Protein AF-0000000084497979 (afdb_homodimer)

Structure (mmCIF, N/CA/C/O backbone):
data_AF-0000000084497979-model_v1
#
loop_
_entity.id
_entity.type
_entity.pdbx_description
1 polymer 'Octaprenyl-diphosphate synthase'
#
loop_
_atom_site.group_PDB
_atom_site.id
_atom_site.type_symbol
_atom_site.label_atom_id
_atom_site.label_alt_id
_atom_site.label_comp_id
_atom_site.label_asym_id
_atom_site.label_entity_id
_atom_site.label_seq_id
_atom_site.pdbx_PDB_ins_code
_atom_site.Cartn_x
_atom_site.Cartn_y
_atom_site.Cartn_z
_atom_site.occupancy
_atom_site.B_iso_or_equiv
_atom_site.auth_seq_id
_atom_site.auth_comp_id
_atom_site.auth_asym_id
_atom_site.auth_atom_id
_atom_site.pdbx_PDB_model_num
ATOM 1 N N . MET A 1 1 ? -8.195 -24.703 -30.906 1 62.59 1 MET A N 1
ATOM 2 C CA . MET A 1 1 ? -7.969 -23.938 -29.688 1 62.59 1 MET A CA 1
ATOM 3 C C . MET A 1 1 ? -7.543 -22.516 -30.016 1 62.59 1 MET A C 1
ATOM 5 O O . MET A 1 1 ? -6.703 -22.297 -30.891 1 62.59 1 MET A O 1
ATOM 9 N N . LYS A 1 2 ? -8.211 -21.578 -29.484 1 75.75 2 LYS A N 1
ATOM 10 C CA . LYS A 1 2 ? -7.895 -20.188 -29.781 1 75.75 2 LYS A CA 1
ATOM 11 C C . LYS A 1 2 ? -6.543 -19.797 -29.188 1 75.75 2 LYS A C 1
ATOM 13 O O . LYS A 1 2 ? -6.203 -20.219 -28.078 1 75.75 2 LYS A O 1
ATOM 18 N N . THR A 1 3 ? -5.836 -19.219 -29.969 1 79.38 3 THR A N 1
ATOM 19 C CA . THR A 1 3 ? -4.625 -18.609 -29.438 1 79.38 3 THR A CA 1
ATOM 20 C C . THR A 1 3 ? -4.973 -17.484 -28.453 1 79.38 3 THR A C 1
ATOM 22 O O . THR A 1 3 ? -6.117 -17.031 -28.406 1 79.38 3 THR A O 1
ATOM 25 N N . PHE A 1 4 ? -3.99 -17.125 -27.672 1 80.75 4 PHE A N 1
ATOM 26 C CA . PHE A 1 4 ? -4.191 -16.031 -26.719 1 80.75 4 PHE A CA 1
ATOM 27 C C . PHE A 1 4 ? -4.656 -14.773 -27.438 1 80.75 4 PHE A C 1
ATOM 29 O O . PHE A 1 4 ? -5.559 -14.086 -26.969 1 80.75 4 PHE A O 1
ATOM 36 N N . TYR A 1 5 ? -4.07 -14.531 -28.547 1 79.75 5 TYR A N 1
ATOM 37 C CA . TYR A 1 5 ? -4.395 -13.328 -29.312 1 79.75 5 TYR A CA 1
ATOM 38 C C . TYR A 1 5 ? -5.832 -13.367 -29.812 1 79.75 5 TYR A C 1
ATOM 40 O O . TYR A 1 5 ? -6.539 -12.359 -29.781 1 79.75 5 TYR A O 1
ATOM 48 N N . GLU A 1 6 ? -6.199 -14.469 -30.281 1 85.19 6 GLU A N 1
ATOM 49 C CA . GLU A 1 6 ? -7.57 -14.625 -30.75 1 85.19 6 GLU A CA 1
ATOM 50 C C . GLU A 1 6 ? -8.57 -14.484 -29.609 1 85.19 6 GLU A C 1
ATOM 52 O O . GLU A 1 6 ? -9.633 -13.875 -29.781 1 85.19 6 GLU A O 1
ATOM 57 N N . TRP A 1 7 ? -8.203 -15.102 -28.531 1 87.62 7 TRP A N 1
ATOM 58 C CA . TRP A 1 7 ? -9.039 -15.016 -27.344 1 87.62 7 TRP A CA 1
ATOM 59 C C . TRP A 1 7 ? -9.188 -13.57 -26.891 1 87.62 7 TRP A C 1
ATOM 61 O O . TRP A 1 7 ? -10.305 -13.102 -26.656 1 87.62 7 TRP A O 1
ATOM 71 N N . GLN A 1 8 ? -8.109 -12.852 -26.891 1 86.75 8 GLN A N 1
ATOM 72 C CA . GLN A 1 8 ? -8.094 -11.453 -26.484 1 86.75 8 GLN A CA 1
ATOM 73 C C . GLN A 1 8 ? -8.883 -10.586 -27.453 1 86.75 8 GLN A C 1
ATOM 75 O O . GLN A 1 8 ? -9.586 -9.664 -27.031 1 86.75 8 GLN A O 1
ATOM 80 N N . SER A 1 9 ? -8.734 -10.875 -28.703 1 87.31 9 SER A N 1
ATOM 81 C CA . SER A 1 9 ? -9.438 -10.102 -29.719 1 87.31 9 SER A CA 1
ATOM 82 C C . SER A 1 9 ? -10.953 -10.234 -29.562 1 87.31 9 SER A C 1
ATOM 84 O O . SER A 1 9 ? -11.688 -9.273 -29.781 1 87.31 9 SER A O 1
ATOM 86 N N . GLY A 1 10 ? -11.336 -11.375 -29.156 1 89.56 10 GLY A N 1
ATOM 87 C CA . GLY A 1 10 ? -12.75 -11.594 -28.938 1 89.56 10 GLY A CA 1
ATOM 88 C C . GLY A 1 10 ? -13.312 -10.82 -27.766 1 89.56 10 GLY A C 1
ATOM 89 O O . GLY A 1 10 ? -14.523 -10.609 -27.672 1 89.56 10 GLY A O 1
ATOM 90 N N . LEU A 1 11 ? -12.445 -10.383 -26.922 1 94.81 11 LEU A N 1
ATOM 91 C CA . LEU A 1 11 ? -12.859 -9.664 -25.734 1 94.81 11 LEU A CA 1
ATOM 92 C C . LEU A 1 11 ? -12.367 -8.219 -25.766 1 94.81 11 LEU A C 1
ATOM 94 O O . LEU A 1 11 ? -12.281 -7.559 -24.719 1 94.81 11 LEU A O 1
ATOM 98 N N . SER A 1 12 ? -12.062 -7.715 -26.953 1 94.25 12 SER A N 1
ATOM 99 C CA . SER A 1 12 ? -11.422 -6.418 -27.125 1 94.25 12 SER A CA 1
ATOM 100 C C . SER A 1 12 ? -12.273 -5.293 -26.562 1 94.25 12 SER A C 1
ATOM 102 O O . SER A 1 12 ? -11.75 -4.332 -25.984 1 94.25 12 SER A O 1
ATOM 104 N N . LYS A 1 13 ? -13.578 -5.379 -26.734 1 96.12 13 LYS A N 1
ATOM 105 C CA . LYS A 1 13 ? -14.469 -4.352 -26.203 1 96.12 13 LYS A CA 1
ATOM 106 C C . LYS A 1 13 ? -14.367 -4.27 -24.688 1 96.12 13 LYS A C 1
ATOM 108 O O . LYS A 1 13 ? -14.242 -3.18 -24.125 1 96.12 13 LYS A O 1
ATOM 113 N N . LYS A 1 14 ? -14.469 -5.41 -24.047 1 97.06 14 LYS A N 1
ATOM 114 C CA . LYS A 1 14 ? -14.359 -5.465 -22.594 1 97.06 14 LYS A CA 1
ATOM 115 C C . LYS A 1 14 ? -13 -4.957 -22.125 1 97.06 14 LYS A C 1
ATOM 117 O O . LYS A 1 14 ? -12.914 -4.215 -21.141 1 97.06 14 LYS A O 1
ATOM 122 N N . ILE A 1 15 ? -11.969 -5.32 -22.828 1 96.88 15 ILE A N 1
ATOM 123 C CA . ILE A 1 15 ? -10.617 -4.91 -22.469 1 96.88 15 ILE A CA 1
ATOM 124 C C . ILE A 1 15 ? -10.492 -3.393 -22.578 1 96.88 15 ILE A C 1
ATOM 126 O O . ILE A 1 15 ? -9.914 -2.744 -21.703 1 96.88 15 ILE A O 1
ATOM 130 N N . ASN A 1 16 ? -11.008 -2.854 -23.641 1 96.81 16 ASN A N 1
ATOM 131 C CA . ASN A 1 16 ? -10.969 -1.408 -23.828 1 96.81 16 ASN A CA 1
ATOM 132 C C . ASN A 1 16 ? -11.727 -0.679 -22.719 1 96.81 16 ASN A C 1
ATOM 134 O O . ASN A 1 16 ? -11.281 0.372 -22.25 1 96.81 16 ASN A O 1
ATOM 138 N N . GLU A 1 17 ? -12.812 -1.206 -22.344 1 97.81 17 GLU A N 1
ATOM 139 C CA . GLU A 1 17 ? -13.594 -0.596 -21.281 1 97.81 17 GLU A CA 1
ATOM 140 C C . GLU A 1 17 ? -12.859 -0.671 -19.938 1 97.81 17 GLU A C 1
ATOM 142 O O . GLU A 1 17 ? -12.906 0.268 -19.141 1 97.81 17 GLU A O 1
ATOM 147 N N . ILE A 1 18 ? -12.242 -1.777 -19.719 1 97.75 18 ILE A N 1
ATOM 148 C CA . ILE A 1 18 ? -11.43 -1.928 -18.516 1 97.75 18 ILE A CA 1
ATOM 149 C C . ILE A 1 18 ? -10.32 -0.881 -18.516 1 97.75 18 ILE A C 1
ATOM 151 O O . ILE A 1 18 ? -10.117 -0.188 -17.516 1 97.75 18 ILE A O 1
ATOM 155 N N . ASN A 1 19 ? -9.625 -0.772 -19.625 1 97.69 19 ASN A N 1
ATOM 156 C CA . ASN A 1 19 ? -8.531 0.187 -19.734 1 97.69 19 ASN A CA 1
ATOM 157 C C . ASN A 1 19 ? -9.008 1.614 -19.484 1 97.69 19 ASN A C 1
ATOM 159 O O . ASN A 1 19 ? -8.352 2.383 -18.781 1 97.69 19 ASN A O 1
ATOM 163 N N . ASN A 1 20 ? -10.078 1.921 -20.062 1 97.88 20 ASN A N 1
ATOM 164 C CA . ASN A 1 20 ? -10.656 3.244 -19.844 1 97.88 20 ASN A CA 1
ATOM 165 C C . ASN A 1 20 ? -11.008 3.473 -18.375 1 97.88 20 ASN A C 1
ATOM 167 O O . ASN A 1 20 ? -10.797 4.562 -17.844 1 97.88 20 ASN A O 1
ATOM 171 N N . ARG A 1 21 ? -11.602 2.48 -17.766 1 98.19 21 ARG A N 1
ATOM 172 C CA . ARG A 1 21 ? -11.984 2.594 -16.359 1 98.19 21 ARG A CA 1
ATOM 173 C C . ARG A 1 21 ? -10.758 2.756 -15.477 1 98.19 21 ARG A C 1
ATOM 175 O O . ARG A 1 21 ? -10.773 3.527 -14.516 1 98.19 21 ARG A O 1
ATOM 182 N N . LEU A 1 22 ? -9.711 2.012 -15.805 1 98.5 22 LEU A N 1
ATOM 183 C CA . LEU A 1 22 ? -8.461 2.129 -15.062 1 98.5 22 LEU A CA 1
ATOM 184 C C . LEU A 1 22 ? -7.926 3.559 -15.117 1 98.5 22 LEU A C 1
ATOM 186 O O . LEU A 1 22 ? -7.586 4.141 -14.086 1 98.5 22 LEU A O 1
ATOM 190 N N . LEU A 1 23 ? -7.887 4.133 -16.281 1 98.19 23 LEU A N 1
ATOM 191 C CA . LEU A 1 23 ? -7.348 5.473 -16.469 1 98.19 23 LEU A CA 1
ATOM 192 C C . LEU A 1 23 ? -8.219 6.512 -15.766 1 98.19 23 LEU A C 1
ATOM 194 O O . LEU A 1 23 ? -7.699 7.457 -15.164 1 98.19 23 LEU A O 1
ATOM 198 N N . LYS A 1 24 ? -9.445 6.328 -15.836 1 98.12 24 LYS A N 1
ATOM 199 C CA . LYS A 1 24 ? -10.359 7.246 -15.164 1 98.12 24 LYS A CA 1
ATOM 200 C C . LYS A 1 24 ? -10.18 7.188 -13.648 1 98.12 24 LYS A C 1
ATOM 202 O O . LYS A 1 24 ? -10.234 8.211 -12.969 1 98.12 24 LYS A O 1
ATOM 207 N N . THR A 1 25 ? -10.008 6.023 -13.156 1 98.06 25 THR A N 1
ATOM 208 C CA . THR A 1 25 ? -9.93 5.797 -11.719 1 98.06 25 THR A CA 1
ATOM 209 C C . THR A 1 25 ? -8.688 6.469 -11.133 1 98.06 25 THR A C 1
ATOM 211 O O . THR A 1 25 ? -8.719 6.957 -10 1 98.06 25 THR A O 1
ATOM 214 N N . ILE A 1 26 ? -7.586 6.578 -11.867 1 98.19 26 ILE A N 1
ATOM 215 C CA . ILE A 1 26 ? -6.332 7.047 -11.289 1 98.19 26 ILE A CA 1
ATOM 216 C C . ILE A 1 26 ? -6.184 8.547 -11.523 1 98.19 26 ILE A C 1
ATOM 218 O O . ILE A 1 26 ? -5.152 9.133 -11.188 1 98.19 26 ILE A O 1
ATOM 222 N N . GLU A 1 27 ? -7.168 9.164 -12.102 1 97.5 27 GLU A N 1
ATOM 223 C CA . GLU A 1 27 ? -7.105 10.609 -12.305 1 97.5 27 GLU A CA 1
ATOM 224 C C . GLU A 1 27 ? -6.91 11.344 -10.984 1 97.5 27 GLU A C 1
ATOM 226 O O . GLU A 1 27 ? -7.484 10.961 -9.961 1 97.5 27 GLU A O 1
ATOM 231 N N . THR A 1 28 ? -6.113 12.328 -10.961 1 96.06 28 THR A N 1
ATOM 232 C CA . THR A 1 28 ? -5.805 13.156 -9.805 1 96.06 28 THR A CA 1
ATOM 233 C C . THR A 1 28 ? -5.281 14.516 -10.234 1 96.06 28 THR A C 1
ATOM 235 O O . THR A 1 28 ? -4.82 14.68 -11.367 1 96.06 28 THR A O 1
ATOM 238 N N . ASP A 1 29 ? -5.348 15.492 -9.344 1 91.75 29 ASP A N 1
ATOM 239 C CA . ASP A 1 29 ? -4.867 16.844 -9.633 1 91.75 29 ASP A CA 1
ATOM 240 C C . ASP A 1 29 ? -3.344 16.906 -9.57 1 91.75 29 ASP A C 1
ATOM 242 O O . ASP A 1 29 ? -2.742 17.906 -9.961 1 91.75 29 ASP A O 1
ATOM 246 N N . GLN A 1 30 ? -2.74 15.906 -9.148 1 94.81 30 GLN A N 1
ATOM 247 C CA . GLN A 1 30 ? -1.283 15.828 -9.156 1 94.81 30 GLN A CA 1
ATOM 248 C C . GLN A 1 30 ? -0.772 15.188 -10.445 1 94.81 30 GLN A C 1
ATOM 250 O O . GLN A 1 30 ? -0.623 13.969 -10.516 1 94.81 30 GLN A O 1
ATOM 255 N N . ASP A 1 31 ? -0.321 15.992 -11.32 1 95.31 31 ASP A N 1
ATOM 256 C CA . ASP A 1 31 ? -0.015 15.578 -12.688 1 95.31 31 ASP A CA 1
ATOM 257 C C . ASP A 1 31 ? 1.096 14.531 -12.711 1 95.31 31 ASP A C 1
ATOM 259 O O . ASP A 1 31 ? 1.037 13.578 -13.484 1 95.31 31 ASP A O 1
ATOM 263 N N . TYR A 1 32 ? 2.055 14.789 -11.914 1 96.5 32 TYR A N 1
ATOM 264 C CA . TYR A 1 32 ? 3.191 13.875 -11.93 1 96.5 32 TYR A CA 1
ATOM 265 C C . TYR A 1 32 ? 2.793 12.5 -11.414 1 96.5 32 TYR A C 1
ATOM 267 O O . TYR A 1 32 ? 3.201 11.477 -11.969 1 96.5 32 TYR A O 1
ATOM 275 N N . LEU A 1 33 ? 2.006 12.461 -10.391 1 97.62 33 LEU A N 1
ATOM 276 C CA . LEU A 1 33 ? 1.493 11.203 -9.875 1 97.62 33 LEU A CA 1
ATOM 277 C C . LEU A 1 33 ? 0.658 10.477 -10.93 1 97.62 33 LEU A C 1
ATOM 279 O O . LEU A 1 33 ? 0.8 9.273 -11.117 1 97.62 33 LEU A O 1
ATOM 283 N N . TYR A 1 34 ? -0.198 11.188 -11.602 1 98 34 TYR A N 1
ATOM 284 C CA . TYR A 1 34 ? -1.012 10.609 -12.664 1 98 34 TYR A CA 1
ATOM 285 C C . TYR A 1 34 ? -0.135 10.023 -13.766 1 98 34 TYR A C 1
ATOM 287 O O . TYR A 1 34 ? -0.374 8.906 -14.227 1 98 34 TYR A O 1
ATOM 295 N N . THR A 1 35 ? 0.873 10.75 -14.141 1 98.06 35 THR A N 1
ATOM 296 C CA . THR A 1 35 ? 1.758 10.328 -15.219 1 98.06 35 THR A CA 1
ATOM 297 C C . THR A 1 35 ? 2.477 9.031 -14.859 1 98.06 35 THR A C 1
ATOM 299 O O . THR A 1 35 ? 2.592 8.133 -15.688 1 98.06 35 THR A O 1
ATOM 302 N N . MET A 1 36 ? 2.924 8.961 -13.664 1 98.12 36 MET A N 1
ATOM 303 C CA . MET A 1 36 ? 3.629 7.758 -13.227 1 98.12 36 MET A CA 1
ATOM 304 C C . MET A 1 36 ? 2.682 6.562 -13.156 1 98.12 36 MET A C 1
ATOM 306 O O . MET A 1 36 ? 3.023 5.469 -13.609 1 98.12 36 MET A O 1
ATOM 310 N N . ALA A 1 37 ? 1.488 6.793 -12.602 1 98.31 37 ALA A N 1
ATOM 311 C CA . ALA A 1 37 ? 0.496 5.723 -12.531 1 98.31 37 ALA A CA 1
ATOM 312 C C . ALA A 1 37 ? 0.094 5.25 -13.922 1 98.31 37 ALA A C 1
ATOM 314 O O . ALA A 1 37 ? 0.018 4.047 -14.18 1 98.31 37 ALA A O 1
ATOM 315 N N . LYS A 1 38 ? -0.132 6.176 -14.781 1 98.06 38 LYS A N 1
ATOM 316 C CA . LYS A 1 38 ? -0.536 5.891 -16.156 1 98.06 38 LYS A CA 1
ATOM 317 C C . LYS A 1 38 ? 0.549 5.113 -16.891 1 98.06 38 LYS A C 1
ATOM 319 O O . LYS A 1 38 ? 0.247 4.246 -17.719 1 98.06 38 LYS A O 1
ATOM 324 N N . TYR A 1 39 ? 1.8 5.445 -16.656 1 97.69 39 TYR A N 1
ATOM 325 C CA . TYR A 1 39 ? 2.928 4.754 -17.281 1 97.69 39 TYR A CA 1
ATOM 326 C C . TYR A 1 39 ? 2.85 3.254 -17.031 1 97.69 39 TYR A C 1
ATOM 328 O O . TYR A 1 39 ? 3.051 2.457 -17.953 1 97.69 39 TYR A O 1
ATOM 336 N N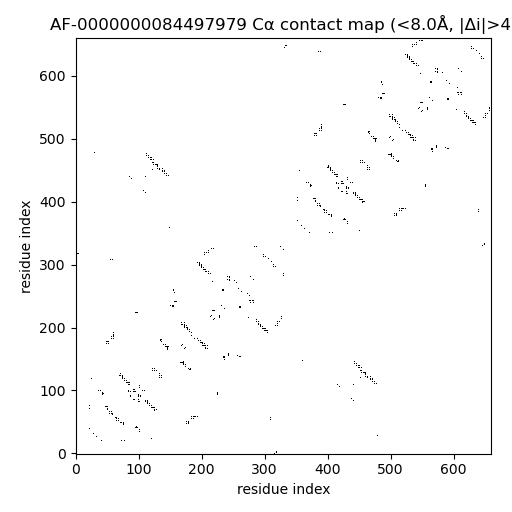 . THR A 1 40 ? 2.516 2.869 -15.836 1 95.94 40 THR A N 1
ATOM 337 C CA . THR A 1 40 ? 2.467 1.461 -15.461 1 95.94 40 THR A CA 1
ATOM 338 C C . THR A 1 40 ? 1.228 0.789 -16.047 1 95.94 40 THR A C 1
ATOM 340 O O . THR A 1 40 ? 1.294 -0.351 -16.516 1 95.94 40 THR A O 1
ATOM 343 N N . ILE A 1 41 ? 0.118 1.475 -16.031 1 95.69 41 ILE A N 1
ATOM 344 C CA . ILE A 1 41 ? -1.132 0.932 -16.547 1 95.69 41 ILE A CA 1
ATOM 345 C C . ILE A 1 41 ? -1.024 0.749 -18.062 1 95.69 41 ILE A C 1
ATOM 347 O O . ILE A 1 41 ? -1.446 -0.277 -18.594 1 95.69 41 ILE A O 1
ATOM 351 N N . ASP A 1 42 ? -0.395 1.663 -18.703 1 94.25 42 ASP A N 1
ATOM 352 C CA . ASP A 1 42 ? -0.285 1.672 -20.156 1 94.25 42 ASP A CA 1
ATOM 353 C C . ASP A 1 42 ? 0.708 0.617 -20.641 1 94.25 42 ASP A C 1
ATOM 355 O O . ASP A 1 42 ? 0.744 0.287 -21.828 1 94.25 42 ASP A O 1
ATOM 359 N N . ALA A 1 43 ? 1.549 0.228 -19.734 1 90.44 43 ALA A N 1
ATOM 360 C CA . ALA A 1 43 ? 2.477 -0.837 -20.094 1 90.44 43 ALA A CA 1
ATOM 361 C C . ALA A 1 43 ? 1.726 -2.1 -20.516 1 90.44 43 ALA A C 1
ATOM 363 O O . ALA A 1 43 ? 2.299 -2.994 -21.141 1 90.44 43 ALA A O 1
ATOM 364 N N . GLY A 1 44 ? 0.437 -2.141 -20.156 1 88.44 44 GLY A N 1
ATOM 365 C CA . GLY A 1 44 ? -0.432 -3.193 -20.656 1 88.44 44 GLY A CA 1
ATOM 366 C C . GLY A 1 44 ? -0.544 -4.375 -19.703 1 88.44 44 GLY A C 1
ATOM 367 O O . GLY A 1 44 ? -0.689 -4.191 -18.5 1 88.44 44 GLY A O 1
ATOM 368 N N . GLY A 1 45 ? -0.497 -5.52 -20.297 1 85.75 45 GLY A N 1
ATOM 369 C CA . GLY A 1 45 ? -0.759 -6.762 -19.594 1 85.75 45 GLY A CA 1
ATOM 370 C C . GLY A 1 45 ? -1.918 -7.547 -20.172 1 85.75 45 GLY A C 1
ATOM 371 O O . GLY A 1 45 ? -2.684 -7.023 -20.984 1 85.75 45 GLY A O 1
ATOM 372 N N . LYS A 1 46 ? -2.006 -8.727 -19.797 1 85.88 46 LYS A N 1
ATOM 373 C CA . LYS A 1 46 ? -2.949 -9.656 -20.391 1 85.88 46 LYS A CA 1
ATOM 374 C C . LYS A 1 46 ? -4.363 -9.43 -19.859 1 85.88 46 LYS A C 1
ATOM 376 O O . LYS A 1 46 ? -5.336 -9.914 -20.453 1 85.88 46 LYS A O 1
ATOM 381 N N . ARG A 1 47 ? -4.594 -8.688 -18.781 1 94.56 47 ARG A N 1
ATOM 382 C CA . ARG A 1 47 ? -5.867 -8.328 -18.172 1 94.56 47 ARG A CA 1
ATOM 383 C C . ARG A 1 47 ? -6.68 -9.57 -17.828 1 94.56 47 ARG A C 1
ATOM 385 O O . ARG A 1 47 ? -7.906 -9.57 -17.953 1 94.56 47 ARG A O 1
ATOM 392 N N . PHE A 1 48 ? -5.996 -10.641 -17.406 1 94.06 48 PHE A N 1
ATOM 393 C CA . PHE A 1 48 ? -6.648 -11.883 -17.031 1 94.06 48 PHE A CA 1
ATOM 394 C C . PHE A 1 48 ? -7.57 -11.68 -15.844 1 94.06 48 PHE A C 1
ATOM 396 O O . PHE A 1 48 ? -8.703 -12.164 -15.836 1 94.06 48 PHE A O 1
ATOM 403 N N . ARG A 1 49 ? -7.129 -10.914 -14.938 1 97.31 49 ARG A N 1
ATOM 404 C CA . ARG A 1 49 ? -7.848 -10.781 -13.672 1 97.31 49 ARG A CA 1
ATOM 405 C C . ARG A 1 49 ? -9.156 -10.023 -13.859 1 97.31 49 ARG A C 1
ATOM 407 O O . ARG A 1 49 ? -10.219 -10.5 -13.461 1 97.31 49 ARG A O 1
ATOM 414 N N . PRO A 1 50 ? -9.102 -8.859 -14.508 1 98.19 50 PRO A N 1
ATOM 415 C CA . PRO A 1 50 ? -10.391 -8.195 -14.711 1 98.19 50 PRO A CA 1
ATOM 416 C C . PRO A 1 50 ? -11.312 -8.969 -15.648 1 98.19 50 PRO A C 1
ATOM 418 O O . PRO A 1 50 ? -12.539 -8.945 -15.469 1 98.19 50 PRO A O 1
ATOM 421 N N . LEU A 1 51 ? -10.789 -9.648 -16.656 1 97.12 51 LEU A N 1
ATOM 422 C CA . LEU A 1 51 ? -11.625 -10.445 -17.547 1 97.12 51 LEU A CA 1
ATOM 423 C C . LEU A 1 51 ? -12.258 -11.617 -16.797 1 97.12 51 LEU A C 1
ATOM 425 O O . LEU A 1 51 ? -13.43 -11.938 -17.016 1 97.12 51 LEU A O 1
ATOM 429 N N . LEU A 1 52 ? -11.461 -12.266 -15.977 1 97.94 52 LEU A N 1
ATOM 430 C CA . LEU A 1 52 ? -11.984 -13.328 -15.133 1 97.94 52 LEU A CA 1
ATOM 431 C C . LEU A 1 52 ? -13.125 -12.812 -14.25 1 97.94 52 LEU A C 1
ATOM 433 O O . LEU A 1 52 ? -14.133 -13.5 -14.078 1 97.94 52 LEU A O 1
ATOM 437 N N . THR A 1 53 ? -12.969 -11.641 -13.68 1 98.75 53 THR A N 1
ATOM 438 C CA . THR A 1 53 ? -13.992 -11 -12.859 1 98.75 53 THR A CA 1
ATOM 439 C C . THR A 1 53 ? -15.281 -10.789 -13.656 1 98.75 53 THR A C 1
ATOM 441 O O . THR A 1 53 ? -16.359 -11.172 -13.211 1 98.75 53 THR A O 1
ATOM 444 N N . ILE A 1 54 ? -15.148 -10.273 -14.852 1 98.62 54 ILE A N 1
ATOM 445 C CA . ILE A 1 54 ? -16.297 -9.953 -15.688 1 98.62 54 ILE A CA 1
ATOM 446 C C . ILE A 1 54 ? -17 -11.234 -16.125 1 98.62 54 ILE A C 1
ATOM 448 O O . ILE A 1 54 ? -18.219 -11.352 -16.016 1 98.62 54 ILE A O 1
ATOM 452 N N . LEU A 1 55 ? -16.234 -12.234 -16.625 1 98.25 55 LEU A N 1
ATOM 453 C CA . LEU A 1 55 ? -16.812 -13.477 -17.109 1 98.25 55 LEU A CA 1
ATOM 454 C C . LEU A 1 55 ? -17.5 -14.242 -15.984 1 98.25 55 LEU A C 1
ATOM 456 O O . LEU A 1 55 ? -18.578 -14.812 -16.172 1 98.25 55 LEU A O 1
ATOM 460 N N . SER A 1 56 ? -16.891 -14.242 -14.773 1 98.62 56 SER A N 1
ATOM 461 C CA . SER A 1 56 ? -17.5 -14.891 -13.625 1 98.62 56 SER A CA 1
ATOM 462 C C . SER A 1 56 ? -18.828 -14.227 -13.258 1 98.62 56 SER A C 1
ATOM 464 O O . SER A 1 56 ? -19.781 -14.898 -12.875 1 98.62 56 SER A O 1
ATOM 466 N N . TYR A 1 57 ? -18.859 -12.898 -13.336 1 98.69 57 TYR A N 1
ATOM 467 C CA . TYR A 1 57 ? -20.078 -12.141 -13.07 1 98.69 57 TYR A CA 1
ATOM 468 C C . TYR A 1 57 ? -21.156 -12.484 -14.086 1 98.69 57 TYR A C 1
ATOM 470 O O . TYR A 1 57 ? -22.297 -12.773 -13.703 1 98.69 57 TYR A O 1
ATOM 478 N N . GLU A 1 58 ? -20.812 -12.516 -15.336 1 98.25 58 GLU A N 1
ATOM 479 C CA . GLU A 1 58 ? -21.766 -12.766 -16.406 1 98.25 58 GLU A CA 1
ATOM 480 C C . GLU A 1 58 ? -22.328 -14.18 -16.344 1 98.25 58 GLU A C 1
ATOM 482 O O . GLU A 1 58 ? -23.5 -14.406 -16.672 1 98.25 58 GLU A O 1
ATOM 487 N N . ILE A 1 59 ? -21.578 -15.109 -15.906 1 98 59 ILE A N 1
ATOM 488 C CA . ILE A 1 59 ? -22.031 -16.484 -15.742 1 98 59 ILE A CA 1
ATOM 489 C C . ILE A 1 59 ? -23.047 -16.562 -14.609 1 98 59 ILE A C 1
ATOM 491 O O . ILE A 1 59 ? -23.953 -17.406 -14.633 1 98 59 ILE A O 1
ATOM 495 N N . SER A 1 60 ? -23.016 -15.617 -13.727 1 97.88 60 SER A N 1
ATOM 496 C CA . SER A 1 60 ? -23.75 -15.719 -12.469 1 97.88 60 SER A CA 1
ATOM 497 C C . SER A 1 60 ? -25.031 -14.891 -12.508 1 97.88 60 SER A C 1
ATOM 499 O O . SER A 1 60 ? -25.922 -15.07 -11.672 1 97.88 60 SER A O 1
ATOM 501 N N . THR A 1 61 ? -25.109 -13.969 -13.453 1 97.62 61 THR A N 1
ATOM 502 C CA . THR A 1 61 ? -26.266 -13.078 -13.492 1 97.62 61 THR A CA 1
ATOM 503 C C . THR A 1 61 ? -26.531 -12.602 -14.914 1 97.62 61 THR A C 1
ATOM 505 O O . THR A 1 61 ? -25.656 -12.656 -15.766 1 97.62 61 THR A O 1
ATOM 508 N N . ASP A 1 62 ? -27.719 -12.188 -15.141 1 96.81 62 ASP A N 1
ATOM 509 C CA . ASP A 1 62 ? -28.109 -11.664 -16.453 1 96.81 62 ASP A CA 1
ATOM 510 C C . ASP A 1 62 ? -27.922 -10.141 -16.5 1 96.81 62 ASP A C 1
ATOM 512 O O . ASP A 1 62 ? -28.141 -9.523 -17.547 1 96.81 62 ASP A O 1
ATOM 516 N N . LYS A 1 63 ? -27.531 -9.555 -15.406 1 97.75 63 LYS A N 1
ATOM 517 C CA . LYS A 1 63 ? -27.297 -8.109 -15.375 1 97.75 63 LYS A CA 1
ATOM 518 C C . LYS A 1 63 ? -26.078 -7.73 -16.219 1 97.75 63 LYS A C 1
ATOM 520 O O . LYS A 1 63 ? -25.172 -8.547 -16.406 1 97.75 63 LYS A O 1
ATOM 525 N N . PRO A 1 64 ? -26.078 -6.543 -16.75 1 97.88 64 PRO A N 1
ATOM 526 C CA . PRO A 1 64 ? -24.953 -6.109 -17.594 1 97.88 64 PRO A CA 1
ATOM 527 C C . PRO A 1 64 ? -23.625 -6.086 -16.844 1 97.88 64 PRO A C 1
ATOM 529 O O . PRO A 1 64 ? -23.578 -5.703 -15.68 1 97.88 64 PRO A O 1
ATOM 532 N N . TYR A 1 65 ? -22.578 -6.469 -17.531 1 97.5 65 TYR A N 1
ATOM 533 C CA . TYR A 1 65 ? -21.281 -6.586 -16.875 1 97.5 65 TYR A CA 1
ATOM 534 C C . TYR A 1 65 ? -20.734 -5.215 -16.484 1 97.5 65 TYR A C 1
ATOM 536 O O . TYR A 1 65 ? -19.812 -5.109 -15.688 1 97.5 65 TYR A O 1
ATOM 544 N N . GLU A 1 66 ? -21.281 -4.102 -17.078 1 97.88 66 GLU A N 1
ATOM 545 C CA . GLU A 1 66 ? -20.859 -2.754 -16.703 1 97.88 66 GLU A CA 1
ATOM 546 C C . GLU A 1 66 ? -21.016 -2.527 -15.203 1 97.88 66 GLU A C 1
ATOM 548 O O . GLU A 1 66 ? -20.297 -1.729 -14.617 1 97.88 66 GLU A O 1
ATOM 553 N N . ASN A 1 67 ? -21.922 -3.338 -14.602 1 98.19 67 ASN A N 1
ATOM 554 C CA . ASN A 1 67 ? -22.188 -3.209 -13.172 1 98.19 67 ASN A CA 1
ATOM 555 C C . ASN A 1 67 ? -20.984 -3.648 -12.336 1 98.19 67 ASN A C 1
ATOM 557 O O . ASN A 1 67 ? -20.891 -3.346 -11.148 1 98.19 67 ASN A O 1
ATOM 561 N N . ILE A 1 68 ? -20.031 -4.402 -12.953 1 98.5 68 ILE A N 1
ATOM 562 C CA . ILE A 1 68 ? -18.938 -4.965 -12.164 1 98.5 68 ILE A CA 1
ATOM 563 C C . ILE A 1 68 ? -17.609 -4.387 -12.633 1 98.5 68 ILE A C 1
ATOM 565 O O . ILE A 1 68 ? -16.547 -4.805 -12.18 1 98.5 68 ILE A O 1
ATOM 569 N N . LEU A 1 69 ? -17.625 -3.379 -13.5 1 98.69 69 LEU A N 1
ATOM 570 C CA . LEU A 1 69 ? -16.422 -2.82 -14.094 1 98.69 69 LEU A CA 1
ATOM 571 C C . LEU A 1 69 ? -15.516 -2.217 -13.016 1 98.69 69 LEU A C 1
ATOM 573 O O . LEU A 1 69 ? -14.289 -2.287 -13.117 1 98.69 69 LEU A O 1
ATOM 577 N N . ASP A 1 70 ? -16.125 -1.613 -12.023 1 98.75 70 ASP A N 1
ATOM 578 C CA . ASP A 1 70 ? -15.336 -1.04 -10.93 1 98.75 70 ASP A CA 1
ATOM 579 C C . ASP A 1 70 ? -14.57 -2.127 -10.172 1 98.75 70 ASP A C 1
ATOM 581 O O . ASP A 1 70 ? -13.398 -1.949 -9.836 1 98.75 70 ASP A O 1
ATOM 585 N N . LEU A 1 71 ? -15.234 -3.217 -9.906 1 98.81 71 LEU A N 1
ATOM 586 C CA . LEU A 1 71 ? -14.57 -4.309 -9.203 1 98.81 71 LEU A CA 1
ATOM 587 C C . LEU A 1 71 ? -13.453 -4.906 -10.047 1 98.81 71 LEU A C 1
ATOM 589 O O . LEU A 1 71 ? -12.367 -5.191 -9.539 1 98.81 71 LEU A O 1
ATOM 593 N N . ALA A 1 72 ? -13.75 -5.113 -11.336 1 98.81 72 ALA A N 1
ATOM 594 C CA . ALA A 1 72 ? -12.742 -5.613 -12.266 1 98.81 72 ALA A CA 1
ATOM 595 C C . ALA A 1 72 ? -11.523 -4.699 -12.289 1 98.81 72 ALA A C 1
ATOM 597 O O . ALA A 1 72 ? -10.383 -5.168 -12.211 1 98.81 72 ALA A O 1
ATOM 598 N N . ALA A 1 73 ? -11.789 -3.408 -12.367 1 98.75 73 ALA A N 1
ATOM 599 C CA . ALA A 1 73 ? -10.711 -2.428 -12.352 1 98.75 73 ALA A CA 1
ATOM 600 C C . ALA A 1 73 ? -9.961 -2.463 -11.023 1 98.75 73 ALA A C 1
ATOM 602 O O . ALA A 1 73 ? -8.734 -2.324 -10.984 1 98.75 73 ALA A O 1
ATOM 603 N N . GLY A 1 74 ? -10.695 -2.619 -9.953 1 98.75 74 GLY A N 1
ATOM 604 C CA . GLY A 1 74 ? -10.086 -2.707 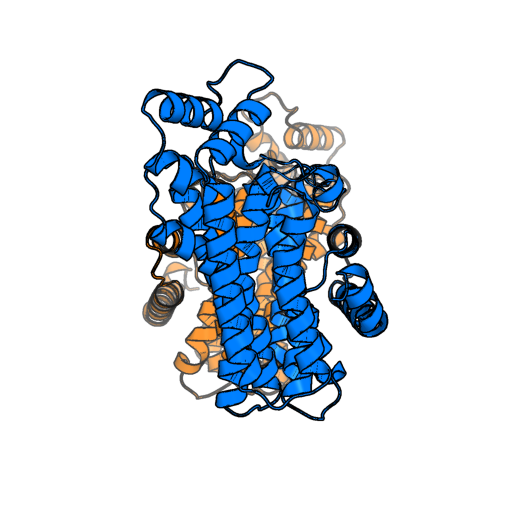-8.633 1 98.75 74 GLY A CA 1
ATOM 605 C C . GLY A 1 74 ? -9.078 -3.838 -8.523 1 98.75 74 GLY A C 1
ATOM 606 O O . GLY A 1 74 ? -7.961 -3.635 -8.039 1 98.75 74 GLY A O 1
ATOM 607 N N . TYR A 1 75 ? -9.438 -5.035 -8.969 1 98.81 75 TYR A N 1
ATOM 608 C CA . TYR A 1 75 ? -8.523 -6.172 -8.938 1 98.81 75 TYR A CA 1
ATOM 609 C C . TYR A 1 75 ? -7.289 -5.91 -9.789 1 98.81 75 TYR A C 1
ATOM 611 O O . TYR A 1 75 ? -6.172 -6.262 -9.398 1 98.81 75 TYR A O 1
ATOM 619 N N . GLU A 1 76 ? -7.484 -5.32 -10.922 1 98.69 76 GLU A N 1
ATOM 620 C CA . GLU A 1 76 ? -6.344 -5.027 -11.789 1 98.69 76 GLU A CA 1
ATOM 621 C C . GLU A 1 76 ? -5.422 -3.994 -11.141 1 98.69 76 GLU A C 1
ATOM 623 O O . GLU A 1 76 ? -4.199 -4.07 -11.289 1 98.69 76 GLU A O 1
ATOM 628 N N . LEU A 1 77 ? -5.996 -3.008 -10.492 1 98.75 77 LEU A N 1
ATOM 629 C CA . LEU A 1 77 ? -5.184 -2.002 -9.812 1 98.75 77 LEU A CA 1
ATOM 630 C C . LEU A 1 77 ? -4.348 -2.635 -8.703 1 98.75 77 LEU A C 1
ATOM 632 O O . LEU A 1 77 ? -3.188 -2.27 -8.516 1 98.75 77 LEU A O 1
ATOM 636 N N . ILE A 1 78 ? -4.918 -3.553 -7.934 1 98.75 78 ILE A N 1
ATOM 637 C CA . ILE A 1 78 ? -4.16 -4.25 -6.898 1 98.75 78 ILE A CA 1
ATOM 638 C C . ILE A 1 78 ? -3.018 -5.035 -7.535 1 98.75 78 ILE A C 1
ATOM 640 O O . ILE A 1 78 ? -1.885 -4.996 -7.051 1 98.75 78 ILE A O 1
ATOM 644 N N . HIS A 1 79 ? -3.352 -5.734 -8.586 1 98.19 79 HIS A N 1
ATOM 645 C CA . HIS A 1 79 ? -2.322 -6.488 -9.289 1 98.19 79 HIS A CA 1
ATOM 646 C C . HIS A 1 79 ? -1.197 -5.574 -9.766 1 98.19 79 HIS A C 1
ATOM 648 O O . HIS A 1 79 ? -0.019 -5.891 -9.578 1 98.19 79 HIS A O 1
ATOM 654 N N . THR A 1 80 ? -1.542 -4.457 -10.352 1 98.12 80 THR A N 1
ATOM 655 C CA . THR A 1 80 ? -0.565 -3.5 -10.859 1 98.12 80 THR A CA 1
ATOM 656 C C . THR A 1 80 ? 0.283 -2.938 -9.727 1 98.12 80 THR A C 1
ATOM 658 O O . THR A 1 80 ? 1.505 -2.828 -9.852 1 98.12 80 THR A O 1
ATOM 661 N N . ALA A 1 81 ? -0.356 -2.572 -8.672 1 98.5 81 ALA A N 1
ATOM 662 C CA . ALA A 1 81 ? 0.366 -2.078 -7.504 1 98.5 81 ALA A CA 1
ATOM 663 C C . ALA A 1 81 ? 1.36 -3.117 -6.992 1 98.5 81 ALA A C 1
ATOM 665 O O . ALA A 1 81 ? 2.498 -2.781 -6.652 1 98.5 81 ALA A O 1
ATOM 666 N N . SER A 1 82 ? 0.884 -4.336 -6.902 1 98 82 SER A N 1
ATOM 667 C CA . SER A 1 82 ? 1.752 -5.41 -6.434 1 98 82 SER A CA 1
ATOM 668 C C . SER A 1 82 ? 2.949 -5.598 -7.359 1 98 82 SER A C 1
ATOM 670 O O . SER A 1 82 ? 4.055 -5.891 -6.902 1 98 82 SER A O 1
ATOM 672 N N . LEU A 1 83 ? 2.766 -5.434 -8.68 1 96.5 83 LEU A N 1
ATOM 673 C CA . LEU A 1 83 ? 3.863 -5.539 -9.633 1 96.5 83 LEU A CA 1
ATOM 674 C C . LEU A 1 83 ? 4.887 -4.43 -9.414 1 96.5 83 LEU A C 1
ATOM 676 O O . LEU A 1 83 ? 6.094 -4.672 -9.469 1 96.5 83 LEU A O 1
ATOM 680 N N . ILE A 1 84 ? 4.418 -3.242 -9.188 1 98.12 84 ILE A N 1
ATOM 681 C CA . ILE A 1 84 ? 5.305 -2.107 -8.961 1 98.12 84 ILE A CA 1
ATOM 682 C C . ILE A 1 84 ? 6.199 -2.385 -7.75 1 98.12 84 ILE A C 1
ATOM 684 O O . ILE A 1 84 ? 7.418 -2.227 -7.82 1 98.12 84 ILE A O 1
ATOM 688 N N . HIS A 1 85 ? 5.594 -2.758 -6.676 1 98.31 85 HIS A N 1
ATOM 689 C CA . HIS A 1 85 ? 6.352 -3.014 -5.457 1 98.31 85 HIS A CA 1
ATOM 690 C C . HIS A 1 85 ? 7.23 -4.25 -5.602 1 98.31 85 HIS A C 1
ATOM 692 O O . HIS A 1 85 ? 8.359 -4.277 -5.109 1 98.31 85 HIS A O 1
ATOM 698 N N . ASP A 1 86 ? 6.738 -5.238 -6.316 1 94.62 86 ASP A N 1
ATOM 699 C CA . ASP A 1 86 ? 7.531 -6.43 -6.594 1 94.62 86 ASP A CA 1
ATOM 700 C C . ASP A 1 86 ? 8.766 -6.086 -7.422 1 94.62 86 ASP A C 1
ATOM 702 O O . ASP A 1 86 ? 9.836 -6.668 -7.227 1 94.62 86 ASP A O 1
ATOM 706 N N . ASP A 1 87 ? 8.578 -5.246 -8.391 1 94.75 87 ASP A N 1
ATOM 707 C CA . ASP A 1 87 ? 9.703 -4.832 -9.227 1 94.75 87 ASP A CA 1
ATOM 708 C C . ASP A 1 87 ? 10.812 -4.195 -8.383 1 94.75 87 ASP A C 1
ATOM 710 O O . ASP A 1 87 ? 11.992 -4.336 -8.695 1 94.75 87 ASP A O 1
ATOM 714 N N . ILE A 1 88 ? 10.461 -3.461 -7.348 1 96.44 88 ILE A N 1
ATOM 715 C CA . ILE A 1 88 ? 11.438 -2.908 -6.418 1 96.44 88 ILE A CA 1
ATOM 716 C C . ILE A 1 88 ? 12.148 -4.043 -5.684 1 96.44 88 ILE A C 1
ATOM 718 O O . ILE A 1 88 ? 13.383 -4.082 -5.629 1 96.44 88 ILE A O 1
ATOM 722 N N . ILE A 1 89 ? 11.359 -4.93 -5.172 1 93.56 89 ILE A N 1
ATOM 723 C CA . ILE A 1 89 ? 11.852 -6.012 -4.32 1 93.56 89 ILE A CA 1
ATOM 724 C C . ILE A 1 89 ? 12.789 -6.91 -5.121 1 93.56 89 ILE A C 1
ATOM 726 O O . ILE A 1 89 ? 13.844 -7.312 -4.625 1 93.56 89 ILE A O 1
ATOM 730 N N . ASP A 1 90 ? 12.422 -7.078 -6.387 1 88.81 90 ASP A N 1
ATOM 731 C CA . ASP A 1 90 ? 13.18 -7.977 -7.25 1 88.81 90 ASP A CA 1
ATOM 732 C C . ASP A 1 90 ? 14.289 -7.223 -7.988 1 88.81 90 ASP A C 1
ATOM 734 O O . ASP A 1 90 ? 15.07 -7.824 -8.719 1 88.81 90 ASP A O 1
ATOM 738 N N . ASN A 1 91 ? 14.375 -5.949 -7.773 1 90.12 91 ASN A N 1
ATOM 739 C CA . ASN A 1 91 ? 15.305 -5.102 -8.516 1 90.12 91 ASN A CA 1
ATOM 740 C C . ASN A 1 91 ? 15.203 -5.348 -10.016 1 90.12 91 ASN A C 1
ATOM 742 O O . ASN A 1 91 ? 16.219 -5.578 -10.68 1 90.12 91 ASN A O 1
ATOM 746 N N . SER A 1 92 ? 14.031 -5.414 -10.484 1 89 92 SER A N 1
ATOM 747 C CA . SER A 1 92 ? 13.781 -5.688 -11.891 1 89 92 SER A CA 1
ATOM 748 C C . SER A 1 92 ? 13.852 -4.41 -12.727 1 89 92 SER A C 1
ATOM 750 O O . SER A 1 92 ? 13.016 -3.518 -12.562 1 89 92 SER A O 1
ATOM 752 N N . PRO A 1 93 ? 14.688 -4.359 -13.711 1 91.31 93 PRO A N 1
ATOM 753 C CA . PRO A 1 93 ? 14.82 -3.123 -14.484 1 91.31 93 PRO A CA 1
ATOM 754 C C . PRO A 1 93 ? 13.75 -2.975 -15.562 1 91.31 93 PRO A C 1
ATOM 756 O O . PRO A 1 93 ? 13.453 -1.857 -15.992 1 91.31 93 PRO A O 1
ATOM 759 N N . TYR A 1 94 ? 13.094 -4.137 -15.984 1 90.25 94 TYR A N 1
ATOM 760 C CA . TYR A 1 94 ? 12.125 -4.09 -17.078 1 90.25 94 TYR A CA 1
ATOM 761 C C . TYR A 1 94 ? 10.891 -4.918 -16.734 1 90.25 94 TYR A C 1
ATOM 763 O O . TYR A 1 94 ? 10.984 -5.934 -16.047 1 90.25 94 TYR A O 1
ATOM 771 N N . ARG A 1 95 ? 9.789 -4.473 -17.266 1 88.06 95 ARG A N 1
ATOM 772 C CA . ARG A 1 95 ? 8.5 -5.152 -17.219 1 88.06 95 ARG A CA 1
ATOM 773 C C . ARG A 1 95 ? 7.645 -4.793 -18.422 1 88.06 95 ARG A C 1
ATOM 775 O O . ARG A 1 95 ? 7.469 -3.611 -18.734 1 88.06 95 ARG A O 1
ATOM 782 N N . ARG A 1 96 ? 7.211 -5.848 -19.062 1 88.69 96 ARG A N 1
ATOM 783 C CA . ARG A 1 96 ? 6.355 -5.676 -20.219 1 88.69 96 ARG A CA 1
ATOM 784 C C . ARG A 1 96 ? 7.043 -4.828 -21.281 1 88.69 96 ARG A C 1
ATOM 786 O O . ARG A 1 96 ? 6.434 -3.916 -21.859 1 88.69 96 ARG A O 1
ATOM 793 N N . GLY A 1 97 ? 8.273 -5.062 -21.375 1 86.88 97 GLY A N 1
ATOM 794 C CA . GLY A 1 97 ? 9.055 -4.457 -22.438 1 86.88 97 GLY A CA 1
ATOM 795 C C . GLY A 1 97 ? 9.453 -3.023 -22.156 1 86.88 97 GLY A C 1
ATOM 796 O O . GLY A 1 97 ? 10.047 -2.355 -23 1 86.88 97 GLY A O 1
ATOM 797 N N . ARG A 1 98 ? 9.156 -2.572 -20.953 1 92.25 98 ARG A N 1
ATOM 798 C CA . ARG A 1 98 ? 9.484 -1.205 -20.562 1 92.25 98 ARG A CA 1
ATOM 799 C C . ARG A 1 98 ? 10.266 -1.182 -19.266 1 92.25 98 ARG A C 1
ATOM 801 O O . ARG A 1 98 ? 10.258 -2.16 -18.516 1 92.25 98 ARG A O 1
ATOM 808 N N . LYS A 1 99 ? 11 -0.067 -19.094 1 95.88 99 LYS A N 1
ATOM 809 C CA . LYS A 1 99 ? 11.625 0.101 -17.781 1 95.88 99 LYS A CA 1
ATOM 810 C C . LYS A 1 99 ? 10.586 0.099 -16.672 1 95.88 99 LYS A C 1
ATOM 812 O O . LYS A 1 99 ? 9.508 0.67 -16.812 1 95.88 99 LYS A O 1
ATOM 817 N N . THR A 1 100 ? 10.914 -0.579 -15.609 1 96.44 100 THR A N 1
ATOM 818 C CA . THR A 1 100 ? 10.016 -0.536 -14.461 1 96.44 100 THR A CA 1
ATOM 819 C C . THR A 1 100 ? 9.938 0.877 -13.891 1 96.44 100 THR A C 1
ATOM 821 O O . THR A 1 100 ? 10.836 1.694 -14.117 1 96.44 100 THR A O 1
ATOM 824 N N . LEU A 1 101 ? 8.898 1.125 -13.156 1 97.62 101 LEU A N 1
ATOM 825 C CA . LEU A 1 101 ? 8.711 2.451 -12.578 1 97.62 101 LEU A CA 1
ATOM 826 C C . LEU A 1 101 ? 9.852 2.805 -11.633 1 97.62 101 LEU A C 1
ATOM 828 O O . LEU A 1 101 ? 10.305 3.951 -11.602 1 97.62 101 LEU A O 1
ATOM 832 N N . SER A 1 102 ? 10.297 1.885 -10.82 1 97.5 102 SER A N 1
ATOM 833 C CA . SER A 1 102 ? 11.375 2.137 -9.875 1 97.5 102 SER A CA 1
ATOM 834 C C . SER A 1 102 ? 12.672 2.514 -10.586 1 97.5 102 SER A C 1
ATOM 836 O O . SER A 1 102 ? 13.453 3.322 -10.086 1 97.5 102 SER A O 1
ATOM 838 N N . TYR A 1 103 ? 12.922 1.927 -11.719 1 96.38 103 TYR A N 1
ATOM 839 C CA . TYR A 1 103 ? 14.117 2.248 -12.492 1 96.38 103 TYR A CA 1
ATOM 840 C C . TYR A 1 103 ? 13.945 3.566 -13.234 1 96.38 103 TYR A C 1
ATOM 842 O O . TYR A 1 103 ? 14.914 4.297 -13.438 1 96.38 103 TYR A O 1
ATOM 850 N N . LYS A 1 104 ? 12.805 3.793 -13.633 1 97.25 104 LYS A N 1
ATOM 851 C CA . LYS A 1 104 ? 12.547 4.996 -14.414 1 97.25 104 LYS A CA 1
ATOM 852 C C . LYS A 1 104 ? 12.43 6.223 -13.516 1 97.25 104 LYS A C 1
ATOM 854 O O . LYS A 1 104 ? 12.93 7.297 -13.852 1 97.25 104 LYS A O 1
ATOM 859 N N . GLU A 1 105 ? 11.711 6.062 -12.414 1 97.56 105 GLU A N 1
ATOM 860 C CA . GLU A 1 105 ? 11.328 7.223 -11.625 1 97.56 105 GLU A CA 1
ATOM 861 C C . GLU A 1 105 ? 11.875 7.125 -10.203 1 97.56 105 GLU A C 1
ATOM 863 O O . GLU A 1 105 ? 11.656 8.023 -9.383 1 97.56 105 GLU A O 1
ATOM 868 N N . GLY A 1 106 ? 12.562 6.07 -9.891 1 97.12 106 GLY A N 1
ATOM 869 C CA . GLY A 1 106 ? 13.141 5.887 -8.57 1 97.12 106 GLY A CA 1
ATOM 870 C C . GLY A 1 106 ? 12.258 5.062 -7.648 1 97.12 106 GLY A C 1
ATOM 871 O O . GLY A 1 106 ? 11.039 5.016 -7.82 1 97.12 106 GLY A O 1
ATOM 872 N N . ILE A 1 107 ? 12.883 4.469 -6.633 1 97.56 107 ILE A N 1
ATOM 873 C CA . ILE A 1 107 ? 12.234 3.57 -5.684 1 97.56 107 ILE A CA 1
ATOM 874 C C . ILE A 1 107 ? 11.172 4.336 -4.891 1 97.56 107 ILE A C 1
ATOM 876 O O . ILE A 1 107 ? 10.055 3.852 -4.707 1 97.56 107 ILE A O 1
A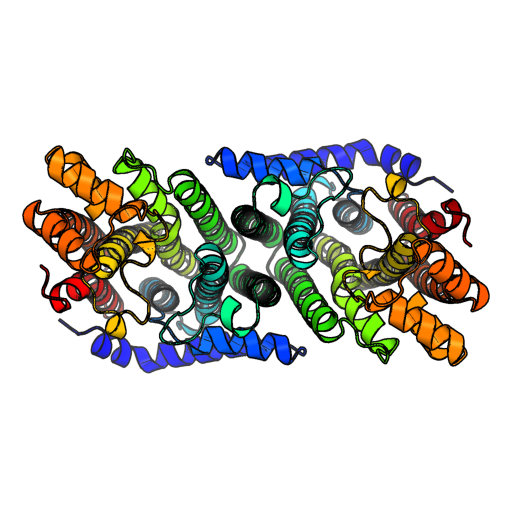TOM 880 N N . ASN A 1 108 ? 11.492 5.527 -4.453 1 96.88 108 ASN A N 1
ATOM 881 C CA . ASN A 1 108 ? 10.594 6.32 -3.621 1 96.88 108 ASN A CA 1
ATOM 882 C C . ASN A 1 108 ? 9.266 6.594 -4.328 1 96.88 108 ASN A C 1
ATOM 884 O O . ASN A 1 108 ? 8.203 6.332 -3.771 1 96.88 108 ASN A O 1
ATOM 888 N N . ASN A 1 109 ? 9.367 7.074 -5.531 1 97.81 109 ASN A N 1
ATOM 889 C CA . ASN A 1 109 ? 8.172 7.359 -6.309 1 97.81 109 ASN A CA 1
ATOM 890 C C . ASN A 1 109 ? 7.363 6.094 -6.59 1 97.81 109 ASN A C 1
ATOM 892 O O . ASN A 1 109 ? 6.133 6.113 -6.555 1 97.81 109 ASN A O 1
ATOM 896 N N . ALA A 1 110 ? 8.086 5.027 -6.898 1 98.62 110 ALA A N 1
ATOM 897 C CA . ALA A 1 110 ? 7.414 3.76 -7.18 1 98.62 110 ALA A CA 1
ATOM 898 C C . ALA A 1 110 ? 6.617 3.279 -5.969 1 98.62 110 ALA A C 1
ATOM 900 O O . ALA A 1 110 ? 5.504 2.771 -6.117 1 98.62 110 ALA A O 1
ATOM 901 N N . ILE A 1 111 ? 7.195 3.434 -4.762 1 98.75 111 ILE A N 1
ATOM 902 C CA . ILE A 1 111 ? 6.492 3.049 -3.541 1 98.75 111 ILE A CA 1
ATOM 903 C C . ILE A 1 111 ? 5.188 3.832 -3.428 1 98.75 111 ILE A C 1
ATOM 905 O O . ILE A 1 111 ? 4.125 3.25 -3.191 1 98.75 111 ILE A O 1
ATOM 909 N N . VAL A 1 112 ? 5.219 5.105 -3.654 1 98.69 112 VAL A N 1
ATOM 910 C CA . VAL A 1 112 ? 4.078 6 -3.479 1 98.69 112 VAL A CA 1
ATOM 911 C C . VAL A 1 112 ? 3 5.672 -4.508 1 98.69 112 VAL A C 1
ATOM 913 O O . VAL A 1 112 ? 1.81 5.66 -4.184 1 98.69 112 VAL A O 1
ATOM 916 N N . VAL A 1 113 ? 3.418 5.422 -5.723 1 98.69 113 VAL A N 1
ATOM 917 C CA . VAL A 1 113 ? 2.457 5.098 -6.773 1 98.69 113 VAL A CA 1
ATOM 918 C C . VAL A 1 113 ? 1.735 3.799 -6.434 1 98.69 113 VAL A C 1
ATOM 920 O O . VAL A 1 113 ? 0.52 3.689 -6.613 1 98.69 113 VAL A O 1
ATOM 923 N N . GLY A 1 114 ? 2.494 2.773 -6.004 1 98.75 114 GLY A N 1
ATOM 924 C CA . GLY A 1 114 ? 1.854 1.548 -5.559 1 98.75 114 GLY A CA 1
ATOM 925 C C . GLY A 1 114 ? 0.81 1.777 -4.484 1 98.75 114 GLY A C 1
ATOM 926 O O . GLY A 1 114 ? -0.302 1.25 -4.566 1 98.75 114 GLY A O 1
ATOM 927 N N . ASP A 1 115 ? 1.145 2.566 -3.482 1 98.81 115 ASP A N 1
ATOM 928 C CA . ASP A 1 115 ? 0.222 2.887 -2.396 1 98.81 115 ASP A CA 1
ATOM 929 C C . ASP A 1 115 ? -1.032 3.578 -2.926 1 98.81 115 ASP A C 1
ATOM 931 O O . ASP A 1 115 ? -2.141 3.309 -2.461 1 98.81 115 ASP A O 1
ATOM 935 N N . TYR A 1 116 ? -0.815 4.508 -3.852 1 98.81 116 TYR A N 1
ATOM 936 C CA . TYR A 1 116 ? -1.916 5.238 -4.469 1 98.81 116 TYR A CA 1
ATOM 937 C C . TYR A 1 116 ? -2.879 4.285 -5.172 1 98.81 116 TYR A C 1
ATOM 939 O O . TYR A 1 116 ? -4.094 4.391 -5.004 1 98.81 116 TYR A O 1
ATOM 947 N N . LEU A 1 117 ? -2.328 3.395 -5.93 1 98.81 117 LEU A N 1
ATOM 948 C CA . LEU A 1 117 ? -3.146 2.438 -6.668 1 98.81 117 LEU A CA 1
ATOM 949 C C . LEU A 1 117 ? -3.916 1.53 -5.711 1 98.81 117 LEU A C 1
ATOM 951 O O . LEU A 1 117 ? -5.074 1.194 -5.969 1 98.81 117 LEU A O 1
ATOM 955 N N . PHE A 1 118 ? -3.305 1.081 -4.598 1 98.75 118 PHE A N 1
ATOM 956 C CA . PHE A 1 118 ? -3.998 0.277 -3.598 1 98.75 118 PHE A CA 1
ATOM 957 C C . PHE A 1 118 ? -5.199 1.027 -3.039 1 98.75 118 PHE A C 1
ATOM 959 O O . PHE A 1 118 ? -6.293 0.466 -2.928 1 98.75 118 PHE A O 1
ATOM 966 N N . ALA A 1 119 ? -4.988 2.277 -2.699 1 98.62 119 ALA A N 1
ATOM 967 C CA . ALA A 1 119 ? -6.074 3.074 -2.139 1 98.62 119 ALA A CA 1
ATOM 968 C C . ALA A 1 119 ? -7.254 3.146 -3.105 1 98.62 119 ALA A C 1
ATOM 970 O O . ALA A 1 119 ? -8.406 2.932 -2.709 1 98.62 119 ALA A O 1
ATOM 971 N N . LYS A 1 120 ? -6.949 3.428 -4.355 1 98.69 120 LYS A N 1
ATOM 972 C CA . LYS A 1 120 ? -7.988 3.514 -5.375 1 98.69 120 LYS A CA 1
ATOM 973 C C . LYS A 1 120 ? -8.695 2.172 -5.551 1 98.69 120 LYS A C 1
ATOM 975 O O . LYS A 1 120 ? -9.922 2.125 -5.707 1 98.69 120 LYS A O 1
ATOM 980 N N . ALA A 1 121 ? -7.922 1.128 -5.555 1 98.81 121 ALA A N 1
ATOM 981 C CA . ALA A 1 121 ? -8.461 -0.214 -5.762 1 98.81 121 ALA A CA 1
ATOM 982 C C . ALA A 1 121 ? -9.461 -0.578 -4.668 1 98.81 121 ALA A C 1
ATOM 984 O O . ALA A 1 121 ? -10.547 -1.095 -4.953 1 98.81 121 ALA A O 1
ATOM 985 N N . TYR A 1 122 ? -9.109 -0.325 -3.43 1 98.25 122 TYR A N 1
ATOM 986 C CA . TYR A 1 122 ? -9.953 -0.724 -2.312 1 98.25 122 TYR A CA 1
ATOM 987 C C . TYR A 1 122 ? -11.227 0.114 -2.268 1 98.25 122 TYR A C 1
ATOM 989 O O . TYR A 1 122 ? -12.289 -0.378 -1.876 1 98.25 122 TYR A O 1
ATOM 997 N N . GLU A 1 123 ? -11.109 1.408 -2.682 1 98.31 123 GLU A N 1
ATOM 998 C CA . GLU A 1 123 ? -12.32 2.223 -2.814 1 98.31 123 GLU A CA 1
ATOM 999 C C . GLU A 1 123 ? -13.297 1.598 -3.803 1 98.31 123 GLU A C 1
ATOM 1001 O O . GLU A 1 123 ? -14.5 1.515 -3.527 1 98.31 123 GLU A O 1
ATOM 1006 N N . LEU A 1 124 ? -12.805 1.145 -4.914 1 98.5 124 LEU A N 1
ATOM 1007 C CA . LEU A 1 124 ? -13.641 0.509 -5.922 1 98.5 124 LEU A CA 1
ATOM 1008 C C . LEU A 1 124 ? -14.289 -0.759 -5.371 1 98.5 124 LEU A C 1
ATOM 1010 O O . LEU A 1 124 ? -15.484 -0.99 -5.57 1 98.5 124 LEU A O 1
ATOM 1014 N N . GLY A 1 125 ? -13.508 -1.61 -4.688 1 98.25 125 GLY A N 1
ATOM 1015 C CA . GLY A 1 125 ? -14.023 -2.842 -4.109 1 98.25 125 GLY A CA 1
ATOM 1016 C C . GLY A 1 125 ? -15.133 -2.607 -3.102 1 98.25 125 GLY A C 1
ATOM 1017 O O . GLY A 1 125 ? -16.078 -3.391 -3.021 1 98.25 125 GLY A O 1
ATOM 1018 N N . SER A 1 126 ? -15.062 -1.514 -2.373 1 97.88 126 SER A N 1
ATOM 1019 C CA . SER A 1 126 ? -16 -1.225 -1.3 1 97.88 126 SER A CA 1
ATOM 1020 C C . SER A 1 126 ? -17.391 -0.935 -1.851 1 97.88 126 SER A C 1
ATOM 1022 O O . SER A 1 126 ? -18.391 -1.056 -1.134 1 97.88 126 SER A O 1
ATOM 1024 N N . ARG A 1 127 ? -17.484 -0.546 -3.09 1 98.25 127 ARG A N 1
ATOM 1025 C CA . ARG A 1 127 ? -18.75 -0.235 -3.73 1 98.25 127 ARG A CA 1
ATOM 1026 C C . ARG A 1 127 ? -19.641 -1.475 -3.822 1 98.25 127 ARG A C 1
ATOM 1028 O O . ARG A 1 127 ? -20.844 -1.367 -4.047 1 98.25 127 ARG A O 1
ATOM 1035 N N . TYR A 1 128 ? -19.078 -2.65 -3.609 1 98.44 128 TYR A N 1
ATOM 1036 C CA . TYR A 1 128 ? -19.797 -3.904 -3.787 1 98.44 128 TYR A CA 1
ATOM 1037 C C . TYR A 1 128 ? -20.047 -4.586 -2.447 1 98.44 128 TYR A C 1
ATOM 1039 O O . TYR A 1 128 ? -20.391 -5.77 -2.398 1 98.44 128 TYR A O 1
ATOM 1047 N N . GLY A 1 129 ? -19.75 -3.891 -1.342 1 97.56 129 GLY A N 1
ATOM 1048 C CA . GLY A 1 129 ? -20.094 -4.379 -0.019 1 97.56 129 GLY A CA 1
ATOM 1049 C C . GLY A 1 129 ? -18.906 -4.875 0.774 1 97.56 129 GLY A C 1
ATOM 1050 O O . GLY A 1 129 ? -17.828 -5.082 0.216 1 97.56 129 GLY A O 1
ATOM 1051 N N . LYS A 1 130 ? -19.141 -5.094 2.062 1 97.94 130 LYS A N 1
ATOM 1052 C CA . LYS A 1 130 ? -18.062 -5.422 2.988 1 97.94 130 LYS A CA 1
ATOM 1053 C C . LYS A 1 130 ? -17.516 -6.82 2.723 1 97.94 130 LYS A C 1
ATOM 1055 O O . LYS A 1 130 ? -16.312 -7.07 2.902 1 97.94 130 LYS A O 1
ATOM 1060 N N . ASP A 1 131 ? -18.406 -7.742 2.287 1 98.44 131 ASP A N 1
ATOM 1061 C CA . ASP A 1 131 ? -17.938 -9.109 2.057 1 98.44 131 ASP A CA 1
ATOM 1062 C C . ASP A 1 131 ? -17.016 -9.18 0.842 1 98.44 131 ASP A C 1
ATOM 1064 O O . ASP A 1 131 ? -16.016 -9.883 0.867 1 98.44 131 ASP A O 1
ATOM 1068 N N . VAL A 1 132 ? -17.391 -8.445 -0.233 1 98.62 132 VAL A N 1
ATOM 1069 C CA . VAL A 1 132 ? -16.531 -8.375 -1.411 1 98.62 132 VAL A CA 1
ATOM 1070 C C . VAL A 1 132 ? -15.219 -7.688 -1.054 1 98.62 132 VAL A C 1
ATOM 1072 O O . VAL A 1 132 ? -14.141 -8.125 -1.471 1 98.62 132 VAL A O 1
ATOM 1075 N N . SER A 1 133 ? -15.312 -6.629 -0.255 1 98.44 133 SER A N 1
ATOM 1076 C CA . SER A 1 133 ? -14.117 -5.922 0.197 1 98.44 133 SER A CA 1
ATOM 1077 C C . SER A 1 133 ? -13.211 -6.84 1.009 1 98.44 133 SER A C 1
ATOM 1079 O O . SER A 1 133 ? -11.984 -6.773 0.888 1 98.44 133 SER A O 1
ATOM 1081 N N . LYS A 1 134 ? -13.805 -7.633 1.832 1 98.56 134 LYS A N 1
ATOM 1082 C CA . LYS A 1 134 ? -13.023 -8.57 2.641 1 98.56 134 LYS A CA 1
ATOM 1083 C C . LYS A 1 134 ? -12.289 -9.578 1.762 1 98.56 134 LYS A C 1
ATOM 1085 O O . LYS A 1 134 ? -11.117 -9.875 1.998 1 98.56 134 LYS A O 1
ATOM 1090 N N . ILE A 1 135 ? -12.969 -10.109 0.775 1 98.75 135 ILE A N 1
ATOM 1091 C CA . ILE A 1 135 ? -12.359 -11.055 -0.155 1 98.75 135 ILE A CA 1
ATOM 1092 C C . ILE A 1 135 ? -11.148 -10.398 -0.828 1 98.75 135 ILE A C 1
ATOM 1094 O O . ILE A 1 135 ? -10.078 -11 -0.908 1 98.75 135 ILE A O 1
ATOM 1098 N N . MET A 1 136 ? -11.336 -9.172 -1.304 1 98.62 136 MET A N 1
ATOM 1099 C CA . MET A 1 136 ? -10.281 -8.43 -1.986 1 98.62 136 MET A CA 1
ATOM 1100 C C . MET A 1 136 ? -9.109 -8.172 -1.053 1 98.62 136 MET A C 1
ATOM 1102 O O . MET A 1 136 ? -7.953 -8.398 -1.423 1 98.62 136 MET A O 1
ATOM 1106 N N . ALA A 1 137 ? -9.367 -7.715 0.121 1 98.5 137 ALA A N 1
ATOM 1107 C CA . ALA A 1 137 ? -8.336 -7.395 1.101 1 98.5 137 ALA A CA 1
ATOM 1108 C C . ALA A 1 137 ? -7.594 -8.656 1.55 1 98.5 137 ALA A C 1
ATOM 1110 O O . ALA A 1 137 ? -6.375 -8.633 1.73 1 98.5 137 ALA A O 1
ATOM 1111 N N . ASP A 1 138 ? -8.328 -9.727 1.79 1 98.38 138 ASP A N 1
ATOM 1112 C CA . ASP A 1 138 ? -7.707 -10.992 2.174 1 98.38 138 ASP A CA 1
ATOM 1113 C C . ASP A 1 138 ? -6.75 -11.484 1.089 1 98.38 138 ASP A C 1
ATOM 1115 O O . ASP A 1 138 ? -5.664 -11.984 1.393 1 98.38 138 ASP A O 1
ATOM 1119 N N . ALA A 1 139 ? -7.211 -11.398 -0.118 1 98.44 139 ALA A N 1
ATOM 1120 C CA . ALA A 1 139 ? -6.34 -11.797 -1.219 1 98.44 139 ALA A CA 1
ATOM 1121 C C . ALA A 1 139 ? -5.062 -10.961 -1.243 1 98.44 139 ALA A C 1
ATOM 1123 O O . ALA A 1 139 ? -3.975 -11.492 -1.489 1 98.44 139 ALA A O 1
ATOM 1124 N N . SER A 1 140 ? -5.172 -9.648 -1.031 1 98.25 140 SER A N 1
ATOM 1125 C CA . SER A 1 140 ? -4.016 -8.766 -0.965 1 98.25 140 SER A CA 1
ATOM 1126 C C . SER A 1 140 ? -3.1 -9.133 0.197 1 98.25 140 SER A C 1
ATOM 1128 O O . SER A 1 140 ? -1.875 -9.102 0.066 1 98.25 140 SER A O 1
ATOM 1130 N N . SER A 1 141 ? -3.676 -9.453 1.342 1 98.31 141 SER A N 1
ATOM 1131 C CA . SER A 1 141 ? -2.906 -9.891 2.5 1 98.31 141 SER A CA 1
ATOM 1132 C C . SER A 1 141 ? -2.111 -11.156 2.188 1 98.31 141 SER A C 1
ATOM 1134 O O . SER A 1 141 ? -0.959 -11.289 2.604 1 98.31 141 SER A O 1
ATOM 1136 N N . ARG A 1 142 ? -2.746 -12.039 1.47 1 98.31 142 ARG A N 1
ATOM 1137 C CA . ARG A 1 142 ? -2.072 -13.273 1.096 1 98.31 142 ARG A CA 1
ATOM 1138 C C . ARG A 1 142 ? -0.9 -13 0.159 1 98.31 142 ARG A C 1
ATOM 1140 O O . ARG A 1 142 ? 0.115 -13.695 0.203 1 98.31 142 ARG A O 1
ATOM 1147 N N . LEU A 1 143 ? -1.07 -12 -0.745 1 98.25 143 LEU A N 1
ATOM 1148 C CA . LEU A 1 143 ? 0.064 -11.594 -1.571 1 98.25 143 LEU A CA 1
ATOM 1149 C C . LEU A 1 143 ? 1.272 -11.258 -0.706 1 98.25 143 LEU A C 1
ATOM 1151 O O . LEU A 1 143 ? 2.389 -11.703 -0.986 1 98.25 143 LEU A O 1
ATOM 1155 N N . ALA A 1 144 ? 1.02 -10.469 0.35 1 97.88 144 ALA A N 1
ATOM 1156 C CA . ALA A 1 144 ? 2.086 -10.07 1.265 1 97.88 144 ALA A CA 1
ATOM 1157 C C . ALA A 1 144 ? 2.668 -11.281 1.99 1 97.88 144 ALA A C 1
ATOM 1159 O O . ALA A 1 144 ? 3.887 -11.398 2.129 1 97.88 144 ALA A O 1
ATOM 1160 N N . GLU A 1 145 ? 1.807 -12.125 2.438 1 97.94 145 GLU A N 1
ATOM 1161 C CA . GLU A 1 145 ? 2.234 -13.352 3.111 1 97.94 145 GLU A CA 1
ATOM 1162 C C . GLU A 1 145 ? 3.113 -14.203 2.201 1 97.94 145 GLU A C 1
ATOM 1164 O O . GLU A 1 145 ? 4.156 -14.703 2.627 1 97.94 145 GLU A O 1
ATOM 1169 N N . GLY A 1 146 ? 2.666 -14.367 0.975 1 97.62 146 GLY A N 1
ATOM 1170 C CA . GLY A 1 146 ? 3.447 -15.109 0.003 1 97.62 146 GLY A CA 1
ATOM 1171 C C . GLY A 1 146 ? 4.809 -14.5 -0.271 1 97.62 146 GLY A C 1
ATOM 1172 O O . GLY A 1 146 ? 5.801 -15.211 -0.409 1 97.62 146 GLY A O 1
ATOM 1173 N N . GLN A 1 147 ? 4.855 -13.18 -0.383 1 96.38 147 GLN A N 1
ATOM 1174 C CA . GLN A 1 147 ? 6.109 -12.477 -0.644 1 96.38 147 GLN A CA 1
ATOM 1175 C C . GLN A 1 147 ? 7.109 -12.703 0.487 1 96.38 147 GLN A C 1
ATOM 1177 O O . GLN A 1 147 ? 8.297 -12.922 0.238 1 96.38 147 GLN A O 1
ATOM 1182 N N . ILE A 1 148 ? 6.629 -12.617 1.745 1 96.69 148 ILE A N 1
ATOM 1183 C CA . ILE A 1 148 ? 7.5 -12.805 2.898 1 96.69 148 ILE A CA 1
ATOM 1184 C C . ILE A 1 148 ? 7.988 -14.258 2.947 1 96.69 148 ILE A C 1
ATOM 1186 O O . ILE A 1 148 ? 9.164 -14.508 3.205 1 96.69 148 ILE A O 1
ATOM 1190 N N . LEU A 1 149 ? 7.082 -15.195 2.693 1 96.12 149 LEU A N 1
ATOM 1191 C CA . LEU A 1 149 ? 7.461 -16.609 2.68 1 96.12 149 LEU A CA 1
ATOM 1192 C C . LEU A 1 149 ? 8.508 -16.875 1.607 1 96.12 149 LEU A C 1
ATOM 1194 O O . LEU A 1 149 ? 9.461 -17.625 1.838 1 96.12 149 LEU A O 1
ATOM 1198 N N . GLU A 1 150 ? 8.32 -16.312 0.454 1 94.75 150 GLU A N 1
ATOM 1199 C CA . GLU A 1 150 ? 9.305 -16.453 -0.612 1 94.75 150 GLU A CA 1
ATOM 1200 C C . GLU A 1 150 ? 10.648 -15.867 -0.195 1 94.75 150 GLU A C 1
ATOM 1202 O O . GLU A 1 150 ? 11.695 -16.484 -0.4 1 94.75 150 GLU A O 1
ATOM 1207 N N . ALA A 1 151 ? 10.625 -14.672 0.376 1 92.81 151 ALA A N 1
ATOM 1208 C CA . ALA A 1 151 ? 11.844 -13.992 0.81 1 92.81 151 ALA A CA 1
ATOM 1209 C C . ALA A 1 151 ? 12.609 -14.844 1.815 1 92.81 151 ALA A C 1
ATOM 1211 O O . ALA A 1 151 ? 13.844 -14.906 1.771 1 92.81 151 ALA A O 1
ATOM 1212 N N . MET A 1 152 ? 11.914 -15.492 2.689 1 93.38 152 MET A N 1
ATOM 1213 C CA . MET A 1 152 ? 12.516 -16.312 3.734 1 93.38 152 MET A CA 1
ATOM 1214 C C . MET A 1 152 ? 13.188 -17.547 3.139 1 93.38 152 MET A C 1
ATOM 1216 O O . MET A 1 152 ? 14.008 -18.188 3.795 1 93.38 152 MET A O 1
ATOM 1220 N N . ASN A 1 153 ? 12.867 -17.875 1.896 1 92.94 153 ASN A N 1
ATOM 1221 C CA . ASN A 1 153 ? 13.375 -19.094 1.299 1 92.94 153 ASN A CA 1
ATOM 1222 C C . ASN A 1 153 ? 14.289 -18.812 0.116 1 92.94 153 ASN A C 1
ATOM 1224 O O . ASN A 1 153 ? 14.609 -19.719 -0.661 1 92.94 153 ASN A O 1
ATOM 1228 N N . ILE A 1 154 ? 14.641 -17.594 -0.018 1 88.94 154 ILE A N 1
ATOM 1229 C CA . ILE A 1 154 ? 15.617 -17.266 -1.054 1 88.94 154 ILE A CA 1
ATOM 1230 C C . ILE A 1 154 ? 16.922 -18.016 -0.796 1 88.94 154 ILE A C 1
ATOM 1232 O O . ILE A 1 154 ? 17.438 -18 0.319 1 88.94 154 ILE A O 1
ATOM 1236 N N . GLY A 1 155 ? 17.344 -18.734 -1.76 1 85 155 GLY A N 1
ATOM 1237 C CA . GLY A 1 155 ? 18.609 -19.453 -1.663 1 85 155 GLY A CA 1
ATOM 1238 C C . GLY A 1 155 ? 18.484 -20.75 -0.877 1 85 155 GLY A C 1
ATOM 1239 O O . GLY A 1 155 ? 19.484 -21.453 -0.691 1 85 155 GLY A O 1
ATOM 1240 N N . ASN A 1 156 ? 17.297 -21.094 -0.399 1 91 156 ASN A N 1
ATOM 1241 C CA . ASN A 1 156 ? 17.078 -22.344 0.332 1 91 156 ASN A CA 1
ATOM 1242 C C . ASN A 1 156 ? 17.016 -23.547 -0.608 1 91 156 ASN A C 1
ATOM 1244 O O . ASN A 1 156 ? 15.938 -23.938 -1.046 1 91 156 ASN A O 1
ATOM 1248 N N . LEU A 1 157 ? 18.094 -24.203 -0.787 1 90.06 157 LEU A N 1
ATOM 1249 C CA . LEU A 1 157 ? 18.219 -25.297 -1.754 1 90.06 157 LEU A CA 1
ATOM 1250 C C . LEU A 1 157 ? 17.453 -26.531 -1.286 1 90.06 157 LEU A C 1
ATOM 1252 O O . LEU A 1 157 ? 17.234 -27.453 -2.064 1 90.06 157 LEU A O 1
ATOM 1256 N N . ASN A 1 158 ? 17.016 -26.516 -0.028 1 91.94 158 ASN A N 1
ATOM 1257 C CA . ASN A 1 158 ? 16.281 -27.656 0.521 1 91.94 158 ASN A CA 1
ATOM 1258 C C . ASN A 1 158 ? 14.781 -27.359 0.616 1 91.94 158 ASN A C 1
ATOM 1260 O O . ASN A 1 158 ? 14.039 -28.078 1.276 1 91.94 158 ASN A O 1
ATOM 1264 N N . MET A 1 159 ? 14.359 -26.281 -0.051 1 93.81 159 MET A N 1
ATOM 1265 C CA . MET A 1 159 ? 12.938 -25.953 -0.017 1 93.81 159 MET A CA 1
ATOM 1266 C C . MET A 1 159 ? 12.109 -27.109 -0.563 1 93.81 159 MET A C 1
ATOM 1268 O O . MET A 1 159 ? 12.445 -27.688 -1.598 1 93.81 159 MET A O 1
ATOM 1272 N N . ASP A 1 160 ? 11.047 -27.469 0.138 1 95.44 160 ASP A N 1
ATOM 1273 C CA . ASP A 1 160 ? 10.211 -28.578 -0.32 1 95.44 160 ASP A CA 1
ATOM 1274 C C . ASP A 1 160 ? 9.086 -28.078 -1.22 1 95.44 160 ASP A C 1
ATOM 1276 O O . ASP A 1 160 ? 8.836 -26.875 -1.298 1 95.44 160 ASP A O 1
ATOM 1280 N N . ILE A 1 161 ? 8.445 -28.969 -1.858 1 97.12 161 ILE A N 1
ATOM 1281 C CA . ILE A 1 161 ? 7.402 -28.672 -2.836 1 97.12 161 ILE A CA 1
ATOM 1282 C C . ILE A 1 161 ? 6.211 -28.016 -2.137 1 97.12 161 ILE A C 1
ATOM 1284 O O . ILE A 1 161 ? 5.566 -27.125 -2.697 1 97.12 161 ILE A O 1
ATOM 1288 N N . ASN A 1 162 ? 5.898 -28.438 -0.935 1 97.62 162 ASN A N 1
ATOM 1289 C CA . ASN A 1 162 ? 4.777 -27.875 -0.197 1 97.62 162 ASN A CA 1
ATOM 1290 C C . ASN A 1 162 ? 4.98 -26.375 0.061 1 97.62 162 ASN A C 1
ATOM 1292 O O . ASN A 1 162 ? 4.031 -25.594 -0.031 1 97.62 162 ASN A O 1
ATOM 1296 N N . THR A 1 163 ? 6.176 -26.062 0.471 1 97.31 163 THR A N 1
ATOM 1297 C CA . THR A 1 163 ? 6.488 -24.656 0.696 1 97.31 163 THR A CA 1
ATOM 1298 C C . THR A 1 163 ? 6.348 -23.859 -0.596 1 97.31 163 THR A C 1
ATOM 1300 O O . THR A 1 163 ? 5.777 -22.766 -0.596 1 97.31 163 THR A O 1
ATOM 1303 N N . TYR A 1 164 ? 6.887 -24.422 -1.689 1 97.5 164 TYR A N 1
ATOM 1304 C CA . TYR A 1 164 ? 6.738 -23.781 -2.994 1 97.5 164 TYR A CA 1
ATOM 1305 C C . TYR A 1 164 ? 5.266 -23.578 -3.332 1 97.5 164 TYR A C 1
ATOM 1307 O O . TYR A 1 164 ? 4.871 -22.5 -3.76 1 97.5 164 TYR A O 1
ATOM 1315 N N . GLU A 1 165 ? 4.5 -24.594 -3.104 1 98.38 165 GLU A N 1
ATOM 1316 C CA . GLU A 1 165 ? 3.076 -24.531 -3.414 1 98.38 165 GLU A CA 1
ATOM 1317 C C . GLU A 1 165 ? 2.383 -23.453 -2.586 1 98.38 165 GLU A C 1
ATOM 1319 O O . GLU A 1 165 ? 1.508 -22.75 -3.088 1 98.38 165 GLU A O 1
ATOM 1324 N N . LEU A 1 166 ? 2.754 -23.375 -1.343 1 98 166 LEU A N 1
ATOM 1325 C CA . LEU A 1 166 ? 2.18 -22.359 -0.472 1 98 166 LEU A CA 1
ATOM 1326 C C . LEU A 1 166 ? 2.539 -20.969 -0.962 1 98 166 LEU A C 1
ATOM 1328 O O . LEU A 1 166 ? 1.717 -20.047 -0.894 1 98 166 LEU A O 1
ATOM 1332 N N . ILE A 1 167 ? 3.715 -20.781 -1.461 1 97.62 167 ILE A N 1
ATOM 1333 C CA . ILE A 1 167 ? 4.168 -19.484 -1.967 1 97.62 167 ILE A CA 1
ATOM 1334 C C . ILE A 1 167 ? 3.334 -19.094 -3.182 1 97.62 167 ILE A C 1
ATOM 1336 O O . ILE A 1 167 ? 2.783 -17.984 -3.229 1 97.62 167 ILE A O 1
ATOM 1340 N N . ILE A 1 168 ? 3.172 -19.984 -4.145 1 98.25 168 ILE A N 1
ATOM 1341 C CA . ILE A 1 168 ? 2.49 -19.609 -5.375 1 98.25 168 ILE A CA 1
ATOM 1342 C C . ILE A 1 168 ? 0.983 -19.547 -5.129 1 98.25 168 ILE A C 1
ATOM 1344 O O . ILE A 1 168 ? 0.276 -18.766 -5.773 1 98.25 168 ILE A O 1
ATOM 1348 N N . LYS A 1 169 ? 0.491 -20.359 -4.141 1 98.56 169 LYS A N 1
ATOM 1349 C CA . LYS A 1 169 ? -0.893 -20.203 -3.699 1 98.56 169 LYS A CA 1
ATOM 1350 C C . LYS A 1 169 ? -1.172 -18.781 -3.248 1 98.56 169 LYS A C 1
ATOM 1352 O O . LYS A 1 169 ? -2.127 -18.156 -3.713 1 98.56 169 LYS A O 1
ATOM 1357 N N . ASN A 1 170 ? -0.324 -18.281 -2.406 1 98.31 170 ASN A N 1
ATOM 1358 C CA . ASN A 1 170 ? -0.511 -16.953 -1.81 1 98.31 170 ASN A CA 1
ATOM 1359 C C . ASN A 1 170 ? -0.22 -15.844 -2.811 1 98.31 170 ASN A C 1
ATOM 1361 O O . ASN A 1 170 ? -0.959 -14.859 -2.883 1 98.31 170 ASN A O 1
ATOM 1365 N N . LYS A 1 171 ? 0.779 -15.984 -3.635 1 97.56 171 LYS A N 1
ATOM 1366 C CA . LYS A 1 171 ? 1.248 -14.891 -4.488 1 97.56 171 LYS A CA 1
ATOM 1367 C C . LYS A 1 171 ? 0.432 -14.812 -5.777 1 97.56 171 LYS A C 1
ATOM 1369 O O . LYS A 1 171 ? 0.456 -13.797 -6.473 1 97.56 171 LYS A O 1
ATOM 1374 N N . THR A 1 172 ? -0.318 -15.945 -6.113 1 98.12 172 THR A N 1
ATOM 1375 C CA . THR A 1 172 ? -0.94 -15.945 -7.434 1 98.12 172 THR A CA 1
ATOM 1376 C C . THR A 1 172 ? -2.332 -16.562 -7.375 1 98.12 172 THR A C 1
ATOM 1378 O O . THR A 1 172 ? -3.328 -15.898 -7.656 1 98.12 172 THR A O 1
ATOM 1381 N N . ALA A 1 173 ? -2.447 -17.781 -6.965 1 98.75 173 ALA A N 1
ATOM 1382 C CA . ALA A 1 173 ? -3.672 -18.562 -7.105 1 98.75 173 ALA A CA 1
ATOM 1383 C C . ALA A 1 173 ? -4.809 -17.953 -6.297 1 98.75 173 ALA A C 1
ATOM 1385 O O . ALA A 1 173 ? -5.934 -17.828 -6.785 1 98.75 173 ALA A O 1
ATOM 1386 N N . ASP A 1 174 ? -4.52 -17.578 -5.066 1 98.69 174 ASP A N 1
ATOM 1387 C CA . ASP A 1 174 ? -5.547 -17.016 -4.199 1 98.69 174 ASP A CA 1
ATOM 1388 C C . ASP A 1 174 ? -6.102 -15.719 -4.785 1 98.69 174 ASP A C 1
ATOM 1390 O O . ASP A 1 174 ? -7.285 -15.406 -4.617 1 98.69 174 ASP A O 1
ATOM 1394 N N . PHE A 1 175 ? -5.242 -14.945 -5.414 1 98.81 175 PHE A N 1
ATOM 1395 C CA . PHE A 1 175 ? -5.699 -13.695 -5.996 1 98.81 175 PHE A CA 1
ATOM 1396 C C . PHE A 1 175 ? -6.629 -13.953 -7.176 1 98.81 175 PHE A C 1
ATOM 1398 O O . PHE A 1 175 ? -7.652 -13.281 -7.328 1 98.81 175 PHE A O 1
ATOM 1405 N N . PHE A 1 176 ? -6.336 -14.938 -8.031 1 98.69 176 PHE A N 1
ATOM 1406 C CA . PHE A 1 176 ? -7.234 -15.336 -9.109 1 98.69 176 PHE A CA 1
ATOM 1407 C C . PHE A 1 176 ? -8.578 -15.805 -8.555 1 98.69 176 PHE A C 1
ATOM 1409 O O . PHE A 1 176 ? -9.633 -15.43 -9.07 1 98.69 176 PHE A O 1
ATOM 1416 N N . ALA A 1 177 ? -8.523 -16.625 -7.551 1 98.88 177 ALA A N 1
ATOM 1417 C CA . ALA A 1 177 ? -9.742 -17.125 -6.914 1 98.88 177 ALA A CA 1
ATOM 1418 C C . ALA A 1 177 ? -10.594 -15.977 -6.383 1 98.88 177 ALA A C 1
ATOM 1420 O O . ALA A 1 177 ? -11.82 -16 -6.484 1 98.88 177 ALA A O 1
ATOM 1421 N N . ALA A 1 178 ? -9.945 -15.008 -5.824 1 98.88 178 ALA A N 1
ATOM 1422 C CA . ALA A 1 178 ? -10.641 -13.859 -5.254 1 98.88 178 ALA A CA 1
ATOM 1423 C C . ALA A 1 178 ? -11.391 -13.086 -6.332 1 98.88 178 ALA A C 1
ATOM 1425 O O . ALA A 1 178 ? -12.469 -12.547 -6.078 1 98.88 178 ALA A O 1
ATOM 1426 N N . CYS A 1 179 ? -10.812 -12.945 -7.52 1 98.81 179 CYS A N 1
ATOM 1427 C CA . CYS A 1 179 ? -11.477 -12.273 -8.633 1 98.81 179 CYS A CA 1
ATOM 1428 C C . CYS A 1 179 ? -12.828 -12.914 -8.93 1 98.81 179 CYS A C 1
ATOM 1430 O O . CYS A 1 179 ? -13.844 -12.219 -9.039 1 98.81 179 CYS A O 1
ATOM 1432 N N . ALA A 1 180 ? -12.836 -14.227 -8.992 1 98.81 180 ALA A N 1
ATOM 1433 C CA . ALA A 1 180 ? -14.07 -14.953 -9.281 1 98.81 180 ALA A CA 1
ATOM 1434 C C . ALA A 1 180 ? -15.039 -14.875 -8.094 1 98.81 180 ALA A C 1
ATOM 1436 O O . ALA A 1 180 ? -16.234 -14.633 -8.273 1 98.81 180 ALA A O 1
ATOM 1437 N N . GLU A 1 181 ? -14.484 -15.102 -6.914 1 98.75 181 GLU A N 1
ATOM 1438 C CA . GLU A 1 181 ? -15.312 -15.102 -5.711 1 98.75 181 GLU A CA 1
ATOM 1439 C C . GLU A 1 181 ? -15.992 -13.75 -5.504 1 98.75 181 GLU A C 1
ATOM 1441 O O . GLU A 1 181 ? -17.188 -13.688 -5.215 1 98.75 181 GLU A O 1
ATOM 1446 N N . GLY A 1 182 ? -15.211 -12.68 -5.598 1 98.81 182 GLY A N 1
ATOM 1447 C CA . GLY A 1 182 ? -15.781 -11.352 -5.461 1 98.81 182 GLY A CA 1
ATOM 1448 C C . GLY A 1 182 ? -16.859 -11.055 -6.488 1 98.81 182 GLY A C 1
ATOM 1449 O O . GLY A 1 182 ? -17.906 -10.508 -6.152 1 98.81 182 GLY A O 1
ATOM 1450 N N . ALA A 1 183 ? -16.641 -11.445 -7.715 1 98.81 183 ALA A N 1
ATOM 1451 C CA . ALA A 1 183 ? -17.578 -11.188 -8.805 1 98.81 183 ALA A CA 1
ATOM 1452 C C . ALA A 1 183 ? -18.891 -11.945 -8.586 1 98.81 183 ALA A C 1
ATOM 1454 O O . ALA A 1 183 ? -19.969 -11.398 -8.789 1 98.81 183 ALA A O 1
ATOM 1455 N N . THR A 1 184 ? -18.781 -13.227 -8.203 1 98.75 184 THR A N 1
ATOM 1456 C CA . THR A 1 184 ? -19.984 -14.039 -8.023 1 98.75 184 THR A CA 1
ATOM 1457 C C . THR A 1 184 ? -20.781 -13.57 -6.816 1 98.75 184 THR A C 1
ATOM 1459 O O . THR A 1 184 ? -22.016 -13.586 -6.84 1 98.75 184 THR A O 1
ATOM 1462 N N . LEU A 1 185 ? -20.094 -13.164 -5.805 1 98.56 185 LEU A N 1
ATOM 1463 C CA . LEU A 1 185 ? -20.797 -12.602 -4.648 1 98.56 185 LEU A CA 1
ATOM 1464 C C . LEU A 1 185 ? -21.531 -11.328 -5.031 1 98.56 185 LEU A C 1
ATOM 1466 O O . LEU A 1 185 ? -22.688 -11.141 -4.641 1 98.56 185 LEU A O 1
ATOM 1470 N N . ALA A 1 186 ? -20.875 -10.43 -5.746 1 98.38 186 ALA A N 1
ATOM 1471 C CA . ALA A 1 186 ? -21.5 -9.188 -6.195 1 98.38 186 ALA A CA 1
ATOM 1472 C C . ALA A 1 186 ? -22.719 -9.461 -7.059 1 98.38 186 ALA A C 1
ATOM 1474 O O . ALA A 1 186 ? -23.688 -8.688 -7.066 1 98.38 186 ALA A O 1
ATOM 1475 N N . ALA A 1 187 ? -22.688 -10.617 -7.73 1 98.31 187 ALA A N 1
ATOM 1476 C CA . ALA A 1 187 ? -23.766 -11 -8.625 1 98.31 187 ALA A CA 1
ATOM 1477 C C . ALA A 1 187 ? -24.906 -11.664 -7.855 1 98.31 187 ALA A C 1
ATOM 1479 O O . ALA A 1 187 ? -26 -11.867 -8.398 1 98.31 187 ALA A O 1
ATOM 1480 N N . GLY A 1 188 ? -24.672 -11.969 -6.598 1 97.75 188 GLY A N 1
ATOM 1481 C CA . GLY A 1 188 ? -25.656 -12.727 -5.836 1 97.75 188 GLY A CA 1
ATOM 1482 C C . GLY A 1 188 ? -25.797 -14.156 -6.312 1 97.75 188 GLY A C 1
ATOM 1483 O O . GLY A 1 188 ? -26.891 -14.719 -6.281 1 97.75 188 GLY A O 1
ATOM 1484 N N . ALA A 1 189 ? -24.734 -14.695 -6.758 1 96.69 189 ALA A N 1
ATOM 1485 C CA . ALA A 1 189 ? -24.75 -16.047 -7.32 1 96.69 189 ALA A CA 1
ATOM 1486 C C . ALA A 1 189 ? -25.031 -17.094 -6.242 1 96.69 189 ALA A C 1
ATOM 1488 O O . ALA A 1 189 ? -24.781 -16.844 -5.059 1 96.69 189 ALA A O 1
ATOM 1489 N N . ASP A 1 190 ? -25.562 -18.25 -6.688 1 94.94 190 ASP A N 1
ATOM 1490 C CA . ASP A 1 190 ? -25.703 -19.391 -5.777 1 94.94 190 ASP A CA 1
ATOM 1491 C C . ASP A 1 190 ? -24.344 -19.906 -5.32 1 94.94 190 ASP A C 1
ATOM 1493 O O . ASP A 1 190 ? -23.344 -19.75 -6.02 1 94.94 190 ASP A O 1
ATOM 1497 N N . LYS A 1 191 ? -24.359 -20.578 -4.215 1 95.88 191 LYS A N 1
ATOM 1498 C CA . LYS A 1 191 ? -23.141 -21.031 -3.555 1 95.88 191 LYS A CA 1
ATOM 1499 C C . LYS A 1 191 ? -22.375 -22 -4.434 1 95.88 191 LYS A C 1
ATOM 1501 O O . LYS A 1 191 ? -21.141 -22 -4.445 1 95.88 191 LYS A O 1
ATOM 1506 N N . ASN A 1 192 ? -23.047 -22.812 -5.168 1 96.62 192 ASN A N 1
ATOM 1507 C CA . ASN A 1 192 ? -22.406 -23.812 -6.004 1 96.62 192 ASN A CA 1
ATOM 1508 C C . ASN A 1 192 ? -21.641 -23.156 -7.156 1 96.62 192 ASN A C 1
ATOM 1510 O O . ASN A 1 192 ? -20.5 -23.562 -7.445 1 96.62 192 ASN A O 1
ATOM 1514 N N . ILE A 1 193 ? -22.297 -22.203 -7.797 1 97.38 193 ILE A N 1
ATOM 1515 C CA . ILE A 1 193 ? -21.641 -21.5 -8.891 1 97.38 193 ILE A CA 1
ATOM 1516 C C . ILE A 1 193 ? -20.422 -20.766 -8.375 1 97.38 193 ILE A C 1
ATOM 1518 O O . ILE A 1 193 ? -19.344 -20.828 -8.969 1 97.38 193 ILE A O 1
ATOM 1522 N N . SER A 1 194 ? -20.578 -20.094 -7.277 1 98 194 SER A N 1
ATOM 1523 C CA . SER A 1 194 ? -19.5 -19.328 -6.68 1 98 194 SER A CA 1
ATOM 1524 C C . SER A 1 194 ? -18.312 -20.234 -6.336 1 98 194 SER A C 1
ATOM 1526 O O . SER A 1 194 ? -17.172 -19.922 -6.656 1 98 194 SER A O 1
ATOM 1528 N N . GLU A 1 195 ? -18.594 -21.359 -5.73 1 98.5 195 GLU A N 1
ATOM 1529 C CA . GLU A 1 195 ? -17.531 -22.281 -5.312 1 98.5 195 GLU A CA 1
ATOM 1530 C C . GLU A 1 195 ? -16.828 -22.891 -6.516 1 98.5 195 GLU A C 1
ATOM 1532 O O . GLU A 1 195 ? -15.594 -23 -6.523 1 98.5 195 GLU A O 1
ATOM 1537 N N . ASN A 1 196 ? -17.594 -23.281 -7.484 1 98.62 196 ASN A N 1
ATOM 1538 C CA . ASN A 1 196 ? -17 -23.891 -8.672 1 98.62 196 ASN A CA 1
ATOM 1539 C C . ASN A 1 196 ? -16.125 -22.891 -9.422 1 98.62 196 ASN A C 1
ATOM 1541 O O . ASN A 1 196 ? -15.031 -23.25 -9.883 1 98.62 196 ASN A O 1
ATOM 1545 N N . LEU A 1 197 ? -16.594 -21.656 -9.562 1 98.75 197 LEU A N 1
ATOM 1546 C CA . LEU A 1 197 ? -15.789 -20.656 -10.258 1 98.75 197 LEU A CA 1
ATOM 1547 C C . LEU A 1 197 ? -14.562 -20.281 -9.438 1 98.75 197 LEU A C 1
ATOM 1549 O O . LEU A 1 197 ? -13.492 -20.016 -10 1 98.75 197 LEU A O 1
ATOM 1553 N N . LYS A 1 198 ? -14.703 -20.172 -8.133 1 98.81 198 LYS A N 1
ATOM 1554 C CA . LYS A 1 198 ? -13.578 -19.922 -7.246 1 98.81 198 LYS A CA 1
ATOM 1555 C C . LYS A 1 198 ? -12.508 -21.016 -7.395 1 98.81 198 LYS A C 1
ATOM 1557 O O . LYS A 1 198 ? -11.328 -20.703 -7.566 1 98.81 198 LYS A O 1
ATOM 1562 N N . GLU A 1 199 ? -12.914 -22.25 -7.391 1 98.81 199 GLU A N 1
ATOM 1563 C CA . GLU A 1 199 ? -11.992 -23.375 -7.508 1 98.81 199 GLU A CA 1
ATOM 1564 C C . GLU A 1 199 ? -11.367 -23.438 -8.898 1 98.81 199 GLU A C 1
ATOM 1566 O O . GLU A 1 199 ? -10.188 -23.75 -9.047 1 98.81 199 GLU A O 1
ATOM 1571 N N . PHE A 1 200 ? -12.234 -23.203 -9.883 1 98.75 200 PHE A N 1
ATOM 1572 C CA . PHE A 1 200 ? -11.695 -23.109 -11.234 1 98.75 200 PHE A CA 1
ATOM 1573 C C . PHE A 1 200 ? -10.555 -22.094 -11.289 1 98.75 200 PHE A C 1
ATOM 1575 O O . PHE A 1 200 ? -9.469 -22.422 -11.781 1 98.75 200 PHE A O 1
ATOM 1582 N N . SER A 1 201 ? -10.797 -20.906 -10.781 1 98.81 201 SER A N 1
ATOM 1583 C CA . SER A 1 201 ? -9.844 -19.797 -10.844 1 98.81 201 SER A CA 1
ATOM 1584 C C . SER A 1 201 ? -8.602 -20.094 -10.016 1 98.81 201 SER A C 1
ATOM 1586 O O . SER A 1 201 ? -7.484 -19.766 -10.43 1 98.81 201 SER A O 1
ATOM 1588 N N . PHE A 1 202 ? -8.781 -20.719 -8.852 1 98.88 202 PHE A N 1
ATOM 1589 C CA . PHE A 1 202 ? -7.672 -21.094 -7.98 1 98.88 202 PHE A CA 1
ATOM 1590 C C . PHE A 1 202 ? -6.723 -22.047 -8.695 1 98.88 202 PHE A C 1
ATOM 1592 O O . PHE A 1 202 ? -5.52 -21.797 -8.766 1 98.88 202 PHE A O 1
ATOM 1599 N N . ASN A 1 203 ? -7.285 -23.094 -9.234 1 98.81 203 ASN A N 1
ATOM 1600 C CA . ASN A 1 203 ? -6.473 -24.109 -9.906 1 98.81 203 ASN A CA 1
ATOM 1601 C C . ASN A 1 203 ? -5.809 -23.547 -11.164 1 98.81 203 ASN A C 1
ATOM 1603 O O . ASN A 1 203 ? -4.656 -23.875 -11.461 1 98.81 203 ASN A O 1
ATOM 1607 N N . MET A 1 204 ? -6.535 -22.812 -11.906 1 98.12 204 MET A N 1
ATOM 1608 C CA . MET A 1 204 ? -5.93 -22.141 -13.055 1 98.12 204 MET A CA 1
ATOM 1609 C C . MET A 1 204 ? -4.777 -21.25 -12.625 1 98.12 204 MET A C 1
ATOM 1611 O O . MET A 1 204 ? -3.746 -21.172 -13.297 1 98.12 204 MET A O 1
ATOM 1615 N N . GLY A 1 205 ? -4.965 -20.516 -11.5 1 98.44 205 GLY A N 1
ATOM 1616 C CA . GLY A 1 205 ? -3.916 -19.656 -10.969 1 98.44 205 GLY A CA 1
ATOM 1617 C C . GLY A 1 205 ? -2.664 -20.422 -10.578 1 98.44 205 GLY A C 1
ATOM 1618 O O . GLY A 1 205 ? -1.547 -19.969 -10.828 1 98.44 205 GLY A O 1
ATOM 1619 N N . MET A 1 206 ? -2.834 -21.562 -9.953 1 98.69 206 MET A N 1
ATOM 1620 C CA . MET A 1 206 ? -1.696 -22.422 -9.625 1 98.69 206 MET A CA 1
ATOM 1621 C C . MET A 1 206 ? -0.93 -22.812 -10.891 1 98.69 206 MET A C 1
ATOM 1623 O O . MET A 1 206 ? 0.293 -22.672 -10.945 1 98.69 206 MET A O 1
ATOM 1627 N N . ALA A 1 207 ? -1.686 -23.281 -11.859 1 98.12 207 ALA A N 1
ATOM 1628 C CA . ALA A 1 207 ? -1.074 -23.672 -13.125 1 98.12 207 ALA A CA 1
ATOM 1629 C C . ALA A 1 207 ? -0.373 -22.484 -13.789 1 98.12 207 ALA A C 1
ATOM 1631 O O . ALA A 1 207 ? 0.7 -22.641 -14.375 1 98.12 207 ALA A O 1
ATOM 1632 N N . PHE A 1 208 ? -0.992 -21.406 -13.711 1 96.88 208 PHE A N 1
ATOM 1633 C CA . PHE A 1 208 ? -0.461 -20.188 -14.305 1 96.88 208 PHE A CA 1
ATOM 1634 C C . PHE A 1 208 ? 0.933 -19.891 -13.773 1 96.88 208 PHE A C 1
ATOM 1636 O O . PHE A 1 208 ? 1.854 -19.609 -14.547 1 96.88 208 PHE A O 1
ATOM 1643 N N . GLN A 1 209 ? 1.078 -19.891 -12.5 1 96.56 209 GLN A N 1
ATOM 1644 C CA . GLN A 1 209 ? 2.369 -19.547 -11.914 1 96.56 209 GLN A CA 1
ATOM 1645 C C . GLN A 1 209 ? 3.424 -20.609 -12.25 1 96.56 209 GLN A C 1
ATOM 1647 O O . GLN A 1 209 ? 4.578 -20.266 -12.523 1 96.56 209 GLN A O 1
ATOM 1652 N N . ILE A 1 210 ? 3.074 -21.859 -12.211 1 96.88 210 ILE A N 1
ATOM 1653 C CA . ILE A 1 210 ? 4.016 -22.922 -12.555 1 96.88 210 ILE A CA 1
ATOM 1654 C C . ILE A 1 210 ? 4.488 -22.75 -13.992 1 96.88 210 ILE A C 1
ATOM 1656 O O . ILE A 1 210 ? 5.68 -22.875 -14.281 1 96.88 210 ILE A O 1
ATOM 1660 N N . THR A 1 211 ? 3.553 -22.453 -14.828 1 94.69 211 THR A N 1
ATOM 1661 C CA . THR A 1 211 ? 3.877 -22.219 -16.234 1 94.69 211 THR A CA 1
ATOM 1662 C C . THR A 1 211 ? 4.82 -21.031 -16.375 1 94.69 211 THR A C 1
ATOM 1664 O O . THR A 1 211 ? 5.773 -21.078 -17.156 1 94.69 211 THR A O 1
ATOM 1667 N N . ASP A 1 212 ? 4.527 -20 -15.656 1 91.94 212 ASP A N 1
ATOM 1668 C CA . ASP A 1 212 ? 5.406 -18.844 -15.68 1 91.94 212 ASP A CA 1
ATOM 1669 C C . ASP A 1 212 ? 6.816 -19.203 -15.219 1 91.94 212 ASP A C 1
ATOM 1671 O O . ASP A 1 212 ? 7.805 -18.719 -15.773 1 91.94 212 ASP A O 1
ATOM 1675 N N . ASP A 1 213 ? 6.938 -20 -14.234 1 92.38 213 ASP A N 1
ATOM 1676 C CA . ASP A 1 213 ? 8.234 -20.438 -13.703 1 92.38 213 ASP A CA 1
ATOM 1677 C C . ASP A 1 213 ? 9.008 -21.234 -14.742 1 92.38 213 ASP A C 1
ATOM 1679 O O . ASP A 1 213 ? 10.234 -21.141 -14.828 1 92.38 213 ASP A O 1
ATOM 1683 N N . ILE A 1 214 ? 8.305 -22.047 -15.461 1 92.88 214 ILE A N 1
ATOM 1684 C CA . ILE A 1 214 ? 8.922 -22.828 -16.531 1 92.88 214 ILE A CA 1
ATOM 1685 C C . ILE A 1 214 ? 9.422 -21.891 -17.625 1 92.88 214 ILE A C 1
ATOM 1687 O O . ILE A 1 214 ? 10.562 -22.016 -18.078 1 92.88 214 ILE A O 1
ATOM 1691 N N . LEU A 1 215 ? 8.586 -20.969 -18.031 1 89.5 215 LEU A N 1
ATOM 1692 C CA . LEU A 1 215 ? 8.906 -20.062 -19.125 1 89.5 215 LEU A CA 1
ATOM 1693 C C . LEU A 1 215 ? 10.07 -19.156 -18.75 1 89.5 215 LEU A C 1
ATOM 1695 O O . LEU A 1 215 ? 10.852 -18.75 -19.625 1 89.5 215 LEU A O 1
ATOM 1699 N N . ASP A 1 216 ? 10.203 -18.875 -17.516 1 86.5 216 ASP A N 1
ATOM 1700 C CA . ASP A 1 216 ? 11.328 -18.062 -17.062 1 86.5 216 ASP A CA 1
ATOM 1701 C C . ASP A 1 216 ? 12.656 -18.766 -17.328 1 86.5 216 ASP A C 1
ATOM 1703 O O . ASP A 1 216 ? 13.695 -18.125 -17.469 1 86.5 216 ASP A O 1
ATOM 1707 N N . ILE A 1 217 ? 12.609 -19.984 -17.375 1 86.56 217 ILE A N 1
ATOM 1708 C CA . ILE A 1 217 ? 13.82 -20.781 -17.594 1 86.56 217 ILE A CA 1
ATOM 1709 C C . ILE A 1 217 ? 14.039 -21 -19.078 1 86.56 217 ILE A C 1
ATOM 1711 O O . ILE A 1 217 ? 15.164 -20.859 -19.578 1 86.56 217 ILE A O 1
ATOM 1715 N N . VAL A 1 218 ? 13.016 -21.266 -19.766 1 84.12 218 VAL A N 1
ATOM 1716 C CA . VAL A 1 218 ? 13.211 -21.75 -21.125 1 84.12 218 VAL A CA 1
ATOM 1717 C C . VAL A 1 218 ? 12.797 -20.688 -22.125 1 84.12 218 VAL A C 1
ATOM 1719 O O . VAL A 1 218 ? 13.109 -20.781 -23.312 1 84.12 218 VAL A O 1
ATOM 1722 N N . GLY A 1 219 ? 12.031 -19.719 -21.609 1 76.31 219 GLY A N 1
ATOM 1723 C CA . GLY A 1 219 ? 11.469 -18.75 -22.547 1 76.31 219 GLY A CA 1
ATOM 1724 C C . GLY A 1 219 ? 12.492 -17.766 -23.062 1 76.31 219 GLY A C 1
ATOM 1725 O O . GLY A 1 219 ? 13.594 -17.641 -22.516 1 76.31 219 GLY A O 1
ATOM 1726 N N . ASN A 1 220 ? 12.07 -17.188 -24.203 1 72.75 220 ASN A N 1
ATOM 1727 C CA . ASN A 1 220 ? 12.859 -16.094 -24.781 1 72.75 220 ASN A CA 1
ATOM 1728 C C . ASN A 1 220 ? 12.516 -14.758 -24.141 1 72.75 220 ASN A C 1
ATOM 1730 O O . ASN A 1 220 ? 11.344 -14.469 -23.875 1 72.75 220 ASN A O 1
ATOM 1734 N N . GLU A 1 221 ? 13.539 -14.062 -23.797 1 68.62 221 GLU A N 1
ATOM 1735 C CA . GLU A 1 221 ? 13.375 -12.773 -23.125 1 68.62 221 GLU A CA 1
ATOM 1736 C C . GLU A 1 221 ? 12.438 -11.859 -23.906 1 68.62 221 GLU A C 1
ATOM 1738 O O . GLU A 1 221 ? 11.633 -11.141 -23.312 1 68.62 221 GLU A O 1
ATOM 1743 N N . LYS A 1 222 ? 12.609 -11.922 -25.219 1 65.62 222 LYS A N 1
ATOM 1744 C CA . LYS A 1 222 ? 11.797 -11.055 -26.062 1 65.62 222 LYS A CA 1
ATOM 1745 C C . LYS A 1 222 ? 10.312 -11.359 -25.906 1 65.62 222 LYS A C 1
ATOM 1747 O O . LYS A 1 222 ? 9.492 -10.445 -25.812 1 65.62 222 LYS A O 1
ATOM 1752 N N . ASP A 1 223 ? 10.047 -12.547 -25.719 1 66 223 ASP A N 1
ATOM 1753 C CA . ASP A 1 223 ? 8.656 -12.984 -25.609 1 66 223 ASP A CA 1
ATOM 1754 C C . ASP A 1 223 ? 8.117 -12.742 -24.203 1 66 223 ASP A C 1
ATOM 1756 O O . ASP A 1 223 ? 6.934 -12.445 -24.031 1 66 223 ASP A O 1
ATOM 1760 N N . MET A 1 224 ? 8.977 -12.773 -23.312 1 67.81 224 MET A N 1
ATOM 1761 C CA . MET A 1 224 ? 8.562 -12.656 -21.906 1 67.81 224 MET A CA 1
ATOM 1762 C C . MET A 1 224 ? 8.469 -11.195 -21.484 1 67.81 224 MET A C 1
ATOM 1764 O O . MET A 1 224 ? 7.805 -10.867 -20.5 1 67.81 224 MET A O 1
ATOM 1768 N N . GLY A 1 225 ? 9.125 -10.383 -22.312 1 60.25 225 GLY A N 1
ATOM 1769 C CA . GLY A 1 225 ? 9.125 -8.969 -22 1 60.25 225 GLY A CA 1
ATOM 1770 C C . GLY A 1 225 ? 9.922 -8.625 -20.75 1 60.25 225 GLY A C 1
ATOM 1771 O O . GLY A 1 225 ? 9.797 -7.527 -20.219 1 60.25 225 GLY A O 1
ATOM 1772 N N . LYS A 1 226 ? 10.602 -9.664 -20.188 1 62.28 226 LYS A N 1
ATOM 1773 C CA . LYS A 1 226 ? 11.5 -9.523 -19.047 1 62.28 226 LYS A CA 1
ATOM 1774 C C . LYS A 1 226 ? 12.703 -10.453 -19.188 1 62.28 226 LYS A C 1
ATOM 1776 O O . LYS A 1 226 ? 12.656 -11.438 -19.938 1 62.28 226 LYS A O 1
ATOM 1781 N N . PRO A 1 227 ? 13.773 -9.93 -18.484 1 61.59 227 PRO A N 1
ATOM 1782 C CA . PRO A 1 227 ? 14.914 -10.852 -18.516 1 61.59 227 PRO A CA 1
ATOM 1783 C C . PRO A 1 227 ? 14.578 -12.227 -17.953 1 61.59 227 PRO A C 1
ATOM 1785 O O . PRO A 1 227 ? 13.805 -12.344 -17 1 61.59 227 PRO A O 1
ATOM 1788 N N . THR A 1 228 ? 14.961 -13.273 -18.688 1 62.88 228 THR A N 1
ATOM 1789 C CA . THR A 1 228 ? 14.805 -14.641 -18.203 1 62.88 228 THR A CA 1
ATOM 1790 C C . THR A 1 228 ? 15.891 -14.984 -17.188 1 62.88 228 THR A C 1
ATOM 1792 O O . THR A 1 228 ? 16.953 -14.344 -17.156 1 62.88 228 THR A O 1
ATOM 1795 N N . MET A 1 229 ? 15.531 -15.969 -16.422 1 62.31 229 MET A N 1
ATOM 1796 C CA . MET A 1 229 ? 16.438 -16.484 -15.398 1 62.31 229 MET A CA 1
ATOM 1797 C C . MET A 1 229 ? 16.844 -15.367 -14.438 1 62.31 229 MET A C 1
ATOM 1799 O O . MET A 1 229 ? 18 -15.312 -14.008 1 62.31 229 MET A O 1
ATOM 1803 N N . VAL A 1 230 ? 16.094 -14.32 -14.461 1 55.66 230 VAL A N 1
ATOM 1804 C CA . VAL A 1 230 ? 16.328 -13.234 -13.508 1 55.66 230 VAL A CA 1
ATOM 1805 C C . VAL A 1 230 ? 16.375 -13.789 -12.086 1 55.66 230 VAL A C 1
ATOM 1807 O O . VAL A 1 230 ? 17.109 -13.289 -11.242 1 55.66 230 VAL A O 1
ATOM 1810 N N . ASP A 1 231 ? 15.672 -14.789 -11.992 1 56 231 ASP A N 1
ATOM 1811 C CA . ASP A 1 231 ? 15.578 -15.406 -10.672 1 56 231 ASP A CA 1
ATOM 1812 C C . ASP A 1 231 ? 16.875 -16.109 -10.297 1 56 231 ASP A C 1
ATOM 1814 O O . ASP A 1 231 ? 17.109 -16.406 -9.125 1 56 231 ASP A O 1
ATOM 1818 N N . LEU A 1 232 ? 17.609 -16.391 -11.289 1 57 232 LEU A N 1
ATOM 1819 C CA . LEU A 1 232 ? 18.859 -17.078 -10.953 1 57 232 LEU A CA 1
ATOM 1820 C C . LEU A 1 232 ? 19.781 -16.156 -10.172 1 57 232 LEU A C 1
ATOM 1822 O O . LEU A 1 232 ? 20.516 -16.609 -9.297 1 57 232 LEU A O 1
ATOM 1826 N N . ASN A 1 233 ? 19.719 -14.836 -10.562 1 52.56 233 ASN A N 1
ATOM 1827 C CA . ASN A 1 233 ? 20.547 -13.922 -9.766 1 52.56 233 ASN A CA 1
ATOM 1828 C C . ASN A 1 233 ? 19.797 -13.453 -8.516 1 52.56 233 ASN A C 1
ATOM 1830 O O . ASN A 1 233 ? 20.391 -12.828 -7.637 1 52.56 233 ASN A O 1
ATOM 1834 N N . HIS A 1 234 ? 18.578 -13.742 -8.555 1 57.56 234 HIS A N 1
ATOM 1835 C CA . HIS A 1 234 ? 17.75 -13.492 -7.379 1 57.56 234 HIS A CA 1
ATOM 1836 C C . HIS A 1 234 ? 17.25 -14.805 -6.777 1 57.56 234 HIS A C 1
ATOM 1838 O O . HIS A 1 234 ? 16.078 -15.164 -6.969 1 57.56 234 HIS A O 1
ATOM 1844 N N . ASP A 1 235 ? 17.891 -15.719 -6.203 1 65.06 235 ASP A N 1
ATOM 1845 C CA . ASP A 1 235 ? 17.984 -17.047 -5.625 1 65.06 235 ASP A CA 1
ATOM 1846 C C . ASP A 1 235 ? 16.609 -17.609 -5.285 1 65.06 235 ASP A C 1
ATOM 1848 O O . ASP A 1 235 ? 16.438 -18.281 -4.273 1 65.06 235 ASP A O 1
ATOM 1852 N N . VAL A 1 236 ? 15.492 -17.203 -6.215 1 82.94 236 VAL A N 1
ATOM 1853 C CA . VAL A 1 236 ? 14.195 -17.797 -5.926 1 82.94 236 VAL A CA 1
ATOM 1854 C C . VAL A 1 236 ? 14.156 -19.234 -6.457 1 82.94 236 VAL A C 1
ATOM 1856 O O . VAL A 1 236 ? 14.477 -19.469 -7.625 1 82.94 236 VAL A O 1
ATOM 1859 N N . ILE A 1 237 ? 13.859 -20.141 -5.68 1 90.56 237 ILE A N 1
ATOM 1860 C CA . ILE A 1 237 ? 13.805 -21.562 -6.012 1 90.56 237 ILE A CA 1
ATOM 1861 C C . ILE A 1 237 ? 12.383 -21.953 -6.406 1 90.56 237 ILE A C 1
ATOM 1863 O O . ILE A 1 237 ? 11.461 -21.875 -5.59 1 90.56 237 ILE A O 1
ATOM 1867 N N . THR A 1 238 ? 12.242 -22.359 -7.699 1 94.56 238 THR A N 1
ATOM 1868 C CA . THR A 1 238 ? 10.914 -22.719 -8.195 1 94.56 238 THR A CA 1
ATOM 1869 C C . THR A 1 238 ? 10.812 -24.234 -8.406 1 94.56 238 THR A C 1
ATOM 1871 O O . THR A 1 238 ? 11.758 -24.969 -8.133 1 94.56 238 THR A O 1
ATOM 1874 N N . LEU A 1 239 ? 9.688 -24.656 -8.922 1 96.94 239 LEU A N 1
ATOM 1875 C CA . LEU A 1 239 ? 9.32 -26.062 -8.961 1 96.94 239 LEU A CA 1
ATOM 1876 C C . LEU A 1 239 ? 10.312 -26.859 -9.805 1 96.94 239 LEU A C 1
ATOM 1878 O O . LEU A 1 239 ? 10.797 -27.906 -9.383 1 96.94 239 LEU A O 1
ATOM 1882 N N . PRO A 1 240 ? 10.719 -26.375 -11.031 1 95.88 240 PRO A N 1
ATOM 1883 C CA . PRO A 1 240 ? 11.711 -27.141 -11.805 1 95.88 240 PRO A CA 1
ATOM 1884 C C . PRO A 1 240 ? 13.039 -27.281 -11.07 1 95.88 240 PRO A C 1
ATOM 1886 O O . PRO A 1 240 ? 13.688 -28.328 -11.164 1 95.88 240 PRO A O 1
ATOM 1889 N N . ILE A 1 241 ? 13.398 -26.266 -10.367 1 94.88 241 ILE A N 1
ATOM 1890 C CA . ILE A 1 241 ? 14.672 -26.281 -9.656 1 94.88 241 ILE A CA 1
ATOM 1891 C C . ILE A 1 241 ? 14.586 -27.234 -8.469 1 94.88 241 ILE A C 1
ATOM 1893 O O . ILE A 1 241 ? 15.531 -27.984 -8.195 1 94.88 241 ILE A O 1
ATOM 1897 N N . ILE A 1 242 ? 13.484 -27.188 -7.73 1 96.38 242 ILE A N 1
ATOM 1898 C CA . ILE A 1 242 ? 13.281 -28.078 -6.598 1 96.38 242 ILE A CA 1
ATOM 1899 C C . ILE A 1 242 ? 13.398 -29.531 -7.055 1 96.38 242 ILE A C 1
ATOM 1901 O O . ILE A 1 242 ? 14.094 -30.328 -6.43 1 96.38 242 ILE A O 1
ATOM 1905 N N . HIS A 1 243 ? 12.719 -29.875 -8.133 1 97.25 243 HIS A N 1
ATOM 1906 C CA . HIS A 1 243 ? 12.766 -31.234 -8.688 1 97.25 243 HIS A CA 1
ATOM 1907 C C . HIS A 1 243 ? 14.18 -31.609 -9.094 1 97.25 243 HIS A C 1
ATOM 1909 O O . HIS A 1 243 ? 14.633 -32.719 -8.828 1 97.25 243 HIS A O 1
ATOM 1915 N N . ALA A 1 244 ? 14.867 -30.703 -9.727 1 96.38 244 ALA A N 1
ATOM 1916 C CA . ALA A 1 244 ? 16.234 -30.953 -10.18 1 96.38 244 ALA A CA 1
ATOM 1917 C C . ALA A 1 244 ? 17.156 -31.234 -9 1 96.38 244 ALA A C 1
ATOM 1919 O O . ALA A 1 244 ? 17.953 -32.188 -9.039 1 96.38 244 ALA A O 1
ATOM 1920 N N . LEU A 1 245 ? 17.062 -30.406 -8.031 1 95.25 245 LEU A N 1
ATOM 1921 C CA . LEU A 1 245 ? 17.922 -30.547 -6.871 1 95.25 245 LEU A CA 1
ATOM 1922 C C . LEU A 1 245 ? 17.672 -31.875 -6.16 1 95.25 245 LEU A C 1
ATOM 1924 O O . LEU A 1 245 ? 18.594 -32.469 -5.613 1 95.25 245 LEU A O 1
ATOM 1928 N N . ARG A 1 246 ? 16.484 -32.344 -6.148 1 95.75 246 ARG A N 1
ATOM 1929 C CA . ARG A 1 246 ? 16.109 -33.594 -5.469 1 95.75 246 ARG A CA 1
ATOM 1930 C C . ARG A 1 246 ? 16.578 -34.812 -6.258 1 95.75 246 ARG A C 1
ATOM 1932 O O . ARG A 1 246 ? 16.812 -35.875 -5.684 1 95.75 246 ARG A O 1
ATOM 1939 N N . ASN A 1 247 ? 16.781 -34.688 -7.578 1 96.56 247 ASN A N 1
ATOM 1940 C CA . ASN A 1 247 ? 17.016 -35.875 -8.422 1 96.56 247 ASN A CA 1
ATOM 1941 C C . ASN A 1 247 ? 18.406 -35.812 -9.062 1 96.56 247 ASN A C 1
ATOM 1943 O O . ASN A 1 247 ? 18.828 -36.781 -9.703 1 96.56 247 ASN A O 1
ATOM 1947 N N . ALA A 1 248 ? 19.094 -34.75 -8.82 1 96.19 248 ALA A N 1
ATOM 1948 C CA . ALA A 1 248 ? 20.391 -34.562 -9.453 1 96.19 248 ALA A CA 1
ATOM 1949 C C . ALA A 1 248 ? 21.469 -35.375 -8.734 1 96.19 248 ALA A C 1
ATOM 1951 O O . ALA A 1 248 ? 21.375 -35.625 -7.527 1 96.19 248 ALA A O 1
ATOM 1952 N N . SER A 1 249 ? 22.469 -35.844 -9.555 1 96.69 249 SER A N 1
ATOM 1953 C CA . SER A 1 249 ? 23.688 -36.344 -8.953 1 96.69 249 SER A CA 1
ATOM 1954 C C . SER A 1 249 ? 24.391 -35.281 -8.133 1 96.69 249 SER A C 1
ATOM 1956 O O . SER A 1 249 ? 24.062 -34.094 -8.234 1 96.69 249 SER A O 1
ATOM 1958 N N . GLN A 1 250 ? 25.328 -35.75 -7.387 1 95.88 250 GLN A N 1
ATOM 1959 C CA . GLN A 1 250 ? 26.094 -34.812 -6.57 1 95.88 250 GLN A CA 1
ATOM 1960 C C . GLN A 1 250 ? 26.781 -33.781 -7.441 1 95.88 250 GLN A C 1
ATOM 1962 O O . GLN A 1 250 ? 26.844 -32.594 -7.078 1 95.88 250 GLN A O 1
ATOM 1967 N N . GLU A 1 251 ? 27.25 -34.219 -8.531 1 95.38 251 GLU A N 1
ATOM 1968 C CA . GLU A 1 251 ? 27.953 -33.312 -9.445 1 95.38 251 GLU A CA 1
ATOM 1969 C C . GLU A 1 251 ? 27 -32.25 -10.023 1 95.38 251 GLU A C 1
ATOM 1971 O O . GLU A 1 251 ? 27.328 -31.078 -10.039 1 95.38 251 GLU A O 1
ATOM 1976 N N . LYS A 1 252 ? 25.906 -32.719 -10.492 1 95.62 252 LYS A N 1
ATOM 1977 C CA . LYS A 1 252 ? 24.938 -31.797 -11.086 1 95.62 252 LYS A CA 1
ATOM 1978 C C . LYS A 1 252 ? 24.359 -30.859 -10.039 1 95.62 252 LYS A C 1
ATOM 1980 O O . LYS A 1 252 ? 24.094 -29.688 -10.32 1 95.62 252 LYS A O 1
ATOM 1985 N N . ARG A 1 253 ? 24.172 -31.406 -8.891 1 94.94 253 ARG A N 1
ATOM 1986 C CA . ARG A 1 253 ? 23.656 -30.594 -7.789 1 94.94 253 ARG A CA 1
ATOM 1987 C C . ARG A 1 253 ? 24.625 -29.438 -7.48 1 94.94 253 ARG A C 1
ATOM 1989 O O . ARG A 1 253 ? 24.188 -28.312 -7.227 1 94.94 253 ARG A O 1
ATOM 1996 N N . LYS A 1 254 ? 25.844 -29.734 -7.473 1 94.19 254 LYS A N 1
ATOM 1997 C CA . LYS A 1 254 ? 26.844 -28.719 -7.219 1 94.19 254 LYS A CA 1
ATOM 1998 C C . LYS A 1 254 ? 26.828 -27.641 -8.305 1 94.19 254 LYS A C 1
ATOM 2000 O O . LYS A 1 254 ? 26.938 -26.453 -8.008 1 94.19 254 LYS A O 1
ATOM 2005 N N . ILE A 1 255 ? 26.672 -28.078 -9.492 1 93.25 255 ILE A N 1
ATOM 2006 C CA . ILE A 1 255 ? 26.625 -27.141 -10.609 1 93.25 255 ILE A CA 1
ATOM 2007 C C . ILE A 1 255 ? 25.438 -26.203 -10.453 1 93.25 255 ILE A C 1
ATOM 2009 O O . ILE A 1 255 ? 25.547 -24.984 -10.625 1 93.25 255 ILE A O 1
ATOM 2013 N N . ILE A 1 256 ? 24.297 -26.812 -10.133 1 92.31 256 ILE A N 1
ATOM 2014 C CA . ILE A 1 256 ? 23.078 -26.031 -9.945 1 92.31 256 ILE A CA 1
ATOM 2015 C C . ILE A 1 256 ? 23.297 -25.016 -8.828 1 92.31 256 ILE A C 1
ATOM 2017 O O . ILE A 1 256 ? 22.984 -23.828 -8.992 1 92.31 256 ILE A O 1
ATOM 2021 N N . LYS A 1 257 ? 23.812 -25.453 -7.762 1 90.25 257 LYS A N 1
ATOM 2022 C CA . LYS A 1 257 ? 24.078 -24.578 -6.621 1 90.25 257 LYS A CA 1
ATOM 2023 C C . LYS A 1 257 ? 25.016 -23.438 -7.004 1 90.25 257 LYS A C 1
ATOM 2025 O O . LYS A 1 257 ? 24.766 -22.281 -6.652 1 90.25 257 LYS A O 1
ATOM 2030 N N . ASP A 1 258 ? 26.062 -23.734 -7.691 1 89.31 258 ASP A N 1
ATOM 2031 C CA . ASP A 1 258 ? 27.047 -22.734 -8.094 1 89.31 258 ASP A CA 1
ATOM 2032 C C . ASP A 1 258 ? 26.422 -21.688 -9.016 1 89.31 258 ASP A C 1
ATOM 2034 O O . ASP A 1 258 ? 26.766 -20.516 -8.961 1 89.31 258 ASP A O 1
ATOM 2038 N N . ILE A 1 259 ? 25.547 -22.188 -9.82 1 87.94 259 ILE A N 1
ATOM 2039 C CA . ILE A 1 259 ? 24.875 -21.266 -10.75 1 87.94 259 ILE A CA 1
ATOM 2040 C C . ILE A 1 259 ? 23.953 -20.328 -9.977 1 87.94 259 ILE A C 1
ATOM 2042 O O . ILE A 1 259 ? 23.953 -19.125 -10.195 1 87.94 259 ILE A O 1
ATOM 2046 N N . LEU A 1 260 ? 23.219 -20.875 -9.039 1 85.5 260 LEU A N 1
ATOM 2047 C CA . LEU A 1 260 ? 22.25 -20.109 -8.281 1 85.5 260 LEU A CA 1
ATOM 2048 C C . LEU A 1 260 ? 22.938 -19.094 -7.375 1 85.5 260 LEU A C 1
ATOM 2050 O O . LEU A 1 260 ? 22.391 -18.016 -7.121 1 85.5 260 LEU A O 1
ATOM 2054 N N . THR A 1 261 ? 24.109 -19.391 -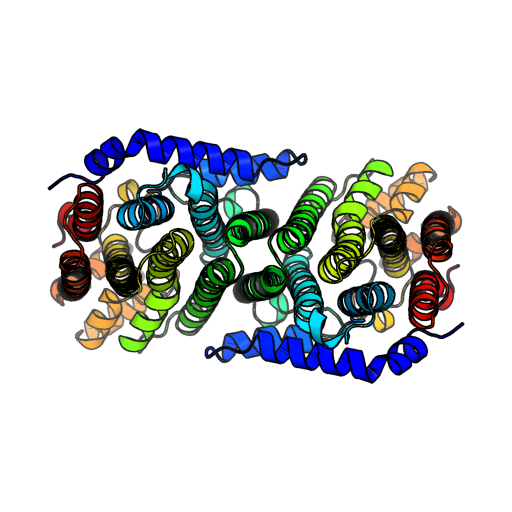6.949 1 81.81 261 THR A N 1
ATOM 2055 C CA . THR A 1 261 ? 24.812 -18.516 -6.016 1 81.81 261 THR A CA 1
ATOM 2056 C C . THR A 1 261 ? 25.75 -17.562 -6.762 1 81.81 261 THR A C 1
ATOM 2058 O O . THR A 1 261 ? 26.359 -16.688 -6.152 1 81.81 261 THR A O 1
ATOM 2061 N N . GLY A 1 262 ? 25.797 -17.734 -7.949 1 79.88 262 GLY A N 1
ATOM 2062 C CA . GLY A 1 262 ? 26.672 -16.891 -8.75 1 79.88 262 GLY A CA 1
ATOM 2063 C C . GLY A 1 262 ? 28.125 -17.328 -8.742 1 79.88 262 GLY A C 1
ATOM 2064 O O . GLY A 1 262 ? 29 -16.625 -9.219 1 79.88 262 GLY A O 1
ATOM 2065 N N . GLU A 1 263 ? 28.344 -18.469 -8.32 1 82.25 263 GLU A N 1
ATOM 2066 C CA . GLU A 1 263 ? 29.703 -18.984 -8.211 1 82.25 263 GLU A CA 1
ATOM 2067 C C . GLU A 1 263 ? 30.125 -19.703 -9.5 1 82.25 263 GLU A C 1
ATOM 2069 O O . GLU A 1 263 ? 31.312 -19.953 -9.711 1 82.25 263 GLU A O 1
ATOM 2074 N N . TYR A 1 264 ? 29.156 -19.938 -10.289 1 82.44 264 TYR A N 1
ATOM 2075 C CA . TYR A 1 264 ? 29.484 -20.562 -11.562 1 82.44 264 TYR A CA 1
ATOM 2076 C C . TYR A 1 264 ? 30.141 -19.562 -12.508 1 82.44 264 TYR A C 1
ATOM 2078 O O . TYR A 1 264 ? 29.609 -18.484 -12.766 1 82.44 264 TYR A O 1
ATOM 2086 N N . ARG A 1 265 ? 31.281 -19.766 -13.055 1 77.62 265 ARG A N 1
ATOM 2087 C CA . ARG A 1 265 ? 32.188 -18.797 -13.688 1 77.62 265 ARG A CA 1
ATOM 2088 C C . ARG A 1 265 ? 32 -18.781 -15.203 1 77.62 265 ARG A C 1
ATOM 2090 O O . ARG A 1 265 ? 32.375 -17.828 -15.875 1 77.62 265 ARG A O 1
ATOM 2097 N N . ASP A 1 266 ? 31.531 -19.812 -15.711 1 83.25 266 ASP A N 1
ATOM 2098 C CA . ASP A 1 266 ? 31.406 -19.859 -17.172 1 83.25 266 ASP A CA 1
ATOM 2099 C C . ASP A 1 266 ? 30.219 -19.047 -17.656 1 83.25 266 ASP A C 1
ATOM 2101 O O . ASP A 1 266 ? 29.188 -18.969 -16.984 1 83.25 266 ASP A O 1
ATOM 2105 N N . LYS A 1 267 ? 30.438 -18.453 -18.875 1 81.69 267 LYS A N 1
ATOM 2106 C CA . LYS A 1 267 ? 29.438 -17.547 -19.422 1 81.69 267 LYS A CA 1
ATOM 2107 C C . LYS A 1 267 ? 28.219 -18.297 -19.953 1 81.69 267 LYS A C 1
ATOM 2109 O O . LYS A 1 267 ? 27.141 -17.719 -20.125 1 81.69 267 LYS A O 1
ATOM 2114 N N . ASP A 1 268 ? 28.375 -19.625 -20.109 1 87.75 268 ASP A N 1
ATOM 2115 C CA . ASP A 1 268 ? 27.281 -20.406 -20.688 1 87.75 268 ASP A CA 1
ATOM 2116 C C . ASP A 1 268 ? 26.422 -21.031 -19.578 1 87.75 268 ASP A C 1
ATOM 2118 O O . ASP A 1 268 ? 25.812 -22.078 -19.781 1 87.75 268 ASP A O 1
ATOM 2122 N N . PHE A 1 269 ? 26.406 -20.469 -18.438 1 86.12 269 PHE A N 1
ATOM 2123 C CA . PHE A 1 269 ? 25.75 -21.062 -17.266 1 86.12 269 PHE A CA 1
ATOM 2124 C C . PHE A 1 269 ? 24.266 -21.25 -17.516 1 86.12 269 PHE A C 1
ATOM 2126 O O . PHE A 1 269 ? 23.656 -22.203 -17.016 1 86.12 269 PHE A O 1
ATOM 2133 N N . LYS A 1 270 ? 23.641 -20.406 -18.328 1 86.94 270 LYS A N 1
ATOM 2134 C CA . LYS A 1 270 ? 22.203 -20.531 -18.594 1 86.94 270 LYS A CA 1
ATOM 2135 C C . LYS A 1 270 ? 21.906 -21.812 -19.375 1 86.94 270 LYS A C 1
ATOM 2137 O O . LYS A 1 270 ? 20.953 -22.516 -19.062 1 86.94 270 LYS A O 1
ATOM 2142 N N . ASN A 1 271 ? 22.719 -21.984 -20.328 1 89.31 271 ASN A N 1
ATOM 2143 C CA . ASN A 1 271 ? 22.531 -23.188 -21.141 1 89.31 271 ASN A CA 1
ATOM 2144 C C . ASN A 1 271 ? 22.812 -24.453 -20.328 1 89.31 271 ASN A C 1
ATOM 2146 O O . ASN A 1 271 ? 22.109 -25.453 -20.469 1 89.31 271 ASN A O 1
ATOM 2150 N N . VAL A 1 272 ? 23.859 -24.406 -19.578 1 91.19 272 VAL A N 1
ATOM 2151 C CA . VAL A 1 272 ? 24.203 -25.547 -18.734 1 91.19 272 VAL A CA 1
ATOM 2152 C C . VAL A 1 272 ? 23.047 -25.844 -17.766 1 91.19 272 VAL A C 1
ATOM 2154 O O . VAL A 1 272 ? 22.656 -27 -17.594 1 91.19 272 VAL A O 1
ATOM 2157 N N . PHE A 1 273 ? 22.562 -24.781 -17.219 1 91.19 273 PHE A N 1
ATOM 2158 C CA . PHE A 1 273 ? 21.453 -24.906 -16.281 1 91.19 273 PHE A CA 1
ATOM 2159 C C . PHE A 1 273 ? 20.234 -25.531 -16.953 1 91.19 273 PHE A C 1
ATOM 2161 O O . PHE A 1 273 ? 19.688 -26.516 -16.453 1 91.19 273 PHE A O 1
ATOM 2168 N N . LYS A 1 274 ? 19.844 -25.016 -18.062 1 91.19 274 LYS A N 1
ATOM 2169 C CA . LYS A 1 274 ? 18.703 -25.5 -18.828 1 91.19 274 LYS A CA 1
ATOM 2170 C C . LYS A 1 274 ? 18.875 -26.969 -19.203 1 91.19 274 LYS A C 1
ATOM 2172 O O . LYS A 1 274 ? 17.922 -27.75 -19.094 1 91.19 274 LYS A O 1
ATOM 2177 N N . ASN A 1 275 ? 20 -27.25 -19.625 1 93.06 275 ASN A N 1
ATOM 2178 C CA . ASN A 1 275 ? 20.281 -28.625 -20.047 1 93.06 275 ASN A CA 1
ATOM 2179 C C . ASN A 1 275 ? 20.172 -29.609 -18.891 1 93.06 275 ASN A C 1
ATOM 2181 O O . ASN A 1 275 ? 19.672 -30.719 -19.062 1 93.06 275 ASN A O 1
ATOM 2185 N N . ILE A 1 276 ? 20.688 -29.188 -17.766 1 94.81 276 ILE A N 1
ATOM 2186 C CA . ILE A 1 276 ? 20.594 -30.047 -16.594 1 94.81 276 ILE A CA 1
ATOM 2187 C C . ILE A 1 276 ? 19.125 -30.297 -16.25 1 94.81 276 ILE A C 1
ATOM 2189 O O . ILE A 1 276 ? 18.734 -31.438 -15.992 1 94.81 276 ILE A O 1
ATOM 2193 N N . LEU A 1 277 ? 18.328 -29.266 -16.297 1 94.94 277 LEU A N 1
ATOM 2194 C CA . LEU A 1 277 ? 16.906 -29.391 -15.984 1 94.94 277 LEU A CA 1
ATOM 2195 C C . LEU A 1 277 ? 16.203 -30.266 -17 1 94.94 277 LEU A C 1
ATOM 2197 O O . LEU A 1 277 ? 15.32 -31.047 -16.641 1 94.94 277 LEU A O 1
ATOM 2201 N N . TYR A 1 278 ? 16.625 -30.172 -18.203 1 93.94 278 TYR A N 1
ATOM 2202 C CA . TYR A 1 278 ? 16.062 -31 -19.266 1 93.94 278 TYR A CA 1
ATOM 2203 C C . TYR A 1 278 ? 16.422 -32.469 -19.062 1 93.94 278 TYR A C 1
ATOM 2205 O O . TYR A 1 278 ? 15.547 -33.344 -19.141 1 93.94 278 TYR A O 1
ATOM 2213 N N . GLU A 1 279 ? 17.656 -32.656 -18.828 1 95.69 279 GLU A N 1
ATOM 2214 C CA . GLU A 1 279 ? 18.156 -34.031 -18.672 1 95.69 279 GLU A CA 1
ATOM 2215 C C . GLU A 1 279 ? 17.484 -34.719 -17.484 1 95.69 279 GLU A C 1
ATOM 2217 O O . GLU A 1 279 ? 17.234 -35.938 -17.531 1 95.69 279 GLU A O 1
ATOM 2222 N N . LEU A 1 280 ? 17.234 -34 -16.516 1 96.75 280 LEU A N 1
ATOM 2223 C CA . LEU A 1 280 ? 16.672 -34.562 -15.289 1 96.75 280 LEU A CA 1
ATOM 2224 C C . LEU A 1 280 ? 15.148 -34.688 -15.398 1 96.75 280 LEU A C 1
ATOM 2226 O O . LEU A 1 280 ? 14.5 -35.219 -14.508 1 96.75 280 LEU A O 1
ATOM 2230 N N . GLY A 1 281 ? 14.531 -34.125 -16.5 1 96.25 281 GLY A N 1
ATOM 2231 C CA . GLY A 1 281 ? 13.086 -34.156 -16.688 1 96.25 281 GLY A CA 1
ATOM 2232 C C . GLY A 1 281 ? 12.344 -33.219 -15.789 1 96.25 281 GLY A C 1
ATOM 2233 O O . GLY A 1 281 ? 11.164 -33.406 -15.5 1 96.25 281 GLY A O 1
ATOM 2234 N N . SER A 1 282 ? 13.023 -32.219 -15.312 1 96.88 282 SER A N 1
ATOM 2235 C CA . SER A 1 282 ? 12.453 -31.312 -14.336 1 96.88 282 SER A CA 1
ATOM 2236 C C . SER A 1 282 ? 11.406 -30.406 -14.977 1 96.88 282 SER A C 1
ATOM 2238 O O . SER A 1 282 ? 10.398 -30.062 -14.344 1 96.88 282 SER A O 1
ATOM 2240 N N . LEU A 1 283 ? 11.633 -29.969 -16.172 1 95.06 283 LEU A N 1
ATOM 2241 C CA . LEU A 1 283 ? 10.672 -29.156 -16.891 1 95.06 283 LEU A CA 1
ATOM 2242 C C . LEU A 1 283 ? 9.398 -29.938 -17.188 1 95.06 283 LEU A C 1
ATOM 2244 O O . LEU A 1 283 ? 8.289 -29.422 -17 1 95.06 283 LEU A O 1
ATOM 2248 N N . GLU A 1 284 ? 9.57 -31.156 -17.594 1 95.19 284 GLU A N 1
ATOM 2249 C CA . GLU A 1 284 ? 8.43 -32.031 -17.859 1 95.19 284 GLU A CA 1
ATOM 2250 C C . GLU A 1 284 ? 7.633 -32.312 -16.594 1 95.19 284 GLU A C 1
ATOM 2252 O O . GLU A 1 284 ? 6.398 -32.312 -16.609 1 95.19 284 GLU A O 1
ATOM 2257 N N . TYR A 1 285 ? 8.367 -32.594 -15.594 1 96.88 285 TYR A N 1
ATOM 2258 C CA . TYR A 1 285 ? 7.727 -32.812 -14.297 1 96.88 285 TYR A CA 1
ATOM 2259 C C . TYR A 1 285 ? 6.852 -31.625 -13.906 1 96.88 285 TYR A C 1
ATOM 2261 O O . TYR A 1 285 ? 5.684 -31.812 -13.547 1 96.88 285 TYR A O 1
ATOM 2269 N N . SER A 1 286 ? 7.406 -30.438 -13.961 1 97.19 286 SER A N 1
ATOM 2270 C CA . SER A 1 286 ? 6.68 -29.219 -13.602 1 97.19 286 SER A CA 1
ATOM 2271 C C . SER A 1 286 ? 5.48 -29 -14.516 1 97.19 286 SER A C 1
ATOM 2273 O O . SER A 1 286 ? 4.41 -28.594 -14.062 1 97.19 286 SER A O 1
ATOM 2275 N N . PHE A 1 287 ? 5.676 -29.234 -15.766 1 95.88 287 PHE A N 1
ATOM 2276 C CA . PHE A 1 287 ? 4.602 -29.094 -16.75 1 95.88 287 PHE A CA 1
ATOM 2277 C C . PHE A 1 287 ? 3.443 -30.031 -16.406 1 95.88 287 PHE A C 1
ATOM 2279 O O . PHE A 1 287 ? 2.279 -29.641 -16.516 1 95.88 287 PHE A O 1
ATOM 2286 N N . ASN A 1 288 ? 3.742 -31.234 -16.062 1 97 288 ASN A N 1
ATOM 2287 C CA . ASN A 1 288 ? 2.703 -32.188 -15.734 1 97 288 ASN A CA 1
ATOM 2288 C C . ASN A 1 288 ? 1.914 -31.781 -14.5 1 97 288 ASN A C 1
ATOM 2290 O O . ASN A 1 288 ? 0.706 -32 -14.422 1 97 288 ASN A O 1
ATOM 2294 N N . ILE A 1 289 ? 2.592 -31.172 -13.562 1 97.88 289 ILE A N 1
ATOM 2295 C CA . ILE A 1 289 ? 1.899 -30.656 -12.391 1 97.88 289 ILE A CA 1
ATOM 2296 C C . ILE A 1 289 ? 0.962 -29.531 -12.797 1 97.88 289 ILE A C 1
ATOM 2298 O O . ILE A 1 289 ? -0.179 -29.453 -12.336 1 97.88 289 ILE A O 1
ATOM 2302 N N . ALA A 1 290 ? 1.45 -28.594 -13.648 1 97.62 290 ALA A N 1
ATOM 2303 C CA . ALA A 1 290 ? 0.6 -27.531 -14.164 1 97.62 290 ALA A CA 1
ATOM 2304 C C . ALA A 1 290 ? -0.622 -28.094 -14.875 1 97.62 290 ALA A C 1
ATOM 2306 O O . ALA A 1 290 ? -1.738 -27.594 -14.695 1 97.62 290 ALA A O 1
ATOM 2307 N N . LYS A 1 291 ? -0.427 -29.141 -15.648 1 96.88 291 LYS A N 1
ATOM 2308 C CA . LYS A 1 291 ? -1.509 -29.797 -16.375 1 96.88 291 LYS A CA 1
ATOM 2309 C C . LYS A 1 291 ? -2.539 -30.391 -15.422 1 96.88 291 LYS A C 1
ATOM 2311 O O . LYS A 1 291 ? -3.742 -30.328 -15.688 1 96.88 291 LYS A O 1
ATOM 2316 N N . ASP A 1 292 ? -2.041 -31.016 -14.391 1 98.12 292 ASP A N 1
ATOM 2317 C CA . ASP A 1 292 ? -2.943 -31.562 -13.383 1 98.12 292 ASP A CA 1
ATOM 2318 C C . ASP A 1 292 ? -3.834 -30.484 -12.789 1 98.12 292 ASP A C 1
ATOM 2320 O O . ASP A 1 292 ? -5.031 -30.688 -12.586 1 98.12 292 ASP A O 1
ATOM 2324 N N . TYR A 1 293 ? -3.268 -29.344 -12.469 1 98.5 293 TYR A N 1
ATOM 2325 C CA . TYR A 1 293 ? -4.047 -28.234 -11.945 1 98.5 293 TYR A CA 1
ATOM 2326 C C . TYR A 1 293 ? -5.07 -27.75 -12.961 1 98.5 293 TYR A C 1
ATOM 2328 O O . TYR A 1 293 ? -6.199 -27.406 -12.609 1 98.5 293 TYR A O 1
ATOM 2336 N N . ILE A 1 294 ? -4.703 -27.703 -14.227 1 97.75 294 ILE A N 1
ATOM 2337 C CA . ILE A 1 294 ? -5.633 -27.266 -15.266 1 97.75 294 ILE A CA 1
ATOM 2338 C C . ILE A 1 294 ? -6.777 -28.266 -15.391 1 97.75 294 ILE A C 1
ATOM 2340 O O . ILE A 1 294 ? -7.934 -27.875 -15.578 1 97.75 294 ILE A O 1
ATOM 2344 N N . THR A 1 295 ? -6.445 -29.547 -15.328 1 97.81 295 THR A N 1
ATOM 2345 C CA . THR A 1 295 ? -7.477 -30.578 -15.367 1 97.81 295 THR A CA 1
ATOM 2346 C C . THR A 1 295 ? -8.477 -30.375 -14.234 1 97.81 295 THR A C 1
ATOM 2348 O O . THR A 1 295 ? -9.688 -30.453 -14.453 1 97.81 295 THR A O 1
ATOM 2351 N N . LYS A 1 296 ? -7.969 -30.125 -13.039 1 98.12 296 LYS A N 1
ATOM 2352 C CA . LYS A 1 296 ? -8.836 -29.828 -11.906 1 98.12 296 LYS A CA 1
ATOM 2353 C C . LYS A 1 296 ? -9.664 -28.562 -12.156 1 98.12 296 LYS A C 1
ATOM 2355 O O . LYS A 1 296 ? -10.844 -28.516 -11.828 1 98.12 296 LYS A O 1
ATOM 2360 N N . SER A 1 297 ? -8.992 -27.547 -12.695 1 98.12 297 SER A N 1
ATOM 2361 C CA . SER A 1 297 ? -9.664 -26.297 -13.023 1 98.12 297 SER A CA 1
ATOM 2362 C C . SER A 1 297 ? -10.859 -26.531 -13.938 1 98.12 297 SER A C 1
ATOM 2364 O O . SER A 1 297 ? -11.984 -26.125 -13.633 1 98.12 297 SER A O 1
ATOM 2366 N N . VAL A 1 298 ? -10.641 -27.281 -15.008 1 96.75 298 VAL A N 1
ATOM 2367 C CA . VAL A 1 298 ? -11.648 -27.531 -16.031 1 96.75 298 VAL A CA 1
ATOM 2368 C C . VAL A 1 298 ? -12.758 -28.406 -15.461 1 96.75 298 VAL A C 1
ATOM 2370 O O . VAL A 1 298 ? -13.93 -28.25 -15.805 1 96.75 298 VAL A O 1
ATOM 2373 N N . SER A 1 299 ? -12.438 -29.359 -14.617 1 97.81 299 SER A N 1
ATOM 2374 C CA . SER A 1 299 ? -13.43 -30.219 -13.984 1 97.81 299 SER A CA 1
ATOM 2375 C C . SER A 1 299 ? -14.445 -29.406 -13.18 1 97.81 299 SER A C 1
ATOM 2377 O O . SER A 1 299 ? -15.625 -29.734 -13.148 1 97.81 299 SER A O 1
ATOM 2379 N N . ASN A 1 300 ? -14.016 -28.344 -12.516 1 97.19 300 ASN A N 1
ATOM 2380 C CA . ASN A 1 300 ? -14.906 -27.453 -11.773 1 97.19 300 ASN A CA 1
ATOM 2381 C C . ASN A 1 300 ? -15.781 -26.625 -12.711 1 97.19 300 ASN A C 1
ATOM 2383 O O . ASN A 1 300 ? -16.953 -26.375 -12.422 1 97.19 300 ASN A O 1
ATOM 2387 N N . LEU A 1 301 ? -15.227 -26.219 -13.781 1 96.56 301 LEU A N 1
ATOM 2388 C CA . LEU A 1 301 ? -15.969 -25.422 -14.75 1 96.56 301 LEU A CA 1
ATOM 2389 C C . LEU A 1 301 ? -17.078 -26.25 -15.398 1 96.56 301 LEU A C 1
ATOM 2391 O O . LEU A 1 301 ? -18.141 -25.734 -15.719 1 96.56 301 LEU A O 1
ATOM 2395 N N . ASN A 1 302 ? -16.891 -27.547 -15.555 1 95.31 302 ASN A N 1
ATOM 2396 C CA . ASN A 1 302 ? -17.828 -28.453 -16.188 1 95.31 302 ASN A CA 1
ATOM 2397 C C . ASN A 1 302 ? -19.078 -28.672 -15.344 1 95.31 302 ASN A C 1
ATOM 2399 O O . ASN A 1 302 ? -20.094 -29.156 -15.844 1 95.31 302 ASN A O 1
ATOM 2403 N N . LYS A 1 303 ? -19.031 -28.25 -14.109 1 95.94 303 LYS A N 1
ATOM 2404 C CA . LYS A 1 303 ? -20.172 -28.375 -13.211 1 95.94 303 LYS A CA 1
ATOM 2405 C C . LYS A 1 303 ? -21.125 -27.188 -13.375 1 95.94 303 LYS A C 1
ATOM 2407 O O . LYS A 1 303 ? -22.203 -27.172 -12.766 1 95.94 303 LYS A O 1
ATOM 2412 N N . ILE A 1 304 ? -20.781 -26.281 -14.172 1 95.94 304 ILE A N 1
ATOM 2413 C CA . ILE A 1 304 ? -21.594 -25.094 -14.438 1 95.94 304 ILE A CA 1
ATOM 2414 C C . ILE A 1 304 ? -22.266 -25.234 -15.805 1 95.94 304 ILE A C 1
ATOM 2416 O O . ILE A 1 304 ? -21.688 -25.781 -16.734 1 95.94 304 ILE A O 1
ATOM 2420 N N . LYS A 1 305 ? -23.531 -24.75 -15.867 1 94.06 305 LYS A N 1
ATOM 2421 C CA . LYS A 1 305 ? -24.25 -24.797 -17.141 1 94.06 305 LYS A CA 1
ATOM 2422 C C . LYS A 1 305 ? -23.422 -24.156 -18.25 1 94.06 305 LYS A C 1
ATOM 2424 O O . LYS A 1 305 ? -22.875 -23.062 -18.094 1 94.06 305 LYS A O 1
ATOM 2429 N N . ARG A 1 306 ? -23.406 -24.812 -19.375 1 93.19 306 ARG A N 1
ATOM 2430 C CA . ARG A 1 306 ? -22.625 -24.344 -20.5 1 93.19 306 ARG A CA 1
ATOM 2431 C C . ARG A 1 306 ? -23.141 -23.016 -21.031 1 93.19 306 ARG A C 1
ATOM 2433 O O . ARG A 1 306 ? -24.359 -22.797 -21.094 1 93.19 306 ARG A O 1
ATOM 2440 N N . SER A 1 307 ? -22.25 -22.172 -21.391 1 94.19 307 SER A N 1
ATOM 2441 C CA . SER A 1 307 ? -22.516 -20.859 -21.969 1 94.19 307 SER A CA 1
ATOM 2442 C C . SER A 1 307 ? -21.281 -20.328 -22.703 1 94.19 307 SER A C 1
ATOM 2444 O O . SER A 1 307 ? -20.219 -20.922 -22.656 1 94.19 307 SER A O 1
ATOM 2446 N N . GLY A 1 308 ? -21.484 -19.297 -23.453 1 94.19 308 GLY A N 1
ATOM 2447 C CA . GLY A 1 308 ? -20.359 -18.656 -24.141 1 94.19 308 GLY A CA 1
ATOM 2448 C C . GLY A 1 308 ? -19.266 -18.219 -23.188 1 94.19 308 GLY A C 1
ATOM 2449 O O . GLY A 1 308 ? -18.078 -18.344 -23.484 1 94.19 308 GLY A O 1
ATOM 2450 N N . ASP A 1 309 ? -19.719 -17.703 -22.109 1 95.19 309 ASP A N 1
ATOM 2451 C CA . ASP A 1 309 ? -18.75 -17.234 -21.109 1 95.19 309 ASP A CA 1
ATOM 2452 C C . ASP A 1 309 ? -17.984 -18.391 -20.5 1 95.19 309 ASP A C 1
ATOM 2454 O O . ASP A 1 309 ? -16.781 -18.266 -20.219 1 95.19 309 ASP A O 1
ATOM 2458 N N . VAL A 1 310 ? -18.609 -19.469 -20.25 1 96.25 310 VAL A N 1
ATOM 2459 C CA . VAL A 1 310 ? -17.953 -20.656 -19.75 1 96.25 310 VAL A CA 1
ATOM 2460 C C . VAL A 1 310 ? -16.922 -21.156 -20.766 1 96.25 310 VAL A C 1
ATOM 2462 O O . VAL A 1 310 ? -15.812 -21.547 -20.406 1 96.25 310 VAL A O 1
ATOM 2465 N N . ASP A 1 311 ? -17.266 -21.094 -22.016 1 95.56 311 ASP A N 1
ATOM 2466 C CA . ASP A 1 311 ? -16.344 -21.5 -23.078 1 95.56 311 ASP A CA 1
ATOM 2467 C C . ASP A 1 311 ? -15.109 -20.594 -23.094 1 95.56 311 ASP A C 1
ATOM 2469 O O . ASP A 1 311 ? -14 -21.062 -23.328 1 95.56 311 ASP A O 1
ATOM 2473 N N . LEU A 1 312 ? -15.344 -19.375 -22.922 1 95.25 312 LEU A N 1
ATOM 2474 C CA . LEU A 1 312 ? -14.234 -18.422 -22.875 1 95.25 312 LEU A CA 1
ATOM 2475 C C . LEU A 1 312 ? -13.297 -18.734 -21.719 1 95.25 312 LEU A C 1
ATOM 2477 O O . LEU A 1 312 ? -12.078 -18.625 -21.859 1 95.25 312 LEU A O 1
ATOM 2481 N N . LEU A 1 313 ? -13.828 -19.109 -20.562 1 96.81 313 LEU A N 1
ATOM 2482 C CA . LEU A 1 313 ? -13 -19.469 -19.406 1 96.81 313 LEU A CA 1
ATOM 2483 C C . LEU A 1 313 ? -12.234 -20.766 -19.688 1 96.81 313 LEU A C 1
ATOM 2485 O O . LEU A 1 313 ? -11.086 -20.906 -19.266 1 96.81 313 LEU A O 1
ATOM 2489 N N . MET A 1 314 ? -12.883 -21.641 -20.359 1 95.44 314 MET A N 1
ATOM 2490 C CA . MET A 1 314 ? -12.203 -22.859 -20.781 1 95.44 314 MET A CA 1
ATOM 2491 C C . MET A 1 314 ? -11.008 -22.547 -21.672 1 95.44 314 MET A C 1
ATOM 2493 O O . MET A 1 314 ? -9.922 -23.094 -21.484 1 95.44 314 MET A O 1
ATOM 2497 N N . ASP A 1 315 ? -11.258 -21.688 -22.594 1 94.62 315 ASP A N 1
ATOM 2498 C CA . ASP A 1 315 ? -10.172 -21.25 -23.469 1 94.62 315 ASP A CA 1
ATOM 2499 C C . ASP A 1 315 ? -9.023 -20.641 -22.672 1 94.62 315 ASP A C 1
ATOM 2501 O O . ASP A 1 315 ? -7.855 -20.891 -22.969 1 94.62 315 ASP A O 1
ATOM 2505 N N . LEU A 1 316 ? -9.344 -19.875 -21.719 1 93.38 316 LEU A N 1
ATOM 2506 C CA . LEU A 1 316 ? -8.328 -19.219 -20.891 1 93.38 316 LEU A CA 1
ATOM 2507 C C . LEU A 1 316 ? -7.473 -20.266 -20.172 1 93.38 316 LEU A C 1
ATOM 2509 O O . LEU A 1 316 ? -6.246 -20.125 -20.109 1 93.38 316 LEU A O 1
ATOM 2513 N N . ALA A 1 317 ? -8.109 -21.234 -19.594 1 94.69 317 ALA A N 1
ATOM 2514 C CA . ALA A 1 317 ? -7.395 -22.312 -18.906 1 94.69 317 ALA A CA 1
ATOM 2515 C C . ALA A 1 317 ? -6.434 -23.031 -19.844 1 94.69 317 ALA A C 1
ATOM 2517 O O . ALA A 1 317 ? -5.297 -23.328 -19.484 1 94.69 317 ALA A O 1
ATOM 2518 N N . LEU A 1 318 ? -6.859 -23.219 -21.016 1 92.12 318 LEU A N 1
ATOM 2519 C CA . LEU A 1 318 ? -6.051 -23.938 -22 1 92.12 318 LEU A CA 1
ATOM 2520 C C . LEU A 1 318 ? -4.891 -23.062 -22.484 1 92.12 318 LEU A C 1
ATOM 2522 O O . LEU A 1 318 ? -3.803 -23.578 -22.766 1 92.12 318 LEU A O 1
ATOM 2526 N N . ILE A 1 319 ? -5.133 -21.828 -22.609 1 90.19 319 ILE A N 1
ATOM 2527 C CA . ILE A 1 319 ? -4.105 -20.875 -23.031 1 90.19 319 ILE A CA 1
ATOM 2528 C C . ILE A 1 319 ? -2.953 -20.891 -22.016 1 90.19 319 ILE A C 1
ATOM 2530 O O . ILE A 1 319 ? -1.788 -20.766 -22.406 1 90.19 319 ILE A O 1
ATOM 2534 N N . VAL A 1 320 ? -3.219 -21.078 -20.734 1 90.75 320 VAL A N 1
ATOM 2535 C CA . VAL A 1 320 ? -2.215 -21.078 -19.672 1 90.75 320 VAL A CA 1
ATOM 2536 C C . VAL A 1 320 ? -1.179 -22.172 -19.938 1 90.75 320 VAL A C 1
ATOM 2538 O O . VAL A 1 320 ? 0.022 -21.938 -19.766 1 90.75 320 VAL A O 1
ATOM 2541 N N . ILE A 1 321 ? -1.593 -23.297 -20.438 1 88.62 321 ILE A N 1
ATOM 2542 C CA . ILE A 1 321 ? -0.679 -24.422 -20.641 1 88.62 321 ILE A CA 1
ATOM 2543 C C . ILE A 1 321 ? -0.063 -24.344 -22.031 1 88.62 321 ILE A C 1
ATOM 2545 O O . ILE A 1 321 ? 1.067 -24.781 -22.25 1 88.62 321 ILE A O 1
ATOM 2549 N N . ASP A 1 322 ? -0.826 -23.812 -22.922 1 87.06 322 ASP A N 1
ATOM 2550 C CA . ASP A 1 322 ? -0.379 -23.766 -24.312 1 87.06 322 ASP A CA 1
ATOM 2551 C C . ASP A 1 322 ? 0.824 -22.844 -24.484 1 87.06 322 ASP A C 1
ATOM 2553 O O . ASP A 1 322 ? 1.592 -22.969 -25.438 1 87.06 322 ASP A O 1
ATOM 2557 N N . ARG A 1 323 ? 1.01 -21.969 -23.578 1 79.44 323 ARG A N 1
ATOM 2558 C CA . ARG A 1 323 ? 2.146 -21.047 -23.609 1 79.44 323 ARG A CA 1
ATOM 2559 C C . ARG A 1 323 ? 3.465 -21.812 -23.547 1 79.44 323 ARG A C 1
ATOM 2561 O O . ARG A 1 323 ? 4.469 -21.375 -24.109 1 79.44 323 ARG A O 1
ATOM 2568 N N . ILE A 1 324 ? 3.465 -22.875 -22.844 1 78.94 324 ILE A N 1
ATOM 2569 C CA . ILE A 1 324 ? 4.668 -23.688 -22.719 1 78.94 324 ILE A CA 1
ATOM 2570 C C . ILE A 1 324 ? 4.934 -24.422 -24.031 1 78.94 324 ILE A C 1
ATOM 2572 O O . ILE A 1 324 ? 6.086 -24.531 -24.469 1 78.94 324 ILE A O 1
ATOM 2576 N N . ASN A 1 325 ? 3.881 -24.875 -24.594 1 73.44 325 ASN A N 1
ATOM 2577 C CA . ASN A 1 325 ? 4.027 -25.594 -25.859 1 73.44 325 ASN A CA 1
ATOM 2578 C C . ASN A 1 325 ? 4.609 -24.703 -26.938 1 73.44 325 ASN A C 1
ATOM 2580 O O . ASN A 1 325 ? 5.406 -25.156 -27.766 1 73.44 325 ASN A O 1
ATOM 2584 N N . GLU A 1 326 ? 4.316 -23.547 -26.891 1 68.5 326 GLU A N 1
ATOM 2585 C CA . GLU A 1 326 ? 4.816 -22.594 -27.875 1 68.5 326 GLU A CA 1
ATOM 2586 C C . GLU A 1 326 ? 6.312 -22.344 -27.703 1 68.5 326 GLU A C 1
ATOM 2588 O O . GLU A 1 326 ? 6.996 -21.938 -28.641 1 68.5 326 GLU A O 1
ATOM 2593 N N . SER A 1 327 ? 6.805 -22.625 -26.516 1 67.25 327 SER A N 1
ATOM 2594 C CA . SER A 1 327 ? 8.227 -22.453 -26.234 1 67.25 327 SER A CA 1
ATOM 2595 C C . SER A 1 327 ? 9.031 -23.641 -26.75 1 67.25 327 SER A C 1
ATOM 2597 O O . SER A 1 327 ? 10.258 -23.562 -26.891 1 67.25 327 SER A O 1
ATOM 2599 N N . GLY A 1 328 ? 8.406 -24.672 -27.141 1 62.53 328 GLY A N 1
ATOM 2600 C CA . GLY A 1 328 ? 9.016 -25.844 -27.75 1 62.53 328 GLY A CA 1
ATOM 2601 C C . GLY A 1 328 ? 9.695 -26.75 -26.734 1 62.53 328 GLY A C 1
ATOM 2602 O O . GLY A 1 328 ? 10.383 -27.703 -27.109 1 62.53 328 GLY A O 1
ATOM 2603 N N . VAL A 1 329 ? 9.602 -26.359 -25.531 1 59.72 329 VAL A N 1
ATOM 2604 C CA . VAL A 1 329 ? 10.414 -27.109 -24.578 1 59.72 329 VAL A CA 1
ATOM 2605 C C . VAL A 1 329 ? 9.688 -28.406 -24.172 1 59.72 329 VAL A C 1
ATOM 2607 O O . VAL A 1 329 ? 10.32 -29.406 -23.859 1 59.72 329 VAL A O 1
ATOM 2610 N N . VAL A 1 330 ? 8.375 -28.297 -24.141 1 61.66 330 VAL A N 1
ATOM 2611 C CA . VAL A 1 330 ? 7.652 -29.516 -23.812 1 61.66 330 VAL A CA 1
ATOM 2612 C C . VAL A 1 330 ? 6.762 -29.922 -24.984 1 61.66 330 VAL A C 1
ATOM 2614 O O . VAL A 1 330 ? 6.281 -29.062 -25.734 1 61.66 330 VAL A O 1
ATOM 2617 N N . MET B 1 1 ? -4.602 23.266 32.156 1 61.66 1 MET B N 1
ATOM 2618 C CA . MET B 1 1 ? -4.539 22.547 30.891 1 61.66 1 MET B CA 1
ATOM 2619 C C . MET B 1 1 ? -3.854 21.188 31.078 1 61.66 1 MET B C 1
ATOM 2621 O O . MET B 1 1 ? -2.818 21.109 31.734 1 61.66 1 MET B O 1
ATOM 2625 N N . LYS B 1 2 ? -4.527 20.156 30.719 1 76 2 LYS B N 1
ATOM 2626 C CA . LYS B 1 2 ? -3.963 18.828 30.891 1 76 2 LYS B CA 1
ATOM 2627 C C . LYS B 1 2 ? -2.738 18.625 30 1 76 2 LYS B C 1
ATOM 2629 O O . LYS B 1 2 ? -2.709 19.094 28.859 1 76 2 LYS B O 1
ATOM 2634 N N . THR B 1 3 ? -1.77 18.188 30.531 1 78.56 3 THR B N 1
ATOM 2635 C CA . THR B 1 3 ? -0.632 17.75 29.734 1 78.56 3 THR B CA 1
ATOM 2636 C C . THR B 1 3 ? -1.019 16.578 28.844 1 78.56 3 THR B C 1
ATOM 2638 O O . THR B 1 3 ? -2.078 15.969 29.016 1 78.56 3 THR B O 1
ATOM 2641 N N . PHE B 1 4 ? -0.207 16.328 27.844 1 80.94 4 PHE B N 1
ATOM 2642 C CA . PHE B 1 4 ? -0.447 15.203 26.953 1 80.94 4 PHE B CA 1
ATOM 2643 C C . PHE B 1 4 ? -0.552 13.898 27.734 1 80.94 4 PHE B C 1
ATOM 2645 O O . PHE B 1 4 ? -1.424 13.07 27.453 1 80.94 4 PHE B O 1
ATOM 2652 N N . TYR B 1 5 ? 0.273 13.781 28.688 1 79.81 5 TYR B N 1
ATOM 2653 C CA . TYR B 1 5 ? 0.3 12.555 29.484 1 79.81 5 TYR B CA 1
ATOM 2654 C C . TYR B 1 5 ? -0.982 12.398 30.281 1 79.81 5 TYR B C 1
ATOM 2656 O O . TYR B 1 5 ? -1.526 11.297 30.391 1 79.81 5 TYR B O 1
ATOM 2664 N N . GLU B 1 6 ? -1.392 13.438 30.844 1 85.31 6 GLU B N 1
ATOM 2665 C CA . GLU B 1 6 ? -2.631 13.414 31.625 1 85.31 6 GLU B CA 1
ATOM 2666 C C . GLU B 1 6 ? -3.83 13.109 30.719 1 85.31 6 GLU B C 1
ATOM 2668 O O . GLU B 1 6 ? -4.73 12.367 31.109 1 85.31 6 GLU B O 1
ATOM 2673 N N . TRP B 1 7 ? -3.799 13.766 29.609 1 87.81 7 TRP B N 1
ATOM 2674 C CA . TRP B 1 7 ? -4.855 13.539 28.625 1 87.81 7 TRP B CA 1
ATOM 2675 C C . TRP B 1 7 ? -4.891 12.078 28.188 1 87.81 7 TRP B C 1
ATOM 2677 O O . TRP B 1 7 ? -5.949 11.445 28.188 1 87.81 7 TRP B O 1
ATOM 2687 N N . GLN B 1 8 ? -3.734 11.523 27.938 1 86.75 8 GLN B N 1
ATOM 2688 C CA . GLN B 1 8 ? -3.607 10.133 27.516 1 86.75 8 GLN B CA 1
ATOM 2689 C C . GLN B 1 8 ? -4.031 9.172 28.625 1 86.75 8 GLN B C 1
ATOM 2691 O O . GLN B 1 8 ? -4.672 8.156 28.359 1 86.75 8 GLN B O 1
ATOM 2696 N N . SER B 1 9 ? -3.652 9.508 29.812 1 87.25 9 SER B N 1
ATOM 2697 C CA . SER B 1 9 ? -4.004 8.664 30.953 1 87.25 9 SER B CA 1
ATOM 2698 C C . SER B 1 9 ? -5.516 8.57 31.125 1 87.25 9 SER B C 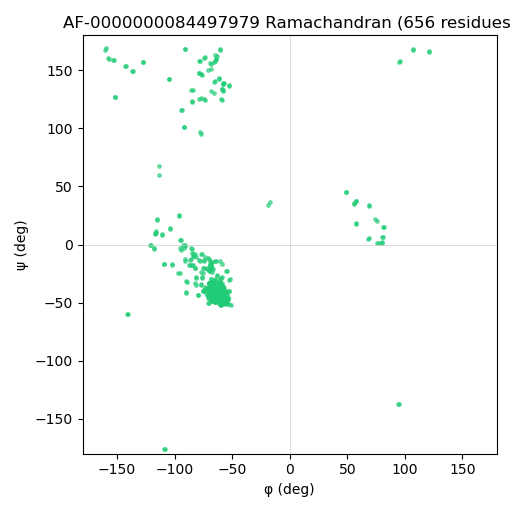1
ATOM 2700 O O . SER B 1 9 ? -6.035 7.52 31.516 1 87.25 9 SER B O 1
ATOM 2702 N N . GLY B 1 10 ? -6.148 9.641 30.844 1 89.38 10 GLY B N 1
ATOM 2703 C CA . GLY B 1 10 ? -7.598 9.656 30.953 1 89.38 10 GLY B CA 1
ATOM 2704 C C . GLY B 1 10 ? -8.281 8.781 29.906 1 89.38 10 GLY B C 1
ATOM 2705 O O . GLY B 1 10 ? -9.438 8.398 30.078 1 89.38 10 GLY B O 1
ATOM 2706 N N . LEU B 1 11 ? -7.566 8.461 28.891 1 94.75 11 LEU B N 1
ATOM 2707 C CA . LEU B 1 11 ? -8.125 7.66 27.797 1 94.75 11 LEU B CA 1
ATOM 2708 C C . LEU B 1 11 ? -7.426 6.309 27.703 1 94.75 11 LEU B C 1
ATOM 2710 O O . LEU B 1 11 ? -7.484 5.645 26.672 1 94.75 11 LEU B O 1
ATOM 2714 N N . SER B 1 12 ? -6.805 5.867 28.781 1 94.19 12 SER B N 1
ATOM 2715 C CA . SER B 1 12 ? -5.953 4.68 28.797 1 94.19 12 SER B CA 1
ATOM 2716 C C . SER B 1 12 ? -6.742 3.432 28.406 1 94.19 12 SER B C 1
ATOM 2718 O O . SER B 1 12 ? -6.219 2.553 27.719 1 94.19 12 SER B O 1
ATOM 2720 N N . LYS B 1 13 ? -7.969 3.328 28.875 1 96.06 13 LYS B N 1
ATOM 2721 C CA . LYS B 1 13 ? -8.797 2.174 28.531 1 96.06 13 LYS B CA 1
ATOM 2722 C C . LYS B 1 13 ? -9.023 2.082 27.031 1 96.06 13 LYS B C 1
ATOM 2724 O O . LYS B 1 13 ? -8.867 1.013 26.438 1 96.06 13 LYS B O 1
ATOM 2729 N N . LYS B 1 14 ? -9.43 3.188 26.453 1 97.06 14 LYS B N 1
ATOM 2730 C CA . LYS B 1 14 ? -9.656 3.234 25 1 97.06 14 LYS B CA 1
ATOM 2731 C C . LYS B 1 14 ? -8.375 2.92 24.234 1 97.06 14 LYS B C 1
ATOM 2733 O O . LYS B 1 14 ? -8.398 2.182 23.25 1 97.06 14 LYS B O 1
ATOM 2738 N N . ILE B 1 15 ? -7.27 3.434 24.703 1 96.88 15 ILE B N 1
ATOM 2739 C CA . ILE B 1 15 ? -5.98 3.219 24.047 1 96.88 15 ILE B CA 1
ATOM 2740 C C . ILE B 1 15 ? -5.613 1.738 24.109 1 96.88 15 ILE B C 1
ATOM 2742 O O . ILE B 1 15 ? -5.16 1.167 23.109 1 96.88 15 ILE B O 1
ATOM 2746 N N . ASN B 1 16 ? -5.809 1.154 25.25 1 96.88 16 ASN B N 1
ATOM 2747 C CA . ASN B 1 16 ? -5.52 -0.269 25.406 1 96.88 16 ASN B CA 1
ATOM 2748 C C . ASN B 1 16 ? -6.387 -1.117 24.469 1 96.88 16 ASN B C 1
ATOM 2750 O O . ASN B 1 16 ? -5.91 -2.096 23.891 1 96.88 16 ASN B O 1
ATOM 2754 N N . GLU B 1 17 ? -7.59 -0.761 24.359 1 97.81 17 GLU B N 1
ATOM 2755 C CA . GLU B 1 17 ? -8.492 -1.496 23.484 1 97.81 17 GLU B CA 1
ATOM 2756 C C . GLU B 1 17 ? -8.086 -1.337 22.016 1 97.81 17 GLU B C 1
ATOM 2758 O O . GLU B 1 17 ? -8.172 -2.287 21.234 1 97.81 17 GLU B O 1
ATOM 2763 N N . ILE B 1 18 ? -7.703 -0.161 21.672 1 97.81 18 ILE B N 1
ATOM 2764 C CA . ILE B 1 18 ? -7.207 0.087 20.328 1 97.81 18 ILE B CA 1
ATOM 2765 C C . ILE B 1 18 ? -5.984 -0.785 20.062 1 97.81 18 ILE B C 1
ATOM 2767 O O . ILE B 1 18 ? -5.906 -1.456 19.031 1 97.81 18 ILE B O 1
ATOM 2771 N N . ASN B 1 19 ? -5.055 -0.77 20.984 1 97.69 19 ASN B N 1
ATOM 2772 C CA . ASN B 1 19 ? -3.838 -1.557 20.828 1 97.69 19 ASN B CA 1
ATOM 2773 C C . ASN B 1 19 ? -4.145 -3.043 20.672 1 97.69 19 ASN B C 1
ATOM 2775 O O . ASN B 1 19 ? -3.553 -3.717 19.828 1 97.69 19 ASN B O 1
ATOM 2779 N N . ASN B 1 20 ? -5.004 -3.486 21.469 1 97.88 20 ASN B N 1
ATOM 2780 C CA . ASN B 1 20 ? -5.41 -4.883 21.359 1 97.88 20 ASN B CA 1
ATOM 2781 C C . ASN B 1 20 ? -6.047 -5.188 20.016 1 97.88 20 ASN B C 1
ATOM 2783 O O . ASN B 1 20 ? -5.801 -6.242 19.422 1 97.88 20 ASN B O 1
ATOM 2787 N N . ARG B 1 21 ? -6.891 -4.301 19.562 1 98.19 21 ARG B N 1
ATOM 2788 C CA . ARG B 1 21 ? -7.555 -4.496 18.281 1 98.19 21 ARG B CA 1
ATOM 2789 C C . ARG B 1 21 ? -6.547 -4.492 17.141 1 98.19 21 ARG B C 1
ATOM 2791 O O . ARG B 1 21 ? -6.664 -5.273 16.203 1 98.19 21 ARG B O 1
ATOM 2798 N N . LEU B 1 22 ? -5.574 -3.598 17.234 1 98.5 22 LEU B N 1
ATOM 2799 C CA . LEU B 1 22 ? -4.516 -3.543 16.234 1 98.5 22 LEU B CA 1
ATOM 2800 C C . LEU B 1 22 ? -3.781 -4.879 16.141 1 98.5 22 LEU B C 1
ATOM 2802 O O . LEU B 1 22 ? -3.598 -5.418 15.055 1 98.5 22 LEU B O 1
ATOM 2806 N N . LEU B 1 23 ? -3.408 -5.418 17.266 1 98.19 23 LEU B N 1
ATOM 2807 C CA . LEU B 1 23 ? -2.652 -6.664 17.297 1 98.19 23 LEU B CA 1
ATOM 2808 C C . LEU B 1 23 ? -3.492 -7.828 16.797 1 98.19 23 LEU B C 1
ATOM 2810 O O . LEU B 1 23 ? -2.99 -8.695 16.078 1 98.19 23 LEU B O 1
ATOM 2814 N N . LYS B 1 24 ? -4.691 -7.828 17.141 1 98.19 24 LYS B N 1
ATOM 2815 C CA . LYS B 1 24 ? -5.59 -8.875 16.672 1 98.19 24 LYS B CA 1
ATOM 2816 C C . LYS B 1 24 ? -5.758 -8.82 15.156 1 98.19 24 LYS B C 1
ATOM 2818 O O . LYS B 1 24 ? -5.816 -9.852 14.492 1 98.19 24 LYS B O 1
ATOM 2823 N N . THR B 1 25 ? -5.863 -7.656 14.656 1 98.12 25 THR B N 1
ATOM 2824 C CA . THR B 1 25 ? -6.137 -7.441 13.242 1 98.12 25 THR B CA 1
ATOM 2825 C C . THR B 1 25 ? -4.977 -7.938 12.383 1 98.12 25 THR B C 1
ATOM 2827 O O . THR B 1 25 ? -5.188 -8.438 11.273 1 98.12 25 THR B O 1
ATOM 2830 N N . ILE B 1 26 ? -3.738 -7.871 12.852 1 98.19 26 ILE B N 1
ATOM 2831 C CA . ILE B 1 26 ? -2.586 -8.164 12.008 1 98.19 26 ILE B CA 1
ATOM 2832 C C . ILE B 1 26 ? -2.172 -9.617 12.18 1 98.19 26 ILE B C 1
ATOM 2834 O O . ILE B 1 26 ? -1.166 -10.055 11.617 1 98.19 26 ILE B O 1
ATOM 2838 N N . GLU B 1 27 ? -2.916 -10.359 12.945 1 97.56 27 GLU B N 1
ATOM 2839 C CA . GLU B 1 27 ? -2.6 -11.773 13.117 1 97.56 27 GLU B CA 1
ATOM 2840 C C . GLU B 1 27 ? -2.596 -12.5 11.773 1 97.56 27 GLU B C 1
ATOM 2842 O O . GLU B 1 27 ? -3.43 -12.219 10.906 1 97.56 27 GLU B O 1
ATOM 2847 N N . THR B 1 28 ? -1.677 -13.367 11.562 1 96.31 28 THR B N 1
ATOM 2848 C CA . THR B 1 28 ? -1.515 -14.164 10.352 1 96.31 28 THR B CA 1
ATOM 2849 C C . THR B 1 28 ? -0.713 -15.43 10.633 1 96.31 28 THR B C 1
ATOM 2851 O O . THR B 1 28 ? -0.003 -15.508 11.641 1 96.31 28 THR B O 1
ATOM 2854 N N . ASP B 1 29 ? -0.83 -16.406 9.773 1 92.06 29 ASP B N 1
ATOM 2855 C CA . ASP B 1 29 ? -0.103 -17.656 9.93 1 92.06 29 ASP B CA 1
ATOM 2856 C C . ASP B 1 29 ? 1.36 -17.5 9.523 1 92.06 29 ASP B C 1
ATOM 2858 O O . ASP B 1 29 ? 2.174 -18.391 9.742 1 92.06 29 ASP B O 1
ATOM 2862 N N . GLN B 1 30 ? 1.696 -16.438 8.992 1 95.12 30 GLN B N 1
ATOM 2863 C CA . GLN B 1 30 ? 3.09 -16.141 8.672 1 95.12 30 GLN B CA 1
ATOM 2864 C C . GLN B 1 30 ? 3.773 -15.406 9.828 1 95.12 30 GLN B C 1
ATOM 2866 O O . GLN B 1 30 ? 3.756 -14.18 9.883 1 95.12 30 GLN B O 1
ATOM 2871 N N . ASP B 1 31 ? 4.52 -16.109 10.57 1 95.56 31 ASP B N 1
ATOM 2872 C CA . ASP B 1 31 ? 5.059 -15.633 11.844 1 95.56 31 ASP B CA 1
ATOM 2873 C C . ASP B 1 31 ? 5.984 -14.438 11.633 1 95.56 31 ASP B C 1
ATOM 2875 O O . ASP B 1 31 ? 5.961 -13.484 12.414 1 95.56 31 ASP B O 1
ATOM 2879 N N . TYR B 1 32 ? 6.766 -14.578 10.648 1 96.56 32 TYR B N 1
ATOM 2880 C CA . TYR B 1 32 ? 7.734 -13.508 10.422 1 96.56 32 TYR B CA 1
ATOM 2881 C C . TYR B 1 32 ? 7.035 -12.211 10.031 1 96.56 32 TYR B C 1
ATOM 2883 O O . TYR B 1 32 ? 7.406 -11.133 10.5 1 96.56 32 TYR B O 1
ATOM 2891 N N . LEU B 1 33 ? 6.047 -12.312 9.211 1 97.75 33 LEU B N 1
ATOM 2892 C CA . LEU B 1 33 ? 5.254 -11.141 8.836 1 97.75 33 LEU B CA 1
ATOM 2893 C C . LEU B 1 33 ? 4.578 -10.531 10.062 1 97.75 33 LEU B C 1
ATOM 2895 O O . LEU B 1 33 ? 4.582 -9.312 10.234 1 97.75 33 LEU B O 1
ATOM 2899 N N . TYR B 1 34 ? 4.008 -11.344 10.898 1 98.06 34 TYR B N 1
ATOM 2900 C CA . TYR B 1 34 ? 3.373 -10.867 12.125 1 98.06 34 TYR B CA 1
ATOM 2901 C C . TYR B 1 34 ? 4.375 -10.141 13.016 1 98.06 34 TYR B C 1
ATOM 2903 O O . TYR B 1 34 ? 4.086 -9.062 13.531 1 98.06 34 TYR B O 1
ATOM 2911 N N . THR B 1 35 ? 5.531 -10.711 13.141 1 98.06 35 THR B N 1
ATOM 2912 C CA . THR B 1 35 ? 6.562 -10.148 14.008 1 98.06 35 THR B CA 1
ATOM 2913 C C . THR B 1 35 ? 6.988 -8.766 13.516 1 98.06 35 THR B C 1
ATOM 2915 O O . THR B 1 35 ? 7.152 -7.844 14.312 1 98.06 35 THR B O 1
ATOM 2918 N N . MET B 1 36 ? 7.148 -8.648 12.258 1 98.19 36 MET B N 1
ATOM 2919 C CA . MET B 1 36 ? 7.559 -7.367 11.695 1 98.19 36 MET B CA 1
ATOM 2920 C C . MET B 1 36 ? 6.457 -6.324 11.852 1 98.19 36 MET B C 1
ATOM 2922 O O . MET B 1 36 ? 6.727 -5.184 12.234 1 98.19 36 MET B O 1
ATOM 2926 N N . ALA B 1 37 ? 5.215 -6.734 11.57 1 98.31 37 ALA B N 1
ATOM 2927 C CA . ALA B 1 37 ? 4.086 -5.824 11.734 1 98.31 37 ALA B CA 1
ATOM 2928 C C . ALA B 1 37 ? 3.936 -5.395 13.188 1 98.31 37 ALA B C 1
ATOM 2930 O O . ALA B 1 37 ? 3.744 -4.211 13.477 1 98.31 37 ALA B O 1
ATOM 2931 N N . LYS B 1 38 ? 4.039 -6.328 14.062 1 98.12 38 LYS B N 1
ATOM 2932 C CA . LYS B 1 38 ? 3.91 -6.082 15.492 1 98.12 38 LYS B CA 1
ATOM 2933 C C . LYS B 1 38 ? 5.008 -5.148 15.992 1 98.12 38 LYS B C 1
ATOM 2935 O O . LYS B 1 38 ? 4.77 -4.316 16.875 1 98.12 38 LYS B O 1
ATOM 2940 N N . TYR B 1 39 ? 6.207 -5.293 15.477 1 97.69 39 TYR B N 1
ATOM 2941 C CA . TYR B 1 39 ? 7.328 -4.438 15.844 1 97.69 39 TYR B CA 1
ATOM 2942 C C . TYR B 1 39 ? 6.984 -2.967 15.656 1 97.69 39 TYR B C 1
ATOM 2944 O O . TYR B 1 39 ? 7.262 -2.139 16.516 1 97.69 39 TYR B O 1
ATOM 2952 N N . THR B 1 40 ? 6.348 -2.658 14.562 1 95.88 40 THR B N 1
ATOM 2953 C CA . THR B 1 40 ? 6.016 -1.276 14.234 1 95.88 40 THR B CA 1
ATOM 2954 C C . THR B 1 40 ? 4.852 -0.785 15.086 1 95.88 40 THR B C 1
ATOM 2956 O O . THR B 1 40 ? 4.852 0.357 15.555 1 95.88 40 THR B O 1
ATOM 2959 N N . ILE B 1 41 ? 3.871 -1.623 15.297 1 95.69 41 ILE B N 1
ATOM 2960 C CA . ILE B 1 41 ? 2.701 -1.262 16.094 1 95.69 41 ILE B CA 1
ATOM 2961 C C . ILE B 1 41 ? 3.111 -1.042 17.547 1 95.69 41 ILE B C 1
ATOM 2963 O O . ILE B 1 41 ? 2.672 -0.081 18.188 1 95.69 41 ILE B O 1
ATOM 2967 N N . ASP B 1 42 ? 3.99 -1.835 18.016 1 94.25 42 ASP B N 1
ATOM 2968 C CA . ASP B 1 42 ? 4.414 -1.805 19.406 1 94.25 42 ASP B CA 1
ATOM 2969 C C . ASP B 1 42 ? 5.332 -0.612 19.688 1 94.25 42 ASP B C 1
ATOM 2971 O O . ASP B 1 42 ? 5.582 -0.264 20.844 1 94.25 42 ASP B O 1
ATOM 2975 N N . ALA B 1 43 ? 5.887 -0.114 18.609 1 90.38 43 ALA B N 1
ATOM 2976 C CA . ALA B 1 43 ? 6.707 1.081 18.797 1 90.38 43 ALA B CA 1
ATOM 2977 C C . ALA B 1 43 ? 5.891 2.227 19.375 1 90.38 43 ALA B C 1
ATOM 2979 O O . ALA B 1 43 ? 6.449 3.205 19.875 1 90.38 43 ALA B O 1
ATOM 2980 N N . GLY B 1 44 ? 4.559 2.061 19.328 1 88.69 44 GLY B N 1
ATOM 2981 C CA . GLY B 1 44 ? 3.674 2.984 20.031 1 88.69 44 GLY B CA 1
ATOM 2982 C C . GLY B 1 44 ? 3.186 4.117 19.141 1 88.69 44 GLY B C 1
ATOM 2983 O O . GLY B 1 44 ? 2.803 3.896 18 1 88.69 44 GLY B O 1
ATOM 2984 N N . GLY B 1 45 ? 3.193 5.266 19.719 1 85.81 45 GLY B N 1
ATOM 2985 C CA . GLY B 1 45 ? 2.607 6.445 19.109 1 85.81 45 GLY B CA 1
ATOM 2986 C C . GLY B 1 45 ? 1.506 7.07 19.938 1 85.81 45 GLY B C 1
ATOM 2987 O O . GLY B 1 45 ? 1.021 6.457 20.891 1 85.81 45 GLY B O 1
ATOM 2988 N N . LYS B 1 46 ? 1.165 8.211 19.594 1 85.88 46 LYS B N 1
ATOM 2989 C CA . LYS B 1 46 ? 0.255 9.016 20.406 1 85.88 46 LYS B CA 1
ATOM 2990 C C . LYS B 1 46 ? -1.193 8.578 20.203 1 85.88 46 LYS B C 1
ATOM 2992 O O . LYS B 1 46 ? -2.068 8.922 21 1 85.88 46 LYS B O 1
ATOM 2997 N N . ARG B 1 47 ? -1.548 7.773 19.188 1 94.62 47 ARG B N 1
ATOM 2998 C CA . ARG B 1 47 ? -2.861 7.223 18.875 1 94.62 47 ARG B CA 1
ATOM 2999 C C . ARG B 1 47 ? -3.902 8.328 18.734 1 94.62 47 ARG B C 1
ATOM 3001 O O . ARG B 1 47 ? -5.055 8.156 19.141 1 94.62 47 ARG B O 1
ATOM 3008 N N . PHE B 1 48 ? -3.488 9.477 18.203 1 94.12 48 PHE B N 1
ATOM 3009 C CA . PHE B 1 48 ? -4.383 10.609 18 1 94.12 48 PHE B CA 1
ATOM 3010 C C . PHE B 1 48 ? -5.504 10.25 17.031 1 94.12 48 PHE B C 1
ATOM 3012 O O . PHE B 1 48 ? -6.668 10.57 17.281 1 94.12 48 PHE B O 1
ATOM 3019 N N . ARG B 1 49 ? -5.172 9.555 16.047 1 97.38 49 ARG B N 1
ATOM 3020 C CA . ARG B 1 49 ? -6.121 9.297 14.961 1 97.38 49 ARG B CA 1
ATOM 3021 C C . ARG B 1 49 ? -7.23 8.352 15.422 1 97.38 49 ARG B C 1
ATOM 3023 O O . ARG B 1 49 ? -8.414 8.664 15.273 1 97.38 49 ARG B O 1
ATOM 3030 N N . PRO B 1 50 ? -6.867 7.23 16.031 1 98.19 50 PRO B N 1
ATOM 3031 C CA . PRO B 1 50 ? -7.965 6.383 16.5 1 98.19 50 PRO B CA 1
ATOM 3032 C C . PRO B 1 50 ? -8.766 7.031 17.641 1 98.19 50 PRO B C 1
ATOM 3034 O O . PRO B 1 50 ? -9.977 6.832 17.734 1 98.19 50 PRO B O 1
ATOM 3037 N N . LEU B 1 51 ? -8.141 7.801 18.5 1 97.19 51 LEU B N 1
ATOM 3038 C CA . LEU B 1 51 ? -8.867 8.477 19.562 1 97.19 51 LEU B CA 1
ATOM 3039 C C . LEU B 1 51 ? -9.805 9.539 19 1 97.19 51 LEU B C 1
ATOM 3041 O O . LEU B 1 51 ? -10.938 9.688 19.469 1 97.19 51 LEU B O 1
ATOM 3045 N N . LEU B 1 52 ? -9.312 10.273 18.031 1 98 52 LEU B N 1
ATOM 3046 C CA . LEU B 1 52 ? -10.156 11.242 17.344 1 98 52 LEU B CA 1
ATOM 3047 C C . LEU B 1 52 ? -11.375 10.547 16.734 1 98 52 LEU B C 1
ATOM 3049 O O . LEU B 1 52 ? -12.484 11.07 16.797 1 98 52 LEU B O 1
ATOM 3053 N N . THR B 1 53 ? -11.18 9.391 16.125 1 98.75 53 THR B N 1
ATOM 3054 C CA . THR B 1 53 ? -12.25 8.594 15.539 1 98.75 53 THR B CA 1
ATOM 3055 C C . THR B 1 53 ? -13.281 8.219 16.594 1 98.75 53 THR B C 1
ATOM 3057 O O . THR B 1 53 ? -14.484 8.43 16.406 1 98.75 53 THR B O 1
ATOM 3060 N N . ILE B 1 54 ? -12.828 7.754 17.719 1 98.62 54 ILE B N 1
ATOM 3061 C CA . ILE B 1 54 ? -13.703 7.281 18.781 1 98.62 54 ILE B CA 1
ATOM 3062 C C . ILE B 1 54 ? -14.469 8.461 19.391 1 98.62 54 ILE B C 1
ATOM 3064 O O . ILE B 1 54 ? -15.688 8.398 19.547 1 98.62 54 ILE B O 1
ATOM 3068 N N . LEU B 1 55 ? -13.773 9.562 19.719 1 98.25 55 LEU B N 1
ATOM 3069 C CA . LEU B 1 55 ? -14.406 10.719 20.344 1 98.25 55 LEU B CA 1
ATOM 3070 C C . LEU B 1 55 ? -15.43 11.359 19.406 1 98.25 55 LEU B C 1
ATOM 3072 O O . LEU B 1 55 ? -16.5 11.773 19.844 1 98.25 55 LEU B O 1
ATOM 3076 N N . SER B 1 56 ? -15.102 11.43 18.094 1 98.62 56 SER B N 1
ATOM 3077 C CA . SER B 1 56 ? -16.047 11.961 17.125 1 98.62 56 SER B CA 1
ATOM 3078 C C . SER B 1 56 ? -17.297 11.102 17.047 1 98.62 56 SER B C 1
ATOM 3080 O O . SER B 1 56 ? -18.406 11.633 16.891 1 98.62 56 SER B O 1
ATOM 3082 N N . TYR B 1 57 ? -17.109 9.789 17.094 1 98.69 57 TYR B N 1
ATOM 3083 C CA . TYR B 1 57 ? -18.234 8.859 17.094 1 98.69 57 TYR B CA 1
ATOM 3084 C C . TYR B 1 57 ? -19.109 9.055 18.328 1 98.69 57 TYR B C 1
ATOM 3086 O O . TYR B 1 57 ? -20.328 9.172 18.219 1 98.69 57 TYR B O 1
ATOM 3094 N N . GLU B 1 58 ? -18.5 9.156 19.469 1 98.25 58 GLU B N 1
ATOM 3095 C CA . GLU B 1 58 ? -19.219 9.281 20.734 1 98.25 58 GLU B CA 1
ATOM 3096 C C . GLU B 1 58 ? -19.984 10.602 20.812 1 98.25 58 GLU B C 1
ATOM 3098 O O . GLU B 1 58 ? -21.078 10.664 21.391 1 98.25 58 GLU B O 1
ATOM 3103 N N . ILE B 1 59 ? -19.5 11.633 20.25 1 98.06 59 ILE B N 1
ATOM 3104 C CA . ILE B 1 59 ? -20.156 12.93 20.203 1 98.06 59 ILE B CA 1
ATOM 3105 C C . ILE B 1 59 ? -21.406 12.844 19.328 1 98.06 59 ILE B C 1
ATOM 3107 O O . ILE B 1 59 ? -22.391 13.539 19.562 1 98.06 59 ILE B O 1
ATOM 3111 N N . SER B 1 60 ? -21.438 11.891 18.438 1 97.88 60 SER B N 1
ATOM 3112 C CA . SER B 1 60 ? -22.438 11.859 17.375 1 97.88 60 SER B CA 1
ATOM 3113 C C . SER B 1 60 ? -23.531 10.859 17.688 1 97.88 60 SER B C 1
ATOM 3115 O O . SER B 1 60 ? -24.609 10.891 17.078 1 97.88 60 SER B O 1
ATOM 3117 N N . THR B 1 61 ? -23.281 9.945 18.625 1 97.62 61 THR B N 1
ATOM 3118 C CA . THR B 1 61 ? -24.25 8.906 18.891 1 97.62 61 THR B CA 1
ATOM 3119 C C . THR B 1 61 ? -24.125 8.406 20.328 1 97.62 61 THR B C 1
ATOM 3121 O O . THR B 1 61 ? -23.109 8.617 20.969 1 97.62 61 THR B O 1
ATOM 3124 N N . ASP B 1 62 ? -25.172 7.82 20.797 1 96.81 62 ASP B N 1
ATOM 3125 C CA . ASP B 1 62 ? -25.172 7.262 22.141 1 96.81 62 ASP B CA 1
ATOM 3126 C C . ASP B 1 62 ? -24.781 5.789 22.125 1 96.81 62 ASP B C 1
ATOM 3128 O O . ASP B 1 62 ? -24.672 5.156 23.172 1 96.81 62 ASP B O 1
ATOM 3132 N N . LYS B 1 63 ? -24.531 5.258 20.969 1 97.75 63 LYS B N 1
ATOM 3133 C CA . LYS B 1 63 ? -24.109 3.865 20.859 1 97.75 63 LYS B CA 1
ATOM 3134 C C . LYS B 1 63 ? -22.688 3.688 21.391 1 97.75 63 LYS B C 1
ATOM 3136 O O . LYS B 1 63 ? -21.891 4.629 21.391 1 97.75 63 LYS B O 1
ATOM 3141 N N . PRO B 1 64 ? -22.391 2.535 21.906 1 97.88 64 PRO B N 1
ATOM 3142 C CA . PRO B 1 64 ? -21.062 2.291 22.484 1 97.88 64 PRO B CA 1
ATOM 3143 C C . PRO B 1 64 ? -19.938 2.441 21.453 1 97.88 64 PRO B C 1
ATOM 3145 O O . PRO B 1 64 ? -20.094 2.045 20.297 1 97.88 64 PRO B O 1
ATOM 3148 N N . TYR B 1 65 ? -18.828 2.977 21.891 1 97.5 65 TYR B N 1
ATOM 3149 C CA . TYR B 1 65 ? -17.734 3.266 20.969 1 97.5 65 TYR B CA 1
ATOM 3150 C C . TYR B 1 65 ? -17.109 1.979 20.453 1 97.5 65 TYR B C 1
ATOM 3152 O O . TYR B 1 65 ? -16.375 1.992 19.469 1 97.5 65 TYR B O 1
ATOM 3160 N N . GLU B 1 66 ? -17.328 0.816 21.141 1 97.88 66 GLU B N 1
ATOM 3161 C CA . GLU B 1 66 ? -16.828 -0.469 20.672 1 97.88 66 GLU B CA 1
ATOM 3162 C C . GLU B 1 66 ? -17.281 -0.748 19.234 1 97.88 66 GLU B C 1
ATOM 3164 O O . GLU B 1 66 ? -16.609 -1.452 18.484 1 97.88 66 GLU B O 1
ATOM 3169 N N . ASN B 1 67 ? -18.391 -0.075 18.859 1 98.19 67 ASN B N 1
ATOM 3170 C CA . ASN B 1 67 ? -18.953 -0.271 17.516 1 98.19 67 ASN B CA 1
ATOM 3171 C C . ASN B 1 67 ? -18.031 0.314 16.438 1 98.19 67 ASN B C 1
ATOM 3173 O O . ASN B 1 67 ? -18.172 -0.005 15.258 1 98.19 67 ASN B O 1
ATOM 3177 N N . ILE B 1 68 ? -17.094 1.21 16.844 1 98.5 68 ILE B N 1
ATOM 3178 C CA . ILE B 1 68 ? -16.297 1.892 15.828 1 98.5 68 ILE B CA 1
ATOM 3179 C C . ILE B 1 68 ? -14.82 1.523 15.992 1 98.5 68 ILE B C 1
ATOM 3181 O O . ILE B 1 68 ? -13.953 2.084 15.32 1 98.5 68 ILE B O 1
ATOM 3185 N N . LEU B 1 69 ? -14.508 0.541 16.828 1 98.69 69 LEU B N 1
ATOM 3186 C CA . LEU B 1 69 ? -13.125 0.176 17.125 1 98.69 69 LEU B CA 1
ATOM 3187 C C . LEU B 1 69 ? -12.406 -0.308 15.875 1 98.69 69 LEU B C 1
ATOM 3189 O O . LEU B 1 69 ? -11.211 -0.059 15.703 1 98.69 69 LEU B O 1
ATOM 3193 N N . ASP B 1 70 ? -13.125 -1.011 15.023 1 98.75 70 ASP B N 1
ATOM 3194 C CA . ASP B 1 70 ? -12.523 -1.477 13.773 1 98.75 70 ASP B CA 1
ATOM 3195 C C . ASP B 1 70 ? -12.117 -0.302 12.891 1 98.75 70 ASP B C 1
ATOM 3197 O O . ASP B 1 70 ? -11.031 -0.31 12.297 1 98.75 70 ASP B O 1
ATOM 3201 N N . LEU B 1 71 ? -12.977 0.672 12.797 1 98.81 71 LEU B N 1
ATOM 3202 C CA . LEU B 1 71 ? -12.656 1.838 11.977 1 98.81 71 LEU B CA 1
ATOM 3203 C C . LEU B 1 71 ? -11.477 2.605 12.57 1 98.81 71 LEU B C 1
ATOM 3205 O O . LEU B 1 71 ? -10.586 3.039 11.836 1 98.81 71 LEU B O 1
ATOM 3209 N N . ALA B 1 72 ? -11.508 2.781 13.898 1 98.81 72 ALA B N 1
ATOM 3210 C CA . ALA B 1 72 ? -10.398 3.439 14.586 1 98.81 72 ALA B CA 1
ATOM 3211 C C . ALA B 1 72 ? -9.078 2.713 14.328 1 98.81 72 ALA B C 1
ATOM 3213 O O . ALA B 1 72 ? -8.07 3.342 14 1 98.81 72 ALA B O 1
ATOM 3214 N N . ALA B 1 73 ? -9.133 1.404 14.445 1 98.75 73 ALA B N 1
ATOM 3215 C CA . ALA B 1 73 ? -7.953 0.593 14.172 1 98.75 73 ALA B CA 1
ATOM 3216 C C . ALA B 1 73 ? -7.531 0.715 12.711 1 98.75 73 ALA B C 1
ATOM 3218 O O . ALA B 1 73 ? -6.336 0.759 12.398 1 98.75 73 ALA B O 1
ATOM 3219 N N . GLY B 1 74 ? -8.5 0.738 11.828 1 98.75 74 GLY B N 1
ATOM 3220 C CA . GLY B 1 74 ? -8.211 0.895 10.414 1 98.75 74 GLY B CA 1
ATOM 3221 C C . GLY B 1 74 ? -7.43 2.158 10.094 1 98.75 74 GLY B C 1
ATOM 3222 O O . GLY B 1 74 ? -6.43 2.113 9.375 1 98.75 74 GLY B O 1
ATOM 3223 N N . TYR B 1 75 ? -7.855 3.307 10.633 1 98.81 75 TYR B N 1
ATOM 3224 C CA . TYR B 1 75 ? -7.148 4.566 10.414 1 98.81 75 TYR B CA 1
ATOM 3225 C C . TYR B 1 75 ? -5.73 4.496 10.969 1 98.81 75 TYR B C 1
ATOM 3227 O O . TYR B 1 75 ? -4.793 5 10.344 1 98.81 75 TYR B O 1
ATOM 3235 N N . GLU B 1 76 ? -5.582 3.9 12.117 1 98.69 76 GLU B N 1
ATOM 3236 C CA . GLU B 1 76 ? -4.246 3.789 12.695 1 98.69 76 GLU B CA 1
ATOM 3237 C C . GLU B 1 76 ? -3.348 2.893 11.852 1 98.69 76 GLU B C 1
ATOM 3239 O O . GLU B 1 76 ? -2.146 3.145 11.727 1 98.69 76 GLU B O 1
ATOM 3244 N N . LEU B 1 77 ? -3.902 1.824 11.32 1 98.75 77 LEU B N 1
ATOM 3245 C CA . LEU B 1 77 ? -3.123 0.939 10.469 1 98.75 77 LEU B CA 1
ATOM 3246 C C . LEU B 1 77 ? -2.654 1.67 9.211 1 98.75 77 LEU B C 1
ATOM 3248 O O . LEU B 1 77 ? -1.522 1.476 8.766 1 98.75 77 LEU B O 1
ATOM 3252 N N . ILE B 1 78 ? -3.51 2.475 8.594 1 98.75 78 ILE B N 1
ATOM 3253 C CA . ILE B 1 78 ? -3.109 3.258 7.434 1 98.75 78 ILE B CA 1
ATOM 3254 C C . ILE B 1 78 ? -1.979 4.211 7.816 1 98.75 78 ILE B C 1
ATOM 3256 O O . ILE B 1 78 ? -0.986 4.332 7.094 1 98.75 78 ILE B O 1
ATOM 3260 N N . HIS B 1 79 ? -2.178 4.875 8.922 1 98.19 79 HIS B N 1
ATOM 3261 C CA . HIS B 1 79 ? -1.141 5.781 9.398 1 98.19 79 HIS B CA 1
ATOM 3262 C C . HIS B 1 79 ? 0.183 5.051 9.602 1 98.19 79 HIS B C 1
ATOM 3264 O O . HIS B 1 79 ? 1.232 5.531 9.164 1 98.19 79 HIS B O 1
ATOM 3270 N N . THR B 1 80 ? 0.146 3.902 10.227 1 98.12 80 THR B N 1
ATOM 3271 C CA . THR B 1 80 ? 1.34 3.107 10.492 1 98.12 80 THR B CA 1
ATOM 3272 C C . THR B 1 80 ? 1.99 2.658 9.188 1 98.12 80 THR B C 1
ATOM 3274 O O . THR B 1 80 ? 3.211 2.73 9.039 1 98.12 80 THR B O 1
ATOM 3277 N N . ALA B 1 81 ? 1.198 2.186 8.297 1 98.5 81 ALA B N 1
ATOM 3278 C CA . ALA B 1 81 ? 1.708 1.785 6.984 1 98.5 81 ALA B CA 1
ATOM 3279 C C . ALA B 1 81 ? 2.402 2.951 6.285 1 98.5 81 ALA B C 1
ATOM 3281 O O . ALA B 1 81 ? 3.473 2.779 5.699 1 98.5 81 ALA B O 1
ATOM 3282 N N . SER B 1 82 ? 1.739 4.09 6.32 1 98 82 SER B N 1
ATOM 3283 C CA . SER B 1 82 ? 2.316 5.273 5.691 1 98 82 SER B CA 1
ATOM 3284 C C . SER B 1 82 ? 3.646 5.648 6.336 1 98 82 SER B C 1
ATOM 3286 O O . SER B 1 82 ? 4.57 6.09 5.652 1 98 82 SER B O 1
ATOM 3288 N N . LEU B 1 83 ? 3.787 5.477 7.66 1 96.5 83 LEU B N 1
ATOM 3289 C CA . LEU B 1 83 ? 5.043 5.758 8.352 1 96.5 83 LEU B CA 1
ATOM 3290 C C . LEU B 1 83 ? 6.141 4.805 7.895 1 96.5 83 LEU B C 1
ATOM 3292 O O . LEU B 1 83 ? 7.281 5.223 7.691 1 96.5 83 LEU B O 1
ATOM 3296 N N . ILE B 1 84 ? 5.812 3.559 7.754 1 98.12 84 ILE B N 1
ATOM 3297 C CA . ILE B 1 84 ? 6.789 2.562 7.32 1 98.12 84 ILE B CA 1
ATOM 3298 C C . ILE B 1 84 ? 7.34 2.947 5.949 1 98.12 84 ILE B C 1
ATOM 3300 O O . ILE B 1 84 ? 8.555 2.969 5.75 1 98.12 84 ILE B O 1
ATOM 3304 N N . HIS B 1 85 ? 6.469 3.213 5.047 1 98.31 85 HIS B N 1
ATOM 3305 C CA . HIS B 1 85 ? 6.895 3.559 3.693 1 98.31 85 HIS B CA 1
ATOM 3306 C C . HIS B 1 85 ? 7.594 4.914 3.666 1 98.31 85 HIS B C 1
ATOM 3308 O O . HIS B 1 85 ? 8.578 5.098 2.941 1 98.31 85 HIS B O 1
ATOM 3314 N N . ASP B 1 86 ? 7.129 5.832 4.484 1 94.56 86 ASP B N 1
ATOM 3315 C CA . ASP B 1 86 ? 7.781 7.133 4.602 1 94.56 86 ASP B CA 1
ATOM 3316 C C . ASP B 1 86 ? 9.203 6.984 5.133 1 94.56 86 ASP B C 1
ATOM 3318 O O . ASP B 1 86 ? 10.109 7.715 4.715 1 94.56 86 ASP B O 1
ATOM 3322 N N . ASP B 1 87 ? 9.367 6.133 6.102 1 94.75 87 ASP B N 1
ATOM 3323 C CA . ASP B 1 87 ? 10.688 5.898 6.66 1 94.75 87 ASP B CA 1
ATOM 3324 C C . ASP B 1 87 ? 11.664 5.422 5.586 1 94.75 87 ASP B C 1
ATOM 3326 O O . ASP B 1 87 ? 12.852 5.734 5.633 1 94.75 87 ASP B O 1
ATOM 3330 N N . ILE B 1 88 ? 11.211 4.625 4.641 1 96.44 88 ILE B N 1
ATOM 3331 C CA . ILE B 1 88 ? 12.023 4.207 3.506 1 96.44 88 ILE B CA 1
ATOM 3332 C C . ILE B 1 88 ? 12.391 5.422 2.654 1 96.44 88 ILE B C 1
ATOM 3334 O O . ILE B 1 88 ? 13.562 5.637 2.336 1 96.44 88 ILE B O 1
ATOM 3338 N N . ILE B 1 89 ? 11.383 6.18 2.344 1 93.56 89 ILE B N 1
ATOM 3339 C CA . ILE B 1 89 ? 11.508 7.309 1.427 1 93.56 89 ILE B CA 1
ATOM 3340 C C . ILE B 1 89 ? 12.461 8.344 2.018 1 93.56 89 ILE B C 1
ATOM 3342 O O . ILE B 1 89 ? 13.312 8.891 1.311 1 93.56 89 ILE B O 1
ATOM 3346 N N . ASP B 1 90 ? 12.359 8.477 3.344 1 88.88 90 ASP B N 1
ATOM 3347 C CA . ASP B 1 90 ? 13.148 9.492 4.035 1 88.88 90 ASP B CA 1
ATOM 3348 C C . ASP B 1 90 ? 14.492 8.922 4.5 1 88.88 90 ASP B C 1
ATOM 3350 O O . ASP B 1 90 ? 15.32 9.641 5.055 1 88.88 90 ASP B O 1
ATOM 3354 N N . ASN B 1 91 ? 14.719 7.668 4.238 1 90.12 91 ASN B N 1
ATOM 3355 C CA . ASN B 1 91 ? 15.898 6.98 4.742 1 90.12 91 ASN B CA 1
ATOM 3356 C C . ASN B 1 91 ? 16.094 7.227 6.234 1 90.12 91 ASN B C 1
ATOM 3358 O O . ASN B 1 91 ? 17.188 7.613 6.668 1 90.12 91 ASN B O 1
ATOM 3362 N N . SER B 1 92 ? 15.055 7.125 6.953 1 89 92 SER B N 1
ATOM 3363 C CA . SER B 1 92 ? 15.086 7.383 8.391 1 89 92 SER B CA 1
ATOM 3364 C C . SER B 1 92 ? 15.516 6.145 9.164 1 89 92 SER B C 1
ATOM 3366 O O . SER B 1 92 ? 14.805 5.133 9.172 1 89 92 SER B O 1
ATOM 3368 N N . PRO B 1 93 ? 16.547 6.23 9.945 1 91.31 93 PRO B N 1
ATOM 3369 C CA . PRO B 1 93 ? 17.031 5.035 10.648 1 91.31 93 PRO B CA 1
ATOM 3370 C C . PRO B 1 93 ? 16.25 4.746 11.93 1 91.31 93 PRO B C 1
ATOM 3372 O O . PRO B 1 93 ? 16.234 3.605 12.398 1 91.31 93 PRO B O 1
ATOM 3375 N N . TYR B 1 94 ? 15.531 5.812 12.508 1 90.19 94 TYR B N 1
ATOM 3376 C CA . TYR B 1 94 ? 14.844 5.637 13.781 1 90.19 94 TYR B CA 1
ATOM 3377 C C . TYR B 1 94 ? 13.461 6.27 13.742 1 90.19 94 TYR B C 1
ATOM 3379 O O . TYR B 1 94 ? 13.25 7.281 13.062 1 90.19 94 TYR B O 1
ATOM 3387 N N . ARG B 1 95 ? 12.586 5.684 14.477 1 87.94 95 ARG B N 1
ATOM 3388 C CA . ARG B 1 95 ? 11.227 6.168 14.727 1 87.94 95 ARG B CA 1
ATOM 3389 C C . ARG B 1 95 ? 10.719 5.703 16.078 1 87.94 95 ARG B C 1
ATOM 3391 O O . ARG B 1 95 ? 10.797 4.516 16.406 1 87.94 95 ARG B O 1
ATOM 3398 N N . ARG B 1 96 ? 10.289 6.691 16.812 1 88.5 96 ARG B N 1
ATOM 3399 C CA . ARG B 1 96 ? 9.742 6.418 18.141 1 88.5 96 ARG B CA 1
ATOM 3400 C C . ARG B 1 96 ? 10.758 5.695 19.016 1 88.5 96 ARG B C 1
ATOM 3402 O O . ARG B 1 96 ? 10.43 4.715 19.688 1 88.5 96 ARG B O 1
ATOM 3409 N N . GLY B 1 97 ? 11.938 6.109 18.828 1 86.88 97 GLY B N 1
ATOM 3410 C CA . GLY B 1 97 ? 13.008 5.645 19.688 1 86.88 97 GLY B CA 1
ATOM 3411 C C . GLY B 1 97 ? 13.539 4.277 19.297 1 86.88 97 GLY B C 1
ATOM 3412 O O . GLY B 1 97 ? 14.398 3.719 19.984 1 86.88 97 GLY B O 1
ATOM 3413 N N . ARG B 1 98 ? 13.055 3.773 18.188 1 92.19 98 ARG B N 1
ATOM 3414 C CA . ARG B 1 98 ? 13.484 2.463 17.719 1 92.19 98 ARG B CA 1
ATOM 3415 C C . ARG B 1 98 ? 13.961 2.535 16.266 1 92.19 98 ARG B C 1
ATOM 3417 O O . ARG B 1 98 ? 13.648 3.494 15.555 1 92.19 98 ARG B O 1
ATOM 3424 N N . LYS B 1 99 ? 14.797 1.533 15.922 1 95.94 99 LYS B N 1
ATOM 3425 C CA . LYS B 1 99 ? 15.141 1.44 14.508 1 95.94 99 LYS B CA 1
ATOM 3426 C C . LYS B 1 99 ? 13.898 1.272 13.641 1 95.94 99 LYS B C 1
ATOM 3428 O O . LYS B 1 99 ? 12.969 0.551 14.016 1 95.94 99 LYS B O 1
ATOM 3433 N N . THR B 1 100 ? 13.883 1.963 12.547 1 96.5 100 THR B N 1
ATOM 3434 C CA . THR B 1 100 ? 12.773 1.771 11.617 1 96.5 100 THR B CA 1
ATOM 3435 C C . THR B 1 100 ? 12.773 0.354 11.055 1 96.5 100 THR B C 1
ATOM 3437 O O . THR B 1 100 ? 13.812 -0.32 11.062 1 96.5 100 THR B O 1
ATOM 3440 N N . LEU B 1 101 ? 11.656 -0.047 10.57 1 97.62 101 LEU B N 1
ATOM 3441 C CA . LEU B 1 101 ? 11.539 -1.396 10.023 1 97.62 101 LEU B CA 1
ATOM 3442 C C . LEU B 1 101 ? 12.484 -1.592 8.844 1 97.62 101 LEU B C 1
ATOM 3444 O O . LEU B 1 101 ? 13.086 -2.658 8.695 1 97.62 101 LEU B O 1
ATOM 3448 N N . SER B 1 102 ? 12.594 -0.635 7.961 1 97.44 102 SER B N 1
ATOM 3449 C CA . SER B 1 102 ? 13.461 -0.741 6.793 1 97.44 102 SER B CA 1
ATOM 3450 C C . SER B 1 102 ? 14.922 -0.915 7.203 1 97.44 102 SER B C 1
ATOM 3452 O O . SER B 1 102 ? 15.68 -1.609 6.523 1 97.44 102 SER B O 1
ATOM 3454 N N . TYR B 1 103 ? 15.328 -0.272 8.266 1 96.38 103 TYR B N 1
ATOM 3455 C CA . TYR B 1 103 ? 16.703 -0.402 8.75 1 96.38 103 TYR B CA 1
ATOM 3456 C C . TYR B 1 103 ? 16.891 -1.722 9.492 1 96.38 103 TYR B C 1
ATOM 3458 O O . TYR B 1 103 ? 17.984 -2.301 9.461 1 96.38 103 TYR B O 1
ATOM 3466 N N . LYS B 1 104 ? 15.922 -2.115 10.125 1 97.25 104 LYS B N 1
ATOM 3467 C CA . LYS B 1 104 ? 16.016 -3.33 10.93 1 97.25 104 LYS B CA 1
ATOM 3468 C C . LYS B 1 104 ? 15.883 -4.578 10.062 1 97.25 104 LYS B C 1
ATOM 3470 O O . LYS B 1 104 ? 16.594 -5.562 10.266 1 97.25 104 LYS B O 1
ATOM 3475 N N . GLU B 1 105 ? 14.93 -4.531 9.148 1 97.56 105 GLU B N 1
ATOM 3476 C CA . GLU B 1 105 ? 14.555 -5.75 8.438 1 97.56 105 GLU B CA 1
ATOM 3477 C C . GLU B 1 105 ? 14.742 -5.594 6.938 1 97.56 105 GLU B C 1
ATOM 3479 O O . GLU B 1 105 ? 14.484 -6.527 6.172 1 97.56 105 GLU B O 1
ATOM 3484 N N . GLY B 1 106 ? 15.188 -4.457 6.496 1 97.12 106 GLY B N 1
ATOM 3485 C CA . GLY B 1 106 ? 15.422 -4.207 5.086 1 97.12 106 GLY B CA 1
ATOM 3486 C C . GLY B 1 106 ? 14.25 -3.537 4.391 1 97.12 106 GLY B C 1
ATOM 3487 O O . GLY B 1 106 ? 13.109 -3.666 4.828 1 97.12 106 GLY B O 1
ATOM 3488 N N . ILE B 1 107 ? 14.531 -2.871 3.277 1 97.62 107 ILE B N 1
ATOM 3489 C CA . ILE B 1 107 ? 13.57 -2.094 2.51 1 97.62 107 ILE B CA 1
ATOM 3490 C C . ILE B 1 107 ? 12.484 -3.018 1.957 1 97.62 107 ILE B C 1
ATOM 3492 O O . ILE B 1 107 ? 11.297 -2.703 2.031 1 97.62 107 ILE B O 1
ATOM 3496 N N . ASN B 1 108 ? 12.867 -4.156 1.438 1 96.94 108 ASN B N 1
ATOM 3497 C CA . ASN B 1 108 ? 11.93 -5.086 0.811 1 96.94 108 ASN B CA 1
ATOM 3498 C C . ASN B 1 108 ? 10.852 -5.539 1.787 1 96.94 108 ASN B C 1
ATOM 3500 O O . ASN B 1 108 ? 9.656 -5.445 1.487 1 96.94 108 ASN B O 1
ATOM 3504 N N . ASN B 1 109 ? 11.289 -5.984 2.93 1 97.88 109 ASN B N 1
ATOM 3505 C CA . ASN B 1 109 ? 10.344 -6.43 3.947 1 97.88 109 ASN B CA 1
ATOM 3506 C C . ASN B 1 109 ? 9.445 -5.289 4.418 1 97.88 109 ASN B C 1
ATOM 3508 O O . ASN B 1 109 ? 8.25 -5.488 4.656 1 97.88 109 ASN B O 1
ATOM 3512 N N . ALA B 1 110 ? 10.047 -4.121 4.578 1 98.62 110 ALA B N 1
ATOM 3513 C CA . ALA B 1 110 ? 9.281 -2.961 5.023 1 98.62 110 ALA B CA 1
ATOM 3514 C C . ALA B 1 110 ? 8.172 -2.621 4.027 1 98.62 110 ALA B C 1
ATOM 3516 O O . ALA B 1 110 ? 7.059 -2.279 4.426 1 98.62 110 ALA B O 1
ATOM 3517 N N . ILE B 1 111 ? 8.492 -2.711 2.715 1 98.75 111 ILE B N 1
ATOM 3518 C CA . ILE B 1 111 ? 7.488 -2.453 1.688 1 98.75 111 ILE B CA 1
ATOM 3519 C C . ILE B 1 111 ? 6.316 -3.42 1.852 1 98.75 111 ILE B C 1
ATOM 3521 O O . ILE B 1 111 ? 5.156 -3.004 1.866 1 98.75 111 ILE B O 1
ATOM 3525 N N . VAL B 1 112 ? 6.582 -4.672 2.053 1 98.69 112 VAL B N 1
ATOM 3526 C CA . VAL B 1 112 ? 5.574 -5.727 2.117 1 98.69 112 VAL B CA 1
ATOM 3527 C C . VAL B 1 112 ? 4.711 -5.543 3.363 1 98.69 112 VAL B C 1
ATOM 3529 O O . VAL B 1 112 ? 3.492 -5.711 3.311 1 98.69 112 VAL B O 1
ATOM 3532 N N . VAL B 1 113 ? 5.348 -5.215 4.457 1 98.69 113 VAL B N 1
ATOM 3533 C CA . VAL B 1 113 ? 4.605 -5.016 5.699 1 98.69 113 VAL B CA 1
ATOM 3534 C C . VAL B 1 113 ? 3.643 -3.842 5.543 1 98.69 113 VAL B C 1
ATOM 3536 O O . VAL B 1 113 ? 2.496 -3.908 5.988 1 98.69 113 VAL B O 1
ATOM 3539 N N . GLY B 1 114 ? 4.133 -2.725 4.977 1 98.81 114 GLY B N 1
ATOM 3540 C CA . GLY B 1 114 ? 3.238 -1.612 4.703 1 98.81 114 GLY B CA 1
ATOM 3541 C C . GLY B 1 114 ? 2.029 -2.012 3.879 1 98.81 114 GLY B C 1
ATOM 3542 O O . GLY B 1 114 ? 0.898 -1.649 4.215 1 98.81 114 GLY B O 1
ATOM 3543 N N . ASP B 1 115 ? 2.252 -2.768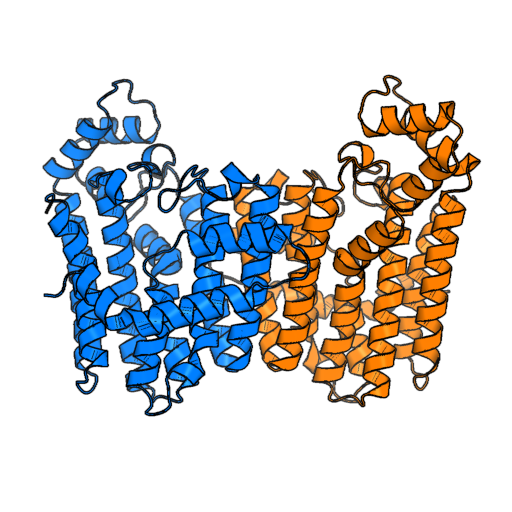 2.82 1 98.81 115 ASP B N 1
ATOM 3544 C CA . ASP B 1 115 ? 1.17 -3.236 1.959 1 98.81 115 ASP B CA 1
ATOM 3545 C C . ASP B 1 115 ? 0.178 -4.094 2.74 1 98.81 115 ASP B C 1
ATOM 3547 O O . ASP B 1 115 ? -1.033 -3.996 2.533 1 98.81 115 ASP B O 1
ATOM 3551 N N . TYR B 1 116 ? 0.726 -4.965 3.582 1 98.81 116 TYR B N 1
ATOM 3552 C CA . TYR B 1 116 ? -0.095 -5.836 4.414 1 98.81 116 TYR B CA 1
ATOM 3553 C C . TYR B 1 116 ? -1.008 -5.02 5.324 1 98.81 116 TYR B C 1
ATOM 3555 O O . TYR B 1 116 ? -2.205 -5.301 5.426 1 98.81 116 TYR B O 1
ATOM 3563 N N . LEU B 1 117 ? -0.444 -4.047 5.953 1 98.88 117 LEU B N 1
ATOM 3564 C CA . LEU B 1 117 ? -1.208 -3.209 6.867 1 98.88 117 LEU B CA 1
ATOM 3565 C C . LEU B 1 117 ? -2.293 -2.439 6.121 1 98.88 117 LEU B C 1
ATOM 3567 O O . LEU B 1 117 ? -3.402 -2.271 6.633 1 98.88 117 LEU B O 1
ATOM 3571 N N . PHE B 1 118 ? -2.016 -1.922 4.902 1 98.75 118 PHE B N 1
ATOM 3572 C CA . PHE B 1 118 ? -3.021 -1.246 4.094 1 98.75 118 PHE B CA 1
ATOM 3573 C C . PHE B 1 118 ? -4.195 -2.174 3.805 1 98.75 118 PHE B C 1
ATOM 3575 O O . PHE B 1 118 ? -5.355 -1.778 3.945 1 98.75 118 PHE B O 1
ATOM 3582 N N . ALA B 1 119 ? -3.881 -3.391 3.414 1 98.69 119 ALA B N 1
ATOM 3583 C CA . ALA B 1 119 ? -4.938 -4.348 3.096 1 98.69 119 ALA B CA 1
ATOM 3584 C C . ALA B 1 119 ? -5.852 -4.574 4.297 1 98.69 119 ALA B C 1
ATOM 3586 O O . ALA B 1 119 ? -7.078 -4.531 4.168 1 98.69 119 ALA B O 1
ATOM 3587 N N . LYS B 1 120 ? -5.242 -4.781 5.438 1 98.69 120 LYS B N 1
ATOM 3588 C CA . LYS B 1 120 ? -6.008 -5 6.66 1 98.69 120 LYS B CA 1
ATOM 3589 C C . LYS B 1 120 ? -6.848 -3.773 7.012 1 98.69 120 LYS B C 1
ATOM 3591 O O . LYS B 1 120 ? -8 -3.902 7.434 1 98.69 120 LYS B O 1
ATOM 3596 N N . ALA B 1 121 ? -6.25 -2.633 6.863 1 98.81 121 ALA B N 1
ATOM 3597 C CA . ALA B 1 121 ? -6.918 -1.381 7.207 1 98.81 121 ALA B CA 1
ATOM 3598 C C . ALA B 1 121 ? -8.18 -1.183 6.371 1 98.81 121 ALA B C 1
ATOM 3600 O O . ALA B 1 121 ? -9.234 -0.82 6.898 1 98.81 121 ALA B O 1
ATOM 3601 N N . TYR B 1 122 ? -8.07 -1.403 5.082 1 98.25 122 TYR B N 1
ATOM 3602 C CA . TYR B 1 122 ? -9.195 -1.147 4.188 1 98.25 122 TYR B CA 1
ATOM 3603 C C . TYR B 1 122 ? -10.312 -2.162 4.406 1 98.25 122 TYR B C 1
ATOM 3605 O O . TYR B 1 122 ? -11.492 -1.838 4.27 1 98.25 122 TYR B O 1
ATOM 3613 N N . GLU B 1 123 ? -9.922 -3.418 4.766 1 98.31 123 GLU B N 1
ATOM 3614 C CA . GLU B 1 123 ? -10.938 -4.398 5.145 1 98.31 123 GLU B CA 1
ATOM 3615 C C . GLU B 1 123 ? -11.758 -3.908 6.34 1 98.31 123 GLU B C 1
ATOM 3617 O O . GLU B 1 123 ? -12.984 -4.004 6.34 1 98.31 123 GLU B O 1
ATOM 3622 N N . LEU B 1 124 ? -11.102 -3.379 7.312 1 98.56 124 LEU B N 1
ATOM 3623 C CA . LEU B 1 124 ? -11.781 -2.857 8.492 1 98.56 124 LEU B CA 1
ATOM 3624 C C . LEU B 1 124 ? -12.703 -1.705 8.117 1 98.56 124 LEU B C 1
ATOM 3626 O O . LEU B 1 124 ? -13.852 -1.648 8.586 1 98.56 124 LEU B O 1
ATOM 3630 N N . GLY B 1 125 ? -12.227 -0.751 7.305 1 98.25 125 GLY B N 1
ATOM 3631 C CA . GLY B 1 125 ? -13.031 0.383 6.879 1 98.25 125 GLY B CA 1
ATOM 3632 C C . GLY B 1 125 ? -14.289 -0.024 6.129 1 98.25 125 GLY B C 1
ATOM 3633 O O . GLY B 1 125 ? -15.336 0.61 6.273 1 98.25 125 GLY B O 1
ATOM 3634 N N . SER B 1 126 ? -14.219 -1.116 5.387 1 97.94 126 SER B N 1
ATOM 3635 C CA . SER B 1 126 ? -15.32 -1.555 4.543 1 97.94 126 SER B CA 1
ATOM 3636 C C . SER B 1 126 ? -16.5 -2.033 5.379 1 97.94 126 SER B C 1
ATOM 3638 O O . SER B 1 126 ? -17.641 -2.068 4.902 1 97.94 126 SER B O 1
ATOM 3640 N N . ARG B 1 127 ? -16.266 -2.402 6.602 1 98.25 127 ARG B N 1
ATOM 3641 C CA . ARG B 1 127 ? -17.297 -2.887 7.5 1 98.25 127 ARG B CA 1
ATOM 3642 C C . ARG B 1 127 ? -18.312 -1.787 7.809 1 98.25 127 ARG B C 1
ATOM 3644 O O . ARG B 1 127 ? -19.422 -2.064 8.297 1 98.25 127 ARG B O 1
ATOM 3651 N N . TYR B 1 128 ? -17.984 -0.545 7.496 1 98.44 128 TYR B N 1
ATOM 3652 C CA . TYR B 1 128 ? -18.828 0.593 7.852 1 98.44 128 TYR B CA 1
ATOM 3653 C C . TYR B 1 128 ? -19.453 1.213 6.609 1 98.44 128 TYR B C 1
ATOM 3655 O O . TYR B 1 128 ? -19.984 2.33 6.66 1 98.44 128 TYR B O 1
ATOM 3663 N N . GLY B 1 129 ? -19.312 0.558 5.453 1 97.56 129 GLY B N 1
ATOM 3664 C CA . GLY B 1 129 ? -20.016 0.971 4.25 1 97.56 129 GLY B CA 1
ATOM 3665 C C . GLY B 1 129 ? -19.109 1.62 3.219 1 97.56 129 GLY B C 1
ATOM 3666 O O . GLY B 1 129 ? -17.969 1.99 3.529 1 97.56 129 GLY B O 1
ATOM 3667 N N . LYS B 1 130 ? -19.641 1.773 2.006 1 97.88 130 LYS B N 1
ATOM 3668 C CA . LYS B 1 130 ? -18.844 2.238 0.87 1 97.88 130 LYS B CA 1
ATOM 3669 C C . LYS B 1 130 ? -18.469 3.707 1.033 1 97.88 130 LYS B C 1
ATOM 3671 O O . LYS B 1 130 ? -17.391 4.125 0.599 1 97.88 130 LYS B O 1
ATOM 3676 N N . ASP B 1 131 ? -19.359 4.504 1.667 1 98.38 131 ASP B N 1
ATOM 3677 C CA . ASP B 1 131 ? -19.062 5.926 1.812 1 98.38 131 ASP B CA 1
ATOM 3678 C C . ASP B 1 131 ? -17.922 6.148 2.797 1 98.38 131 ASP B C 1
ATOM 3680 O O . ASP B 1 131 ? -17.047 6.988 2.562 1 98.38 131 ASP B O 1
ATOM 3684 N N . VAL B 1 132 ? -17.922 5.383 3.914 1 98.62 132 VAL B N 1
ATOM 3685 C CA . VAL B 1 132 ? -16.828 5.457 4.875 1 98.62 132 VAL B CA 1
ATOM 3686 C C . VAL B 1 132 ? -15.539 4.957 4.223 1 98.62 132 VAL B C 1
ATOM 3688 O O . VAL B 1 132 ? -14.477 5.559 4.398 1 98.62 132 VAL B O 1
ATOM 3691 N N . SER B 1 133 ? -15.656 3.885 3.447 1 98.44 133 SER B N 1
ATOM 3692 C CA . SER B 1 133 ? -14.5 3.354 2.732 1 98.44 133 SER B CA 1
ATOM 3693 C C . SER B 1 133 ? -13.938 4.379 1.753 1 98.44 133 SER B C 1
ATOM 3695 O O . SER B 1 133 ? -12.719 4.492 1.597 1 98.44 133 SER B O 1
ATOM 3697 N N . LYS B 1 134 ? -14.812 5.062 1.096 1 98.56 134 LYS B N 1
ATOM 3698 C CA . LYS B 1 134 ? -14.375 6.086 0.15 1 98.56 134 LYS B CA 1
ATOM 3699 C C . LYS B 1 134 ? -13.625 7.203 0.86 1 98.56 134 LYS B C 1
ATOM 3701 O O . LYS B 1 134 ? -12.586 7.664 0.375 1 98.56 134 LYS B O 1
ATOM 3706 N N . ILE B 1 135 ? -14.141 7.652 1.986 1 98.75 135 ILE B N 1
ATOM 3707 C CA . ILE B 1 135 ? -13.477 8.688 2.773 1 98.75 135 ILE B CA 1
ATOM 3708 C C . ILE B 1 135 ? -12.07 8.227 3.152 1 98.75 135 ILE B C 1
ATOM 3710 O O . ILE B 1 135 ? -11.109 8.984 3.004 1 98.75 135 ILE B O 1
ATOM 3714 N N . MET B 1 136 ? -11.961 7 3.635 1 98.56 136 MET B N 1
ATOM 3715 C CA . MET B 1 136 ? -10.688 6.422 4.055 1 98.56 136 MET B CA 1
ATOM 3716 C C . MET B 1 136 ? -9.727 6.324 2.877 1 98.56 136 MET B C 1
ATOM 3718 O O . MET B 1 136 ? -8.562 6.727 2.986 1 98.56 136 MET B O 1
ATOM 3722 N N . ALA B 1 137 ? -10.172 5.816 1.783 1 98.44 137 ALA B N 1
ATOM 3723 C CA . ALA B 1 137 ? -9.344 5.637 0.593 1 98.44 137 ALA B CA 1
ATOM 3724 C C . ALA B 1 137 ? -8.914 6.98 0.016 1 98.44 137 ALA B C 1
ATOM 3726 O O . ALA B 1 137 ? -7.773 7.137 -0.432 1 98.44 137 ALA B O 1
ATOM 3727 N N . ASP B 1 138 ? -9.828 7.945 -0.04 1 98.38 138 ASP B N 1
ATOM 3728 C CA . ASP B 1 138 ? -9.5 9.281 -0.526 1 98.38 138 ASP B CA 1
ATOM 3729 C C . ASP B 1 138 ? -8.406 9.922 0.328 1 98.38 138 ASP B C 1
ATOM 3731 O O . ASP B 1 138 ? -7.5 10.57 -0.198 1 98.38 138 ASP B O 1
ATOM 3735 N N . ALA B 1 139 ? -8.57 9.773 1.603 1 98.44 139 ALA B N 1
ATOM 3736 C CA . ALA B 1 139 ? -7.543 10.312 2.494 1 98.44 139 ALA B CA 1
ATOM 3737 C C . ALA B 1 139 ? -6.188 9.672 2.221 1 98.44 139 ALA B C 1
ATOM 3739 O O . ALA B 1 139 ? -5.16 10.352 2.232 1 98.44 139 ALA B O 1
ATOM 3740 N N . SER B 1 140 ? -6.145 8.359 2.012 1 98.25 140 SER B N 1
ATOM 3741 C CA . SER B 1 140 ? -4.914 7.656 1.676 1 98.25 140 SER B CA 1
ATOM 3742 C C . SER B 1 140 ? -4.344 8.141 0.347 1 98.25 140 SER B C 1
ATOM 3744 O O . SER B 1 140 ? -3.127 8.281 0.202 1 98.25 140 SER B O 1
ATOM 3746 N N . SER B 1 141 ? -5.191 8.344 -0.636 1 98.25 141 SER B N 1
ATOM 3747 C CA . SER B 1 141 ? -4.77 8.875 -1.927 1 98.25 141 SER B CA 1
ATOM 3748 C C . SER B 1 141 ? -4.121 10.25 -1.772 1 98.25 141 SER B C 1
ATOM 3750 O O . SER B 1 141 ? -3.119 10.547 -2.428 1 98.25 141 SER B O 1
ATOM 3752 N N . ARG B 1 142 ? -4.707 11.047 -0.915 1 98.25 142 ARG B N 1
ATOM 3753 C CA . ARG B 1 142 ? -4.156 12.375 -0.672 1 98.25 142 ARG B CA 1
ATOM 3754 C C . ARG B 1 142 ? -2.781 12.281 -0.022 1 98.25 142 ARG B C 1
ATOM 3756 O O . ARG B 1 142 ? -1.914 13.125 -0.274 1 98.25 142 ARG B O 1
ATOM 3763 N N . LEU B 1 143 ? -2.6 11.273 0.879 1 98.25 143 LEU B N 1
ATOM 3764 C CA . LEU B 1 143 ? -1.267 11.055 1.429 1 98.25 143 LEU B CA 1
ATOM 3765 C C . LEU B 1 143 ? -0.241 10.883 0.313 1 98.25 143 LEU B C 1
ATOM 3767 O O . LEU B 1 143 ? 0.832 11.492 0.35 1 98.25 143 LEU B O 1
ATOM 3771 N N . ALA B 1 144 ? -0.608 10.055 -0.674 1 97.81 144 ALA B N 1
ATOM 3772 C CA . ALA B 1 144 ? 0.277 9.805 -1.808 1 97.81 144 ALA B CA 1
ATOM 3773 C C . ALA B 1 144 ? 0.502 11.078 -2.623 1 97.81 144 ALA B C 1
ATOM 3775 O O . ALA B 1 144 ? 1.63 11.375 -3.023 1 97.81 144 ALA B O 1
ATOM 3776 N N . GLU B 1 145 ? -0.55 11.781 -2.857 1 97.88 145 GLU B N 1
ATOM 3777 C CA . GLU B 1 145 ? -0.465 13.047 -3.588 1 97.88 145 GLU B CA 1
ATOM 3778 C C . GLU B 1 145 ? 0.46 14.031 -2.881 1 97.88 145 GLU B C 1
ATOM 3780 O O . GLU B 1 145 ? 1.297 14.672 -3.518 1 97.88 145 GLU B O 1
ATOM 3785 N N . GLY B 1 146 ? 0.28 14.148 -1.582 1 97.62 146 GLY B N 1
ATOM 3786 C CA . GLY B 1 146 ? 1.141 15.016 -0.794 1 97.62 146 GLY B CA 1
ATOM 3787 C C . GLY B 1 146 ? 2.602 14.609 -0.837 1 97.62 146 GLY B C 1
ATOM 3788 O O . GLY B 1 146 ? 3.488 15.461 -0.912 1 97.62 146 GLY B O 1
ATOM 3789 N N . GLN B 1 147 ? 2.859 13.312 -0.765 1 96.31 147 GLN B N 1
ATOM 3790 C CA . GLN B 1 147 ? 4.227 12.805 -0.798 1 96.31 147 GLN B CA 1
ATOM 3791 C C . GLN B 1 147 ? 4.91 13.148 -2.117 1 96.31 147 GLN B C 1
ATOM 3793 O O . GLN B 1 147 ? 6.078 13.539 -2.133 1 96.31 147 GLN B O 1
ATOM 3798 N N . ILE B 1 148 ? 4.184 12.977 -3.238 1 96.62 148 ILE B N 1
ATOM 3799 C CA . ILE B 1 148 ? 4.742 13.273 -4.555 1 96.62 148 ILE B CA 1
ATOM 3800 C C . ILE B 1 148 ? 4.996 14.773 -4.684 1 96.62 148 ILE B C 1
ATOM 3802 O O . ILE B 1 148 ? 6.043 15.188 -5.191 1 96.62 148 ILE B O 1
ATOM 3806 N N . LEU B 1 149 ? 4.039 15.578 -4.223 1 96.12 149 LEU B N 1
ATOM 3807 C CA . LEU B 1 149 ? 4.203 17.031 -4.266 1 96.12 149 LEU B CA 1
ATOM 3808 C C . LEU B 1 149 ? 5.414 17.453 -3.447 1 96.12 149 LEU B C 1
ATOM 3810 O O . LEU B 1 149 ? 6.172 18.344 -3.867 1 96.12 149 LEU B O 1
ATOM 3814 N N . GLU B 1 150 ? 5.566 16.891 -2.293 1 94.75 150 GLU B N 1
ATOM 3815 C CA . GLU B 1 150 ? 6.734 17.188 -1.468 1 94.75 150 GLU B CA 1
ATOM 3816 C C . GLU B 1 150 ? 8.023 16.797 -2.18 1 94.75 150 GLU B C 1
ATOM 3818 O O . GLU B 1 150 ? 8.992 17.562 -2.197 1 94.75 150 GLU B O 1
ATOM 3823 N N . ALA B 1 151 ? 8.039 15.602 -2.748 1 92.75 151 ALA B N 1
ATOM 3824 C CA . ALA B 1 151 ? 9.219 15.109 -3.451 1 92.75 151 ALA B CA 1
ATOM 3825 C C . ALA B 1 151 ? 9.617 16.047 -4.586 1 92.75 151 ALA B C 1
ATOM 3827 O O . ALA B 1 151 ? 10.805 16.281 -4.812 1 92.75 151 ALA B O 1
ATOM 3828 N N . MET B 1 152 ? 8.656 16.562 -5.277 1 93.31 152 MET B N 1
ATOM 3829 C CA . MET B 1 152 ? 8.898 17.453 -6.414 1 93.31 152 MET B CA 1
ATOM 3830 C C . MET B 1 152 ? 9.492 18.781 -5.961 1 93.31 152 MET B C 1
ATOM 3832 O O . MET B 1 152 ? 10.047 19.516 -6.766 1 93.31 152 MET B O 1
ATOM 3836 N N . ASN B 1 153 ? 9.414 19.062 -4.676 1 92.94 153 ASN B N 1
ATOM 3837 C CA . ASN B 1 153 ? 9.852 20.375 -4.18 1 92.94 153 ASN B CA 1
ATOM 3838 C C . ASN B 1 153 ? 11.047 20.234 -3.238 1 92.94 153 ASN B C 1
ATOM 3840 O O . ASN B 1 153 ? 11.398 21.188 -2.537 1 92.94 153 ASN B O 1
ATOM 3844 N N . ILE B 1 154 ? 11.586 19.062 -3.201 1 89.06 154 ILE B N 1
ATOM 3845 C CA . ILE B 1 154 ? 12.805 18.891 -2.412 1 89.06 154 ILE B CA 1
ATOM 3846 C C . ILE B 1 154 ? 13.891 19.828 -2.936 1 89.06 154 ILE B C 1
ATOM 3848 O O . ILE B 1 154 ? 14.156 19.875 -4.141 1 89.06 154 ILE B O 1
ATOM 3852 N N . GLY B 1 155 ? 14.406 20.625 -2.07 1 85.31 155 GLY B N 1
ATOM 3853 C CA . GLY B 1 155 ? 15.5 21.516 -2.426 1 85.31 155 GLY B CA 1
ATOM 3854 C C . GLY B 1 155 ? 15.031 22.766 -3.145 1 85.31 155 GLY B C 1
ATOM 3855 O O . GLY B 1 155 ? 15.844 23.609 -3.533 1 85.31 155 GLY B O 1
ATOM 3856 N N . ASN B 1 156 ? 13.711 22.938 -3.334 1 91.19 156 ASN B N 1
ATOM 3857 C CA . ASN B 1 156 ? 13.172 24.125 -3.982 1 91.19 156 ASN B CA 1
ATOM 3858 C C . ASN B 1 156 ? 13.148 25.312 -3.033 1 91.19 156 ASN B C 1
AT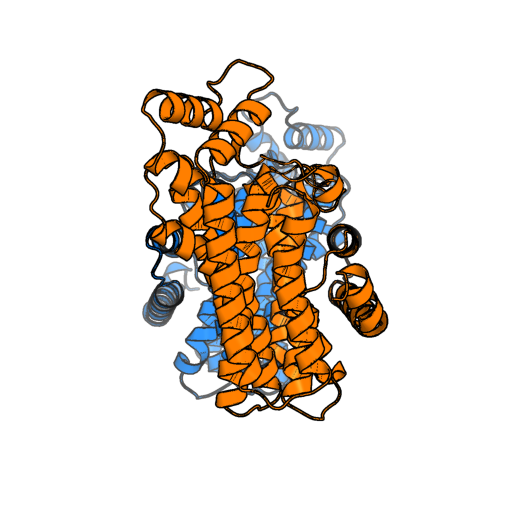OM 3860 O O . ASN B 1 156 ? 12.141 25.562 -2.363 1 91.19 156 ASN B O 1
ATOM 3864 N N . LEU B 1 157 ? 14.125 26.141 -3.088 1 90.19 157 LEU B N 1
ATOM 3865 C CA . LEU B 1 157 ? 14.297 27.234 -2.154 1 90.19 157 LEU B CA 1
ATOM 3866 C C . LEU B 1 157 ? 13.281 28.344 -2.424 1 90.19 157 LEU B C 1
ATOM 3868 O O . LEU B 1 157 ? 13.109 29.25 -1.602 1 90.19 157 LEU B O 1
ATOM 3872 N N . ASN B 1 158 ? 12.586 28.25 -3.557 1 92.06 158 ASN B N 1
ATOM 3873 C CA . ASN B 1 158 ? 11.586 29.266 -3.908 1 92.06 158 ASN B CA 1
ATOM 3874 C C . ASN B 1 158 ? 10.172 28.75 -3.676 1 92.06 158 ASN B C 1
ATOM 3876 O O . ASN B 1 158 ? 9.203 29.344 -4.148 1 92.06 158 ASN B O 1
ATOM 3880 N N . MET B 1 159 ? 10.07 27.641 -2.943 1 93.88 159 MET B N 1
ATOM 3881 C CA . MET B 1 159 ? 8.734 27.109 -2.67 1 93.88 159 MET B CA 1
ATOM 3882 C C . MET B 1 159 ? 7.883 28.141 -1.941 1 93.88 159 MET B C 1
ATOM 3884 O O . MET B 1 159 ? 8.344 28.781 -0.998 1 93.88 159 MET B O 1
ATOM 3888 N N . ASP B 1 160 ? 6.656 28.328 -2.385 1 95.5 160 ASP B N 1
ATOM 3889 C CA . ASP B 1 160 ? 5.785 29.312 -1.74 1 95.5 160 ASP B CA 1
ATOM 3890 C C . ASP B 1 160 ? 4.969 28.672 -0.623 1 95.5 160 ASP B C 1
ATOM 3892 O O . ASP B 1 160 ? 4.918 27.438 -0.511 1 95.5 160 ASP B O 1
ATOM 3896 N N . ILE B 1 161 ? 4.363 29.453 0.147 1 97.12 161 ILE B N 1
ATOM 3897 C CA . ILE B 1 161 ? 3.615 29.031 1.323 1 97.12 161 ILE B CA 1
ATOM 3898 C C . ILE B 1 161 ? 2.406 28.203 0.894 1 97.12 161 ILE B C 1
ATOM 3900 O O . ILE B 1 161 ? 2.037 27.234 1.566 1 97.12 161 ILE B O 1
ATOM 3904 N N . ASN B 1 162 ? 1.789 28.562 -0.2 1 97.62 162 ASN B N 1
ATOM 3905 C CA . ASN B 1 162 ? 0.629 27.812 -0.682 1 97.62 162 ASN B CA 1
ATOM 3906 C C . ASN B 1 162 ? 0.983 26.359 -1.002 1 97.62 162 ASN B C 1
ATOM 3908 O O . ASN B 1 162 ? 0.203 25.453 -0.72 1 97.62 162 ASN B O 1
ATOM 3912 N N . THR B 1 163 ? 2.088 26.219 -1.669 1 97.31 163 THR B N 1
ATOM 3913 C CA . THR B 1 163 ? 2.543 24.875 -1.98 1 97.31 163 THR B CA 1
ATOM 3914 C C . THR B 1 163 ? 2.807 24.078 -0.702 1 97.31 163 THR B C 1
ATOM 3916 O O . THR B 1 163 ? 2.414 22.922 -0.595 1 97.31 163 THR B O 1
ATOM 3919 N N . TYR B 1 164 ? 3.484 24.734 0.251 1 97.5 164 TYR B N 1
ATOM 3920 C CA . TYR B 1 164 ? 3.717 24.109 1.547 1 97.5 164 TYR B CA 1
ATOM 3921 C C . TYR B 1 164 ? 2.402 23.688 2.197 1 97.5 164 TYR B C 1
ATOM 3923 O O . TYR B 1 164 ? 2.27 22.562 2.684 1 97.5 164 TYR B O 1
ATOM 3931 N N . GLU B 1 165 ? 1.467 24.594 2.164 1 98.38 165 GLU B N 1
ATOM 3932 C CA . GLU B 1 165 ? 0.17 24.328 2.777 1 98.38 165 GLU B CA 1
ATOM 3933 C C . GLU B 1 165 ? -0.524 23.141 2.105 1 98.38 165 GLU B C 1
ATOM 3935 O O . GLU B 1 165 ? -1.153 22.328 2.775 1 98.38 165 GLU B O 1
ATOM 3940 N N . LEU B 1 166 ? -0.427 23.094 0.807 1 98 166 LEU B N 1
ATOM 3941 C CA . LEU B 1 166 ? -1.025 21.984 0.068 1 98 166 LEU B CA 1
ATOM 3942 C C . LEU B 1 166 ? -0.368 20.672 0.445 1 98 166 LEU B C 1
ATOM 3944 O O . LEU B 1 166 ? -1.043 19.641 0.545 1 98 166 LEU B O 1
ATOM 3948 N N . ILE B 1 167 ? 0.899 20.656 0.667 1 97.62 167 ILE B N 1
ATOM 3949 C CA . ILE B 1 167 ? 1.636 19.453 1.039 1 97.62 167 ILE B CA 1
ATOM 3950 C C . ILE B 1 167 ? 1.156 18.969 2.4 1 97.62 167 ILE B C 1
ATOM 3952 O O . ILE B 1 167 ? 0.794 17.797 2.549 1 97.62 167 ILE B O 1
ATOM 3956 N N . ILE B 1 168 ? 1.083 19.844 3.391 1 98.19 168 ILE B N 1
ATOM 3957 C CA . ILE B 1 168 ? 0.751 19.391 4.734 1 98.19 168 ILE B CA 1
ATOM 3958 C C . ILE B 1 168 ? -0.747 19.094 4.828 1 98.19 168 ILE B C 1
ATOM 3960 O O . ILE B 1 168 ? -1.175 18.234 5.602 1 98.19 168 ILE B O 1
ATOM 3964 N N . LYS B 1 169 ? -1.56 19.828 3.99 1 98.56 169 LYS B N 1
ATOM 3965 C CA . LYS B 1 169 ? -2.969 19.469 3.863 1 98.56 169 LYS B CA 1
ATOM 3966 C C . LYS B 1 169 ? -3.131 18.016 3.461 1 98.56 169 LYS B C 1
ATOM 3968 O O . LYS B 1 169 ? -3.859 17.266 4.113 1 98.56 169 LYS B O 1
ATOM 3973 N N . ASN B 1 170 ? -2.422 17.625 2.443 1 98.31 170 ASN B N 1
ATOM 3974 C CA . ASN B 1 170 ? -2.547 16.281 1.882 1 98.31 170 ASN B CA 1
ATOM 3975 C C . ASN B 1 170 ? -1.883 15.234 2.775 1 98.31 170 ASN B C 1
ATOM 3977 O O . ASN B 1 170 ? -2.438 14.156 2.992 1 98.31 170 ASN B O 1
ATOM 3981 N N . LYS B 1 171 ? -0.753 15.523 3.361 1 97.56 171 LYS B N 1
ATOM 3982 C CA . LYS B 1 171 ? 0.044 14.531 4.074 1 97.56 171 LYS B CA 1
ATOM 3983 C C . LYS B 1 171 ? -0.448 14.352 5.508 1 97.56 171 LYS B C 1
ATOM 3985 O O . LYS B 1 171 ? -0.126 13.359 6.164 1 97.56 171 LYS B O 1
ATOM 3990 N N . THR B 1 172 ? -1.257 15.375 6.02 1 98.12 172 THR B N 1
ATOM 3991 C CA . THR B 1 172 ? -1.566 15.305 7.441 1 98.12 172 THR B CA 1
ATOM 3992 C C . THR B 1 172 ? -3.014 15.719 7.699 1 98.12 172 THR B C 1
ATOM 3994 O O . THR B 1 172 ? -3.814 14.914 8.188 1 98.12 172 THR B O 1
ATOM 3997 N N . ALA B 1 173 ? -3.393 16.906 7.348 1 98.75 173 ALA B N 1
ATOM 3998 C CA . ALA B 1 173 ? -4.656 17.5 7.77 1 98.75 173 ALA B CA 1
ATOM 3999 C C . ALA B 1 173 ? -5.844 16.719 7.219 1 98.75 173 ALA B C 1
ATOM 4001 O O . ALA B 1 173 ? -6.805 16.438 7.945 1 98.75 173 ALA B O 1
ATOM 4002 N N . ASP B 1 174 ? -5.777 16.375 5.953 1 98.69 174 ASP B N 1
ATOM 4003 C CA . ASP B 1 174 ? -6.875 15.648 5.324 1 98.69 174 ASP B CA 1
ATOM 4004 C C . ASP B 1 174 ? -7.094 14.289 5.992 1 98.69 174 ASP B C 1
ATOM 4006 O O . ASP B 1 174 ? -8.227 13.812 6.086 1 98.69 174 ASP B O 1
ATOM 4010 N N . PHE B 1 175 ? -6.023 13.664 6.406 1 98.81 175 PHE B N 1
ATOM 4011 C CA . PHE B 1 175 ? -6.156 12.367 7.055 1 98.81 175 PHE B CA 1
ATOM 4012 C C . PHE B 1 175 ? -6.828 12.5 8.414 1 98.81 175 PHE B C 1
ATOM 4014 O O . PHE B 1 175 ? -7.688 11.695 8.773 1 98.81 175 PHE B O 1
ATOM 4021 N N . PHE B 1 176 ? -6.5 13.539 9.195 1 98.69 176 PHE B N 1
ATOM 4022 C CA . PHE B 1 176 ? -7.188 13.82 10.453 1 98.69 176 PHE B CA 1
ATOM 4023 C C . PHE B 1 176 ? -8.672 14.07 10.211 1 98.69 176 PHE B C 1
ATOM 4025 O O . PHE B 1 176 ? -9.523 13.555 10.938 1 98.69 176 PHE B O 1
ATOM 4032 N N . ALA B 1 177 ? -8.953 14.883 9.242 1 98.88 177 ALA B N 1
ATOM 4033 C CA . ALA B 1 177 ? -10.344 15.188 8.898 1 98.88 177 ALA B CA 1
ATOM 4034 C C . ALA B 1 177 ? -11.117 13.922 8.539 1 98.88 177 ALA B C 1
ATOM 4036 O O . ALA B 1 177 ? -12.281 13.773 8.914 1 98.88 177 ALA B O 1
ATOM 4037 N N . ALA B 1 178 ? -10.469 13.047 7.84 1 98.88 178 ALA B N 1
ATOM 4038 C CA . ALA B 1 178 ? -11.102 11.797 7.418 1 98.88 178 ALA B CA 1
ATOM 4039 C C . ALA B 1 178 ? -11.477 10.938 8.625 1 98.88 178 ALA B C 1
ATOM 4041 O O . ALA B 1 178 ? -12.5 10.242 8.602 1 98.88 178 ALA B O 1
ATOM 4042 N N . CYS B 1 179 ? -10.633 10.906 9.656 1 98.81 179 CYS B N 1
ATOM 4043 C CA . CYS B 1 179 ? -10.938 10.156 10.867 1 98.81 179 CYS B CA 1
ATOM 4044 C C . CYS B 1 179 ? -12.266 10.602 11.469 1 98.81 179 CYS B C 1
ATOM 4046 O O . CYS B 1 179 ? -13.117 9.773 11.789 1 98.81 179 CYS B O 1
ATOM 4048 N N . ALA B 1 180 ? -12.453 11.898 11.555 1 98.81 180 ALA B N 1
ATOM 4049 C CA . ALA B 1 180 ? -13.688 12.438 12.109 1 98.81 180 ALA B CA 1
ATOM 4050 C C . ALA B 1 180 ? -14.867 12.203 11.172 1 98.81 180 ALA B C 1
ATOM 4052 O O . ALA B 1 180 ? -15.945 11.797 11.609 1 98.81 180 ALA B O 1
ATOM 4053 N N . GLU B 1 181 ? -14.633 12.5 9.898 1 98.75 181 GLU B N 1
ATOM 4054 C CA . GLU B 1 181 ? -15.695 12.359 8.906 1 98.75 181 GLU B CA 1
ATOM 4055 C C . GLU B 1 181 ? -16.203 10.922 8.828 1 98.75 181 GLU B C 1
ATOM 4057 O O . GLU B 1 181 ? -17.406 10.68 8.812 1 98.75 181 GLU B O 1
ATOM 4062 N N . GLY B 1 182 ? -15.266 9.977 8.742 1 98.75 182 GLY B N 1
ATOM 4063 C CA . GLY B 1 182 ? -15.656 8.57 8.719 1 98.75 182 GLY B CA 1
ATOM 4064 C C . GLY B 1 182 ? -16.422 8.148 9.953 1 98.75 182 GLY B C 1
ATOM 4065 O O . GLY B 1 182 ? -17.438 7.445 9.852 1 98.75 182 GLY B O 1
ATOM 4066 N N . ALA B 1 183 ? -15.992 8.578 11.109 1 98.81 183 ALA B N 1
ATOM 4067 C CA . ALA B 1 183 ? -16.625 8.211 12.367 1 98.81 183 ALA B CA 1
ATOM 4068 C C . ALA B 1 183 ? -18.047 8.766 12.461 1 98.81 183 ALA B C 1
ATOM 4070 O O . ALA B 1 183 ? -18.969 8.07 12.883 1 98.81 183 ALA B O 1
ATOM 4071 N N . THR B 1 184 ? -18.219 10.039 12.078 1 98.75 184 THR B N 1
ATOM 4072 C CA . THR B 1 184 ? -19.531 10.664 12.188 1 98.75 184 THR B CA 1
ATOM 4073 C C . THR B 1 184 ? -20.5 10.062 11.172 1 98.75 184 THR B C 1
ATOM 4075 O O . THR B 1 184 ? -21.688 9.906 11.469 1 98.75 184 THR B O 1
ATOM 4078 N N . LEU B 1 185 ? -20 9.742 10.023 1 98.56 185 LEU B N 1
ATOM 4079 C CA . LEU B 1 185 ? -20.844 9.07 9.039 1 98.56 185 LEU B CA 1
ATOM 4080 C C . LEU B 1 185 ? -21.297 7.707 9.555 1 98.56 185 LEU B C 1
ATOM 4082 O O . LEU B 1 185 ? -22.469 7.348 9.43 1 98.56 185 LEU B O 1
ATOM 4086 N N . ALA B 1 186 ? -20.375 6.93 10.102 1 98.38 186 ALA B N 1
ATOM 4087 C CA . ALA B 1 186 ? -20.703 5.621 10.656 1 98.38 186 ALA B CA 1
ATOM 4088 C C . ALA B 1 186 ? -21.734 5.738 11.773 1 98.38 186 ALA B C 1
ATOM 4090 O O . ALA B 1 186 ? -22.531 4.832 11.984 1 98.38 186 ALA B O 1
ATOM 4091 N N . ALA B 1 187 ? -21.703 6.891 12.438 1 98.31 187 ALA B N 1
ATOM 4092 C CA . ALA B 1 187 ? -22.609 7.133 13.555 1 98.31 187 ALA B CA 1
ATOM 4093 C C . ALA B 1 187 ? -23.984 7.617 13.062 1 98.31 187 ALA B C 1
ATOM 4095 O O . ALA B 1 187 ? -24.938 7.676 13.836 1 98.31 187 ALA B O 1
ATOM 4096 N N . GLY B 1 188 ? -24.062 7.93 11.789 1 97.75 188 GLY B N 1
ATOM 4097 C CA . GLY B 1 188 ? -25.297 8.531 11.273 1 97.75 188 GLY B CA 1
ATOM 4098 C C . GLY B 1 188 ? -25.531 9.93 11.797 1 97.75 188 GLY B C 1
ATOM 4099 O O . GLY B 1 188 ? -26.672 10.328 12.031 1 97.75 188 GLY B O 1
ATOM 4100 N N . ALA B 1 189 ? -24.484 10.633 12 1 96.75 189 ALA B N 1
ATOM 4101 C CA . ALA B 1 189 ? -24.578 11.969 12.578 1 96.75 189 ALA B CA 1
ATOM 4102 C C . ALA B 1 189 ? -25.234 12.945 11.609 1 96.75 189 ALA B C 1
ATOM 4104 O O . ALA B 1 189 ? -25.219 12.727 10.398 1 96.75 189 ALA B O 1
ATOM 4105 N N . ASP B 1 190 ? -25.812 14.031 12.18 1 94.94 190 ASP B N 1
ATOM 4106 C CA . ASP B 1 190 ? -26.328 15.117 11.352 1 94.94 190 ASP B CA 1
ATOM 4107 C C . ASP B 1 190 ? -25.188 15.82 10.609 1 94.94 190 ASP B C 1
ATOM 4109 O O . ASP B 1 190 ? -24.047 15.82 11.07 1 94.94 190 ASP B O 1
ATOM 4113 N N . LYS B 1 191 ? -25.531 16.453 9.547 1 95.81 191 LYS B N 1
ATOM 4114 C CA . LYS B 1 191 ? -24.578 17.078 8.641 1 95.81 191 LYS B CA 1
ATOM 4115 C C . LYS B 1 191 ? -23.781 18.172 9.344 1 95.81 191 LYS B C 1
ATOM 4117 O O . LYS B 1 191 ? -22.578 18.328 9.086 1 95.81 191 LYS B O 1
ATOM 4122 N N . ASN B 1 192 ? -24.391 18.875 10.227 1 96.56 192 ASN B N 1
ATOM 4123 C CA . ASN B 1 192 ? -23.719 19.969 10.922 1 96.56 192 ASN B CA 1
ATOM 4124 C C . ASN B 1 192 ? -22.625 19.469 11.859 1 96.56 192 ASN B C 1
ATOM 4126 O O . ASN B 1 192 ? -21.531 20.016 11.906 1 96.56 192 ASN B O 1
ATOM 4130 N N . ILE B 1 193 ? -23 18.438 12.617 1 97.31 193 ILE B N 1
ATOM 4131 C CA . ILE B 1 193 ? -22.016 17.844 13.523 1 97.31 193 ILE B CA 1
ATOM 4132 C C . ILE B 1 193 ? -20.844 17.281 12.734 1 97.31 193 ILE B C 1
ATOM 4134 O O . ILE B 1 193 ? -19.688 17.516 13.086 1 97.31 193 ILE B O 1
ATOM 4138 N N . SER B 1 194 ? -21.156 16.578 11.688 1 98 194 SER B N 1
ATOM 4139 C CA . SER B 1 194 ? -20.125 15.969 10.852 1 98 194 SER B CA 1
ATOM 4140 C C . SER B 1 194 ? -19.188 17.031 10.273 1 98 194 SER B C 1
ATOM 4142 O O . SER B 1 194 ? -17.969 16.875 10.32 1 98 194 SER B O 1
ATOM 4144 N N . GLU B 1 195 ? -19.75 18.094 9.75 1 98.5 195 GLU B N 1
ATOM 4145 C CA . GLU B 1 195 ? -18.953 19.141 9.133 1 98.5 195 GLU B CA 1
ATOM 4146 C C . GLU B 1 195 ? -18.094 19.875 10.156 1 98.5 195 GLU B C 1
ATOM 4148 O O . GLU B 1 195 ? -16.922 20.156 9.898 1 98.5 195 GLU B O 1
ATOM 4153 N N . ASN B 1 196 ? -18.688 20.172 11.281 1 98.62 196 ASN B N 1
ATOM 4154 C CA . ASN B 1 196 ? -17.938 20.875 12.32 1 98.62 196 ASN B CA 1
ATOM 4155 C C . ASN B 1 196 ? -16.781 20.031 12.844 1 98.62 196 ASN B C 1
ATOM 4157 O O . ASN B 1 196 ? -15.68 20.547 13.047 1 98.62 196 ASN B O 1
ATOM 4161 N N . LEU B 1 197 ? -17.016 18.734 13.062 1 98.75 197 LEU B N 1
ATOM 4162 C CA . LEU B 1 197 ? -15.953 17.875 13.547 1 98.75 197 LEU B CA 1
ATOM 4163 C C . LEU B 1 197 ? -14.898 17.656 12.469 1 98.75 197 LEU B C 1
ATOM 4165 O O . LEU B 1 197 ? -13.703 17.562 12.773 1 98.75 197 LEU B O 1
ATOM 4169 N N . LYS B 1 198 ? -15.312 17.516 11.219 1 98.81 198 LYS B N 1
ATOM 4170 C CA . LYS B 1 198 ? -14.383 17.406 10.102 1 98.81 198 LYS B CA 1
ATOM 4171 C C . LYS B 1 198 ? -13.477 18.641 10.031 1 98.81 198 LYS B C 1
ATOM 4173 O O . LYS B 1 198 ? -12.258 18.516 9.93 1 98.81 198 LYS B O 1
ATOM 4178 N N . GLU B 1 199 ? -14.031 19.812 10.133 1 98.81 199 GLU B N 1
ATOM 4179 C CA . GLU B 1 199 ? -13.281 21.062 10.062 1 98.81 199 GLU B CA 1
ATOM 4180 C C . GLU B 1 199 ? -12.383 21.234 11.281 1 98.81 199 GLU B C 1
ATOM 4182 O O . GLU B 1 199 ? -11.258 21.719 11.172 1 98.81 199 GLU B O 1
ATOM 4187 N N . PHE B 1 200 ? -12.977 20.906 12.43 1 98.69 200 PHE B N 1
ATOM 4188 C CA . PHE B 1 200 ? -12.148 20.906 13.633 1 98.69 200 PHE B CA 1
ATOM 4189 C C . PHE B 1 200 ? -10.883 20.078 13.414 1 98.69 200 PHE B C 1
ATOM 4191 O O . PHE B 1 200 ? -9.773 20.547 13.664 1 98.69 200 PHE B O 1
ATOM 4198 N N . SER B 1 201 ? -11.055 18.844 12.961 1 98.81 201 SER B N 1
ATOM 4199 C CA . SER B 1 201 ? -9.961 17.891 12.797 1 98.81 201 SER B CA 1
ATOM 4200 C C . SER B 1 201 ? -8.984 18.344 11.719 1 98.81 201 SER B C 1
ATOM 4202 O O . SER B 1 201 ? -7.77 18.188 11.867 1 98.81 201 SER B O 1
ATOM 4204 N N . PHE B 1 202 ? -9.516 18.906 10.625 1 98.88 202 PHE B N 1
ATOM 4205 C CA . PHE B 1 202 ? -8.688 19.422 9.539 1 98.88 202 PHE B CA 1
ATOM 4206 C C . PHE B 1 202 ? -7.754 20.516 10.047 1 98.88 202 PHE B C 1
ATOM 4208 O O . PHE B 1 202 ? -6.539 20.453 9.844 1 98.88 202 PHE B O 1
ATOM 4215 N N . ASN B 1 203 ? -8.32 21.484 10.719 1 98.81 203 ASN B N 1
ATOM 4216 C CA . ASN B 1 203 ? -7.535 22.609 11.211 1 98.81 203 ASN B CA 1
ATOM 4217 C C . ASN B 1 203 ? -6.539 22.188 12.281 1 98.81 203 ASN B C 1
ATOM 4219 O O . ASN B 1 203 ? -5.41 22.672 12.32 1 98.81 203 ASN B O 1
ATOM 4223 N N . MET B 1 204 ? -6.973 21.359 13.148 1 98.12 204 MET B N 1
ATOM 4224 C CA . MET B 1 204 ? -6.039 20.797 14.133 1 98.12 204 MET B CA 1
ATOM 4225 C C . MET B 1 204 ? -4.891 20.078 13.438 1 98.12 204 MET B C 1
ATOM 4227 O O . MET B 1 204 ? -3.738 20.172 13.859 1 98.12 204 MET B O 1
ATOM 4231 N N . GLY B 1 205 ? -5.211 19.297 12.375 1 98.44 205 GLY B N 1
ATOM 4232 C CA . GLY B 1 205 ? -4.191 18.609 11.609 1 98.44 205 GLY B CA 1
ATOM 4233 C C . GLY B 1 205 ? -3.182 19.531 10.961 1 98.44 205 GLY B C 1
ATOM 4234 O O . GLY B 1 205 ? -1.982 19.25 10.953 1 98.44 205 GLY B O 1
ATOM 4235 N N . MET B 1 206 ? -3.654 20.641 10.398 1 98.69 206 MET B N 1
ATOM 4236 C CA . MET B 1 206 ? -2.754 21.641 9.852 1 98.69 206 MET B CA 1
ATOM 4237 C C . MET B 1 206 ? -1.794 22.156 10.914 1 98.69 206 MET B C 1
ATOM 4239 O O . MET B 1 206 ? -0.582 22.203 10.695 1 98.69 206 MET B O 1
ATOM 4243 N N . ALA B 1 207 ? -2.375 22.516 12.039 1 98.12 207 ALA B N 1
ATOM 4244 C CA . ALA B 1 207 ? -1.563 23.016 13.141 1 98.12 207 ALA B CA 1
ATOM 4245 C C . ALA B 1 207 ? -0.568 21.969 13.617 1 98.12 207 ALA B C 1
ATOM 4247 O O . ALA B 1 207 ? 0.575 22.281 13.945 1 98.12 207 ALA B O 1
ATOM 4248 N N . PHE B 1 208 ? -1.021 20.797 13.672 1 96.81 208 PHE B N 1
ATOM 4249 C CA . PHE B 1 208 ? -0.198 19.688 14.117 1 96.81 208 PHE B CA 1
ATOM 4250 C C . PHE B 1 208 ? 1.072 19.578 13.281 1 96.81 208 PHE B C 1
ATOM 4252 O O . PHE B 1 208 ? 2.172 19.453 13.828 1 96.81 208 PHE B O 1
ATOM 4259 N N . GLN B 1 209 ? 0.923 19.594 12 1 96.56 209 GLN B N 1
ATOM 4260 C CA . GLN B 1 209 ? 2.09 19.422 11.141 1 96.56 209 GLN B CA 1
ATOM 4261 C C . GLN B 1 209 ? 3.027 20.625 11.258 1 96.56 209 GLN B C 1
ATOM 4263 O O . GLN B 1 209 ? 4.25 20.469 11.258 1 96.56 209 GLN B O 1
ATOM 4268 N N . ILE B 1 210 ? 2.498 21.828 11.312 1 96.88 210 ILE B N 1
ATOM 4269 C CA . ILE B 1 210 ? 3.324 23.016 11.461 1 96.88 210 ILE B CA 1
ATOM 4270 C C . ILE B 1 210 ? 4.125 22.938 12.758 1 96.88 210 ILE B C 1
ATOM 4272 O O . ILE B 1 210 ? 5.32 23.25 12.773 1 96.88 210 ILE B O 1
ATOM 4276 N N . THR B 1 211 ? 3.457 22.516 13.781 1 94.75 211 THR B N 1
ATOM 4277 C CA . THR B 1 211 ? 4.117 22.359 15.07 1 94.75 211 THR B CA 1
ATOM 4278 C C . THR B 1 211 ? 5.227 21.312 14.992 1 94.75 211 THR B C 1
ATOM 4280 O O . THR B 1 211 ? 6.309 21.516 15.547 1 94.75 211 THR B O 1
ATOM 4283 N N . ASP B 1 212 ? 4.934 20.25 14.32 1 91.94 212 ASP B N 1
ATOM 4284 C CA . ASP B 1 212 ? 5.953 19.219 14.125 1 91.94 212 ASP B CA 1
ATOM 4285 C C . ASP B 1 212 ? 7.16 19.781 13.367 1 91.94 212 ASP B C 1
ATOM 4287 O O . ASP B 1 212 ? 8.305 19.453 13.688 1 91.94 212 ASP B O 1
ATOM 4291 N N . ASP B 1 213 ? 6.93 20.578 12.398 1 92.44 213 ASP B N 1
ATOM 4292 C CA . ASP B 1 213 ? 8 21.172 11.602 1 92.44 213 ASP B CA 1
ATOM 4293 C C . ASP B 1 213 ? 8.867 22.094 12.461 1 92.44 213 ASP B C 1
ATOM 4295 O O . ASP B 1 213 ? 10.078 22.172 12.266 1 92.44 213 ASP B O 1
ATOM 4299 N N . ILE B 1 214 ? 8.227 22.812 13.336 1 93 214 ILE B N 1
ATOM 4300 C CA . ILE B 1 214 ? 8.945 23.688 14.25 1 93 214 ILE B CA 1
ATOM 4301 C C . ILE B 1 214 ? 9.805 22.844 15.195 1 93 214 ILE B C 1
ATOM 4303 O O . ILE B 1 214 ? 10.992 23.141 15.391 1 93 214 ILE B O 1
ATOM 4307 N N . LEU B 1 215 ? 9.227 21.828 15.75 1 89.62 215 LEU B N 1
ATOM 4308 C CA . LEU B 1 215 ? 9.906 20.984 16.734 1 89.62 215 LEU B CA 1
ATOM 4309 C C . LEU B 1 215 ? 11.086 20.25 16.094 1 89.62 215 LEU B C 1
ATOM 4311 O O . LEU B 1 215 ? 12.086 19.984 16.766 1 89.62 215 LEU B O 1
ATOM 4315 N N . ASP B 1 216 ? 10.977 19.969 14.859 1 86.62 216 ASP B N 1
ATOM 4316 C CA . ASP B 1 216 ? 12.078 19.328 14.148 1 86.62 216 ASP B CA 1
ATOM 4317 C C . ASP B 1 216 ? 13.312 20.234 14.133 1 86.62 216 ASP B C 1
ATOM 4319 O O . ASP B 1 216 ? 14.445 19.734 14.031 1 86.62 216 ASP B O 1
ATOM 4323 N N . ILE B 1 217 ? 13.094 21.438 14.203 1 86.75 217 ILE B N 1
ATOM 4324 C CA . ILE B 1 217 ? 14.195 22.391 14.156 1 86.75 217 ILE B CA 1
ATOM 4325 C C . ILE B 1 217 ? 14.703 22.672 15.57 1 86.75 217 ILE B C 1
ATOM 4327 O O . ILE B 1 217 ? 15.914 22.688 15.805 1 86.75 217 ILE B O 1
ATOM 4331 N N . VAL B 1 218 ? 13.828 22.797 16.469 1 84.31 218 VAL B N 1
ATOM 4332 C CA . VAL B 1 218 ? 14.242 23.328 17.75 1 84.31 218 VAL B CA 1
ATOM 4333 C C . VAL B 1 218 ? 14.219 22.234 18.812 1 84.31 218 VAL B C 1
ATOM 4335 O O . VAL B 1 218 ? 14.773 22.391 19.906 1 84.31 218 VAL B O 1
ATOM 4338 N N . GLY B 1 219 ? 13.508 21.156 18.469 1 76.56 219 GLY B N 1
ATOM 4339 C CA . GLY B 1 219 ? 13.305 20.125 19.484 1 76.56 219 GLY B CA 1
ATOM 4340 C C . GLY B 1 219 ? 14.555 19.312 19.75 1 76.56 219 GLY B C 1
ATOM 4341 O O . GLY B 1 219 ? 15.516 19.359 18.984 1 76.56 219 GLY B O 1
ATOM 4342 N N . ASN B 1 220 ? 14.469 18.672 20.938 1 73.31 220 ASN B N 1
ATOM 4343 C CA . ASN B 1 220 ? 15.508 17.719 21.312 1 73.31 220 ASN B CA 1
ATOM 4344 C C . ASN B 1 220 ? 15.227 16.328 20.75 1 73.31 220 ASN B C 1
ATOM 4346 O O . ASN B 1 220 ? 14.086 15.867 20.75 1 73.31 220 ASN B O 1
ATOM 4350 N N . GLU B 1 221 ? 16.25 15.789 20.188 1 68.88 221 GLU B N 1
ATOM 4351 C CA . GLU B 1 221 ? 16.125 14.477 19.547 1 68.88 221 GLU B CA 1
ATOM 4352 C C . GLU B 1 221 ? 15.516 13.453 20.5 1 68.88 221 GLU B C 1
ATOM 4354 O O . GLU B 1 221 ? 14.711 12.617 20.094 1 68.88 221 GLU B O 1
ATOM 4359 N N . LYS B 1 222 ? 15.953 13.562 21.734 1 66.81 222 LYS B N 1
ATOM 4360 C CA . LYS B 1 222 ? 15.484 12.602 22.734 1 66.81 222 LYS B CA 1
ATOM 4361 C C . LYS B 1 222 ? 13.969 12.695 22.906 1 66.81 222 LYS B C 1
ATOM 4363 O O . LYS B 1 222 ? 13.281 11.672 22.984 1 66.81 222 LYS B O 1
ATOM 4368 N N . ASP B 1 223 ? 13.492 13.828 22.812 1 66.38 223 ASP B N 1
ATOM 4369 C CA . ASP B 1 223 ? 12.062 14.062 23.016 1 66.38 223 ASP B CA 1
ATOM 4370 C C . ASP B 1 223 ? 11.273 13.719 21.75 1 66.38 223 ASP B C 1
ATOM 4372 O O . ASP B 1 223 ? 10.141 13.242 21.844 1 66.38 223 ASP B O 1
ATOM 4376 N N . MET B 1 224 ? 11.906 13.852 20.688 1 68.38 224 MET B N 1
ATOM 4377 C CA . MET B 1 224 ? 11.219 13.648 19.406 1 68.38 224 MET B CA 1
ATOM 4378 C C . MET B 1 224 ? 11.25 12.18 19 1 68.38 224 MET B C 1
ATOM 4380 O O . MET B 1 224 ? 10.445 11.742 18.188 1 68.38 224 MET B O 1
ATOM 4384 N N . GLY B 1 225 ? 12.18 11.5 19.672 1 61.19 225 GLY B N 1
ATOM 4385 C CA . GLY B 1 225 ? 12.32 10.086 19.344 1 61.19 225 GLY B CA 1
ATOM 4386 C C . GLY B 1 225 ? 12.867 9.844 17.953 1 61.19 225 GLY B C 1
ATOM 4387 O O . GLY B 1 225 ? 12.797 8.727 17.438 1 61.19 225 GLY B O 1
ATOM 4388 N N . LYS B 1 226 ? 13.234 10.945 17.25 1 63.38 226 LYS B N 1
ATOM 4389 C CA . LYS B 1 226 ? 13.867 10.922 15.93 1 63.38 226 LYS B CA 1
ATOM 4390 C C . LYS B 1 226 ? 14.914 12.023 15.805 1 63.38 226 LYS B C 1
ATOM 4392 O O . LYS B 1 226 ? 14.891 13 16.562 1 63.38 226 LYS B O 1
ATOM 4397 N N . PRO B 1 227 ? 15.875 11.672 14.883 1 63.59 227 PRO B N 1
ATOM 4398 C CA . PRO B 1 227 ? 16.859 12.742 14.68 1 63.59 227 PRO B CA 1
ATOM 4399 C C . PRO B 1 227 ? 16.203 14.055 14.227 1 63.59 227 PRO B C 1
ATOM 4401 O O . PRO B 1 227 ? 15.234 14.039 13.469 1 63.59 227 PRO B O 1
ATOM 4404 N N . THR B 1 228 ? 16.594 15.141 14.867 1 64 228 THR B N 1
ATOM 4405 C CA . THR B 1 228 ? 16.141 16.453 14.445 1 64 228 THR B CA 1
ATOM 4406 C C . THR B 1 228 ? 16.922 16.938 13.227 1 64 228 THR B C 1
ATOM 4408 O O . THR B 1 228 ? 18.031 16.469 12.969 1 64 228 THR B O 1
ATOM 4411 N N . MET B 1 229 ? 16.25 17.844 12.57 1 63.22 229 MET B N 1
ATOM 4412 C CA . MET B 1 229 ? 16.828 18.469 11.383 1 63.22 229 MET B CA 1
ATOM 4413 C C . MET B 1 229 ? 17.188 17.422 10.336 1 63.22 229 MET B C 1
ATOM 4415 O O . MET B 1 229 ? 18.219 17.531 9.664 1 63.22 229 MET B O 1
ATOM 4419 N N . VAL B 1 230 ? 16.594 16.266 10.492 1 55.75 230 VAL B N 1
ATOM 4420 C CA . VAL B 1 230 ? 16.766 15.219 9.5 1 55.75 230 VAL B CA 1
ATOM 4421 C C . VAL B 1 230 ? 16.438 15.758 8.109 1 55.75 230 VAL B C 1
ATOM 4423 O O . VAL B 1 230 ? 17.062 15.359 7.117 1 55.75 230 VAL B O 1
ATOM 4426 N N . ASP B 1 231 ? 15.609 16.625 8.188 1 56.16 231 ASP B N 1
ATOM 4427 C CA . ASP B 1 231 ? 15.148 17.188 6.922 1 56.16 231 ASP B CA 1
ATOM 4428 C C . ASP B 1 231 ? 16.219 18.062 6.289 1 56.16 231 ASP B C 1
ATOM 4430 O O . ASP B 1 231 ? 16.156 18.359 5.094 1 56.16 231 ASP B O 1
ATOM 4434 N N . LEU B 1 232 ? 17.094 18.484 7.105 1 56.94 232 LEU B N 1
ATOM 4435 C CA . LEU B 1 232 ? 18.125 19.328 6.512 1 56.94 232 LEU B CA 1
ATOM 4436 C C . LEU B 1 232 ? 18.984 18.516 5.535 1 56.94 232 LEU B C 1
ATOM 4438 O O . LEU B 1 232 ? 19.422 19.047 4.516 1 56.94 232 LEU B O 1
ATOM 4442 N N . ASN B 1 233 ? 19.172 17.203 5.883 1 52.69 233 ASN B N 1
ATOM 4443 C CA . ASN B 1 233 ? 19.922 16.375 4.93 1 52.69 233 ASN B CA 1
ATOM 4444 C C . ASN B 1 233 ? 19 15.781 3.871 1 52.69 233 ASN B C 1
ATOM 4446 O O . ASN B 1 233 ? 19.453 15.227 2.877 1 52.69 233 ASN B O 1
ATOM 4450 N N . HIS B 1 234 ? 17.781 15.859 4.121 1 57.34 234 HIS B N 1
ATOM 4451 C CA . HIS B 1 234 ? 16.766 15.461 3.156 1 57.34 234 HIS B CA 1
ATOM 4452 C C . HIS B 1 234 ? 15.953 16.656 2.686 1 57.34 234 HIS B C 1
ATOM 4454 O O . HIS B 1 234 ? 14.789 16.812 3.062 1 57.34 234 HIS B O 1
ATOM 4460 N N . ASP B 1 235 ? 16.375 17.734 2.076 1 64.38 235 ASP B N 1
ATOM 4461 C CA . ASP B 1 235 ? 16.172 19.094 1.591 1 64.38 235 ASP B CA 1
ATOM 4462 C C . ASP B 1 235 ? 14.695 19.453 1.535 1 64.38 235 ASP B C 1
ATOM 4464 O O . ASP B 1 235 ? 14.234 20.078 0.572 1 64.38 235 ASP B O 1
ATOM 4468 N N . VAL B 1 236 ? 13.82 18.891 2.664 1 82.81 236 VAL B N 1
ATOM 4469 C CA . VAL B 1 236 ? 12.422 19.297 2.682 1 82.81 236 VAL B CA 1
ATOM 4470 C C . VAL B 1 236 ? 12.305 20.719 3.232 1 82.81 236 VAL B C 1
ATOM 4472 O O . VAL B 1 236 ? 12.836 21.031 4.301 1 82.81 236 VAL B O 1
ATOM 4475 N N . ILE B 1 237 ? 11.703 21.578 2.543 1 90.62 237 ILE B N 1
ATOM 4476 C CA . ILE B 1 237 ? 11.531 22.984 2.904 1 90.62 237 ILE B CA 1
ATOM 4477 C C . ILE B 1 237 ? 10.188 23.172 3.607 1 90.62 237 ILE B C 1
ATOM 4479 O O . ILE B 1 237 ? 9.133 22.938 3.014 1 90.62 237 ILE B O 1
ATOM 4483 N N . THR B 1 238 ? 10.273 23.578 4.906 1 94.62 238 THR B N 1
ATOM 4484 C CA . THR B 1 238 ? 9.047 23.75 5.684 1 94.62 238 THR B CA 1
ATOM 4485 C C . THR B 1 238 ? 8.773 25.234 5.941 1 94.62 238 THR B C 1
ATOM 4487 O O . THR B 1 238 ? 9.523 26.094 5.477 1 94.62 238 THR B O 1
ATOM 4490 N N . LEU B 1 239 ? 7.746 25.484 6.691 1 96.94 239 LEU B N 1
ATOM 4491 C CA . LEU B 1 239 ? 7.199 26.828 6.836 1 96.94 239 LEU B CA 1
ATOM 4492 C C . LEU B 1 239 ? 8.227 27.766 7.453 1 96.94 239 LEU B C 1
ATOM 4494 O O . LEU B 1 239 ? 8.438 28.875 6.953 1 96.94 239 LEU B O 1
ATOM 4498 N N . PRO B 1 240 ? 8.953 27.375 8.539 1 95.94 240 PRO B N 1
ATOM 4499 C CA . PRO B 1 240 ? 9.969 28.281 9.086 1 95.94 240 PRO B CA 1
ATOM 4500 C C . PRO B 1 240 ? 11.07 28.609 8.086 1 95.94 240 PRO B C 1
ATOM 4502 O O . PRO B 1 240 ? 11.562 29.75 8.055 1 95.94 240 PRO B O 1
ATOM 4505 N N . ILE B 1 241 ? 11.406 27.656 7.312 1 94.94 241 ILE B N 1
ATOM 4506 C CA . ILE B 1 241 ? 12.477 27.828 6.332 1 94.94 241 ILE B CA 1
ATOM 4507 C C . ILE B 1 241 ? 12 28.75 5.211 1 94.94 241 ILE B C 1
ATOM 4509 O O . ILE B 1 241 ? 12.734 29.625 4.754 1 94.94 241 ILE B O 1
ATOM 4513 N N . ILE B 1 242 ? 10.781 28.531 4.734 1 96.38 242 ILE B N 1
ATOM 4514 C CA . ILE B 1 242 ? 10.203 29.359 3.686 1 96.38 242 ILE B CA 1
ATOM 4515 C C . ILE B 1 242 ? 10.203 30.828 4.133 1 96.38 242 ILE B C 1
ATOM 4517 O O . ILE B 1 242 ? 10.617 31.703 3.381 1 96.38 242 ILE B O 1
ATOM 4521 N N . HIS B 1 243 ? 9.742 31.094 5.328 1 97.31 243 HIS B N 1
ATOM 4522 C CA . HIS B 1 243 ? 9.703 32.438 5.879 1 97.31 243 HIS B CA 1
ATOM 4523 C C . HIS B 1 243 ? 11.109 33.031 5.977 1 97.31 243 HIS B C 1
ATOM 4525 O O . HIS B 1 243 ? 11.32 34.188 5.633 1 97.31 243 HIS B O 1
ATOM 4531 N N . ALA B 1 244 ? 12.047 32.25 6.422 1 96.44 244 ALA B N 1
ATOM 4532 C CA . ALA B 1 244 ? 13.422 32.688 6.57 1 96.44 244 ALA B CA 1
ATOM 4533 C C . ALA B 1 244 ? 14.016 33.094 5.223 1 96.44 244 ALA B C 1
ATOM 4535 O O . ALA B 1 244 ? 14.648 34.156 5.102 1 96.44 244 ALA B O 1
ATOM 4536 N N . LEU B 1 245 ? 13.82 32.25 4.297 1 95.38 245 LEU B N 1
ATOM 4537 C CA . LEU B 1 245 ? 14.383 32.469 2.975 1 95.38 245 LEU B CA 1
ATOM 4538 C C . LEU B 1 245 ? 13.789 33.75 2.357 1 95.38 245 LEU B C 1
ATOM 4540 O O . LEU B 1 245 ? 14.477 34.469 1.629 1 95.38 245 LEU B O 1
ATOM 4544 N N . ARG B 1 246 ? 12.578 34.062 2.617 1 95.88 246 ARG B N 1
ATOM 4545 C CA . ARG B 1 246 ? 11.891 35.219 2.057 1 95.88 246 ARG B CA 1
ATOM 4546 C C . ARG B 1 246 ? 12.328 36.5 2.748 1 95.88 246 ARG B C 1
ATOM 4548 O O . ARG B 1 246 ? 12.281 37.562 2.152 1 95.88 246 ARG B O 1
ATOM 4555 N N . 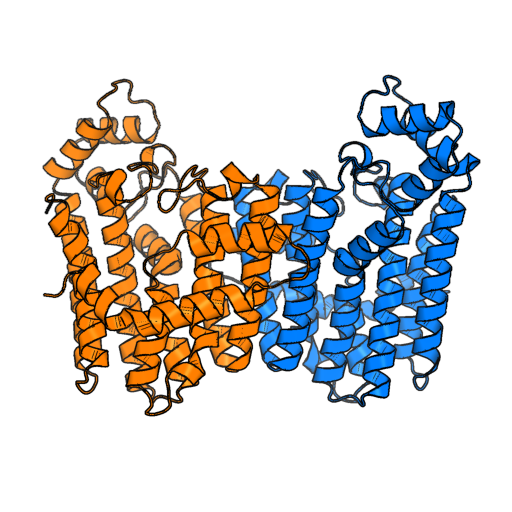ASN B 1 247 ? 12.828 36.438 3.98 1 96.56 247 ASN B N 1
ATOM 4556 C CA . ASN B 1 247 ? 13.07 37.656 4.773 1 96.56 247 ASN B CA 1
ATOM 4557 C C . ASN B 1 247 ? 14.555 37.812 5.098 1 96.56 247 ASN B C 1
ATOM 4559 O O . ASN B 1 247 ? 14.961 38.844 5.645 1 96.56 247 ASN B O 1
ATOM 4563 N N . ALA B 1 248 ? 15.312 36.844 4.699 1 96.19 248 ALA B N 1
ATOM 4564 C CA . ALA B 1 248 ? 16.734 36.875 5.027 1 96.19 248 ALA B CA 1
ATOM 4565 C C . ALA B 1 248 ? 17.5 37.812 4.105 1 96.19 248 ALA B C 1
ATOM 4567 O O . ALA B 1 248 ? 17.109 38.031 2.951 1 96.19 248 ALA B O 1
ATOM 4568 N N . SER B 1 249 ? 18.578 38.438 4.688 1 96.75 249 SER B N 1
ATOM 4569 C CA . SER B 1 249 ? 19.547 39.094 3.836 1 96.75 249 SER B CA 1
ATOM 4570 C C . SER B 1 249 ? 20.203 38.125 2.863 1 96.75 249 SER B C 1
ATOM 4572 O O . SER B 1 249 ? 20.094 36.906 3.016 1 96.75 249 SER B O 1
ATOM 4574 N N . GLN B 1 250 ? 20.875 38.719 1.942 1 95.94 250 GLN B N 1
ATOM 4575 C CA . GLN B 1 250 ? 21.562 37.875 0.965 1 95.94 250 GLN B CA 1
ATOM 4576 C C . GLN B 1 250 ? 22.578 36.969 1.644 1 95.94 250 GLN B C 1
ATOM 4578 O O . GLN B 1 250 ? 22.734 35.812 1.256 1 95.94 250 GLN B O 1
ATOM 4583 N N . GLU B 1 251 ? 23.203 37.469 2.607 1 95.44 251 GLU B N 1
ATOM 4584 C CA . GLU B 1 251 ? 24.219 36.719 3.328 1 95.44 251 GLU B CA 1
ATOM 4585 C C . GLU B 1 251 ? 23.594 35.562 4.09 1 95.44 251 GLU B C 1
ATOM 4587 O O . GLU B 1 251 ? 24.062 34.406 4.008 1 95.44 251 GLU B O 1
ATOM 4592 N N . LYS B 1 252 ? 22.562 35.844 4.801 1 95.69 252 LYS B N 1
ATOM 4593 C CA . LYS B 1 252 ? 21.891 34.812 5.578 1 95.69 252 LYS B CA 1
ATOM 4594 C C . LYS B 1 252 ? 21.234 33.781 4.664 1 95.69 252 LYS B C 1
ATOM 4596 O O . LYS B 1 252 ? 21.219 32.594 4.98 1 95.69 252 LYS B O 1
ATOM 4601 N N . ARG B 1 253 ? 20.719 34.281 3.586 1 95.06 253 ARG B N 1
ATOM 4602 C CA . ARG B 1 253 ? 20.109 33.375 2.611 1 95.06 253 ARG B CA 1
ATOM 4603 C C . ARG B 1 253 ? 21.141 32.375 2.078 1 95.06 253 ARG B C 1
ATOM 4605 O O . ARG B 1 253 ? 20.828 31.188 1.911 1 95.06 253 ARG B O 1
ATOM 4612 N N . LYS B 1 254 ? 22.266 32.844 1.817 1 94.31 254 LYS B N 1
ATOM 4613 C CA . LYS B 1 254 ? 23.344 31.984 1.331 1 94.31 254 LYS B CA 1
ATOM 4614 C C . LYS B 1 254 ? 23.719 30.938 2.375 1 94.31 254 LYS B C 1
ATOM 4616 O O . LYS B 1 254 ? 23.922 29.766 2.043 1 94.31 254 LYS B O 1
ATOM 4621 N N . ILE B 1 255 ? 23.766 31.359 3.566 1 93.31 255 ILE B N 1
ATOM 4622 C CA . ILE B 1 255 ? 24.109 30.438 4.648 1 93.31 255 ILE B CA 1
ATOM 4623 C C . ILE B 1 255 ? 23.047 29.344 4.75 1 93.31 255 ILE B C 1
ATOM 4625 O O . ILE B 1 255 ? 23.375 28.156 4.871 1 93.31 255 ILE B O 1
ATOM 4629 N N . ILE B 1 256 ? 21.797 29.766 4.699 1 92.44 256 ILE B N 1
ATOM 4630 C CA . ILE B 1 256 ? 20.703 28.797 4.766 1 92.44 256 ILE B CA 1
ATOM 4631 C C . ILE B 1 256 ? 20.812 27.812 3.613 1 92.44 256 ILE B C 1
ATOM 4633 O O . ILE B 1 256 ? 20.719 26.594 3.82 1 92.44 256 ILE B O 1
ATOM 4637 N N . LYS B 1 257 ? 21.016 28.312 2.469 1 90.38 257 LYS B N 1
ATOM 4638 C CA . LYS B 1 257 ? 21.141 27.469 1.285 1 90.38 257 LYS B CA 1
ATOM 4639 C C . LYS B 1 257 ? 22.297 26.484 1.436 1 90.38 257 LYS B C 1
ATOM 4641 O O . LYS B 1 257 ? 22.156 25.312 1.125 1 90.38 257 LYS B O 1
ATOM 4646 N N . ASP B 1 258 ? 23.422 26.953 1.881 1 89.5 258 ASP B N 1
ATOM 4647 C CA . ASP B 1 258 ? 24.609 26.109 2.041 1 89.5 258 ASP B CA 1
ATOM 4648 C C . ASP B 1 258 ? 24.359 25 3.062 1 89.5 258 ASP B C 1
ATOM 4650 O O . ASP B 1 258 ? 24.859 23.891 2.914 1 89.5 258 ASP B O 1
ATOM 4654 N N . ILE B 1 259 ? 23.609 25.375 4.047 1 88.19 259 ILE B N 1
ATOM 4655 C CA . ILE B 1 259 ? 23.312 24.391 5.082 1 88.19 259 ILE B CA 1
ATOM 4656 C C . ILE B 1 259 ? 22.375 23.312 4.516 1 88.19 259 ILE B C 1
ATOM 4658 O O . ILE B 1 259 ? 22.609 22.125 4.707 1 88.19 259 ILE B O 1
ATOM 4662 N N . LEU B 1 260 ? 21.391 23.719 3.77 1 85.62 260 LEU B N 1
ATOM 4663 C CA . LEU B 1 260 ? 20.391 22.812 3.232 1 85.62 260 LEU B CA 1
ATOM 4664 C C . LEU B 1 260 ? 21.016 21.891 2.182 1 85.62 260 LEU B C 1
ATOM 4666 O O . LEU B 1 260 ? 20.594 20.734 2.035 1 85.62 260 LEU B O 1
ATOM 4670 N N . THR B 1 261 ? 22.016 22.359 1.52 1 82.19 261 THR B N 1
ATOM 4671 C CA . THR B 1 261 ? 22.625 21.594 0.44 1 82.19 261 THR B CA 1
ATOM 4672 C C . THR B 1 261 ? 23.812 20.797 0.95 1 82.19 261 THR B C 1
ATOM 4674 O O . THR B 1 261 ? 24.406 20.016 0.207 1 82.19 261 THR B O 1
ATOM 4677 N N . GLY B 1 262 ? 24.109 20.984 2.098 1 80.31 262 GLY B N 1
ATOM 4678 C CA . GLY B 1 262 ? 25.234 20.281 2.678 1 80.31 262 GLY B CA 1
ATOM 4679 C C . GLY B 1 262 ? 26.562 20.938 2.361 1 80.31 262 GLY B C 1
ATOM 4680 O O . GLY B 1 262 ? 27.625 20.375 2.637 1 80.31 262 GLY B O 1
ATOM 4681 N N . GLU B 1 263 ? 26.531 22.078 1.934 1 82.56 263 GLU B N 1
ATOM 4682 C CA . GLU B 1 263 ? 27.75 22.797 1.543 1 82.56 263 GLU B CA 1
ATOM 4683 C C . GLU B 1 263 ? 28.328 23.578 2.719 1 82.56 263 GLU B C 1
ATOM 4685 O O . GLU B 1 263 ? 29.484 24 2.672 1 82.56 263 GLU B O 1
ATOM 4690 N N . TYR B 1 264 ? 27.531 23.688 3.689 1 82.62 264 TYR B N 1
ATOM 4691 C CA . TYR B 1 264 ? 28.031 24.375 4.875 1 82.62 264 TYR B CA 1
ATOM 4692 C C . TYR B 1 264 ? 29.016 23.5 5.637 1 82.62 264 TYR B C 1
ATOM 4694 O O . TYR B 1 264 ? 28.719 22.359 5.992 1 82.62 264 TYR B O 1
ATOM 4702 N N . ARG B 1 265 ? 30.219 23.859 5.926 1 77.81 265 ARG B N 1
ATOM 4703 C CA . ARG B 1 265 ? 31.375 23.062 6.332 1 77.81 265 ARG B CA 1
ATOM 4704 C C . ARG B 1 265 ? 31.516 23.031 7.852 1 77.81 265 ARG B C 1
ATOM 4706 O O . ARG B 1 265 ? 32.156 22.156 8.406 1 77.81 265 ARG B O 1
ATOM 4713 N N . ASP B 1 266 ? 31.016 23.984 8.477 1 83.44 266 ASP B N 1
ATOM 4714 C CA . ASP B 1 266 ? 31.203 24.047 9.922 1 83.44 266 ASP B CA 1
ATOM 4715 C C . ASP B 1 266 ? 30.297 23.062 10.641 1 83.44 266 ASP B C 1
ATOM 4717 O O . ASP B 1 266 ? 29.156 22.828 10.219 1 83.44 266 ASP B O 1
ATOM 4721 N N . LYS B 1 267 ? 30.859 22.531 11.766 1 81.75 267 LYS B N 1
ATOM 4722 C CA . LYS B 1 267 ? 30.141 21.484 12.508 1 81.75 267 LYS B CA 1
ATOM 4723 C C . LYS B 1 267 ? 28.984 22.062 13.297 1 81.75 267 LYS B C 1
ATOM 4725 O O . LYS B 1 267 ? 28.062 21.344 13.695 1 81.75 267 LYS B O 1
ATOM 4730 N N . ASP B 1 268 ? 28.969 23.391 13.43 1 87.75 268 ASP B N 1
ATOM 4731 C CA . ASP B 1 268 ? 27.922 24.016 14.242 1 87.75 268 ASP B CA 1
ATOM 4732 C C . ASP B 1 268 ? 26.766 24.484 13.367 1 87.75 268 ASP B C 1
ATOM 4734 O O . ASP B 1 268 ? 26.078 25.453 13.711 1 87.75 268 ASP B O 1
ATOM 4738 N N . PHE B 1 269 ? 26.578 23.922 12.234 1 86.19 269 PHE B N 1
ATOM 4739 C CA . PHE B 1 269 ? 25.609 24.406 11.25 1 86.19 269 PHE B CA 1
ATOM 4740 C C . PHE B 1 269 ? 24.203 24.375 11.805 1 86.19 269 PHE B C 1
ATOM 4742 O O . PHE B 1 269 ? 23.375 25.219 11.469 1 86.19 269 PHE B O 1
ATOM 4749 N N . LYS B 1 270 ? 23.906 23.453 12.727 1 87.12 270 LYS B N 1
ATOM 4750 C CA . LYS B 1 270 ? 22.562 23.359 13.305 1 87.12 270 LYS B CA 1
ATOM 4751 C C . LYS B 1 270 ? 22.25 24.594 14.156 1 87.12 270 LYS B C 1
ATOM 4753 O O . LYS B 1 270 ? 21.156 25.156 14.062 1 87.12 270 LYS B O 1
ATOM 4758 N N . ASN B 1 271 ? 23.203 24.906 14.914 1 89.44 271 ASN B N 1
ATOM 4759 C CA . ASN B 1 271 ? 23.031 26.078 15.766 1 89.44 271 ASN B CA 1
ATOM 4760 C C . ASN B 1 271 ? 22.938 27.359 14.938 1 89.44 271 ASN B C 1
ATOM 4762 O O . ASN B 1 271 ? 22.141 28.25 15.25 1 89.44 271 ASN B O 1
ATOM 4766 N N . VAL B 1 272 ? 23.781 27.453 13.961 1 91.38 272 VAL B N 1
ATOM 4767 C CA . VAL B 1 272 ? 23.766 28.625 13.078 1 91.38 272 VAL B CA 1
ATOM 4768 C C . VAL B 1 272 ? 22.406 28.734 12.398 1 91.38 272 VAL B C 1
ATOM 4770 O O . VAL B 1 272 ? 21.828 29.812 12.336 1 91.38 272 VAL B O 1
ATOM 4773 N N . PHE B 1 273 ? 21.969 27.609 11.969 1 91.25 273 PHE B N 1
ATOM 4774 C CA . PHE B 1 273 ? 20.672 27.562 11.297 1 91.25 273 PHE B CA 1
ATOM 4775 C C . PHE B 1 273 ? 19.547 28.016 12.227 1 91.25 273 PHE B C 1
ATOM 4777 O O . PHE B 1 273 ? 18.766 28.906 11.875 1 91.25 273 PHE B O 1
ATOM 4784 N N . LYS B 1 274 ? 19.5 27.469 13.375 1 91.31 274 LYS B N 1
ATOM 4785 C CA . LYS B 1 274 ? 18.484 27.797 14.375 1 91.31 274 LYS B CA 1
ATOM 4786 C C . LYS B 1 274 ? 18.516 29.281 14.734 1 91.31 274 LYS B C 1
ATOM 4788 O O . LYS B 1 274 ? 17.469 29.922 14.844 1 91.31 274 LYS B O 1
ATOM 4793 N N . ASN B 1 275 ? 19.672 29.734 14.898 1 93.25 275 ASN B N 1
ATOM 4794 C CA . ASN B 1 275 ? 19.844 31.125 15.273 1 93.25 275 ASN B CA 1
ATOM 4795 C C . ASN B 1 275 ? 19.344 32.062 14.188 1 93.25 275 ASN B C 1
ATOM 4797 O O . ASN B 1 275 ? 18.734 33.094 14.484 1 93.25 275 ASN B O 1
ATOM 4801 N N . ILE B 1 276 ? 19.656 31.719 12.984 1 94.88 276 ILE B N 1
ATOM 4802 C CA . ILE B 1 276 ? 19.172 32.531 11.867 1 94.88 276 ILE B CA 1
ATOM 4803 C C . ILE B 1 276 ? 17.656 32.562 11.867 1 94.88 276 ILE B C 1
ATOM 4805 O O . ILE B 1 276 ? 17.047 33.625 11.711 1 94.88 276 ILE B O 1
ATOM 4809 N N . LEU B 1 277 ? 17.031 31.422 12.062 1 95.06 277 LEU B N 1
ATOM 4810 C CA . LEU B 1 277 ? 15.578 31.344 12.062 1 95.06 277 LEU B CA 1
ATOM 4811 C C . LEU B 1 277 ? 14.992 32.125 13.219 1 95.06 277 LEU B C 1
ATOM 4813 O O . LEU B 1 277 ? 13.945 32.781 13.078 1 95.06 277 LEU B O 1
ATOM 4817 N N . TYR B 1 278 ? 15.68 32.094 14.312 1 93.94 278 TYR B N 1
ATOM 4818 C CA . TYR B 1 278 ? 15.242 32.844 15.484 1 93.94 278 TYR B CA 1
ATOM 4819 C C . TYR B 1 278 ? 15.328 34.344 15.227 1 93.94 278 TYR B C 1
ATOM 4821 O O . TYR B 1 278 ? 14.383 35.094 15.5 1 93.94 278 TYR B O 1
ATOM 4829 N N . GLU B 1 279 ? 16.453 34.719 14.734 1 95.81 279 GLU B N 1
ATOM 4830 C CA . GLU B 1 279 ? 16.703 36.156 14.492 1 95.81 279 GLU B CA 1
ATOM 4831 C C . GLU B 1 279 ? 15.695 36.719 13.5 1 95.81 279 GLU B C 1
ATOM 4833 O O . GLU B 1 279 ? 15.281 37.875 13.617 1 95.81 279 GLU B O 1
ATOM 4838 N N . LEU B 1 280 ? 15.336 35.938 12.594 1 96.81 280 LEU B N 1
ATOM 4839 C CA . LEU B 1 280 ? 14.445 36.406 11.531 1 96.81 280 LEU B CA 1
ATOM 4840 C C . LEU B 1 280 ? 12.984 36.312 11.977 1 96.81 280 LEU B C 1
ATOM 4842 O O . LEU B 1 280 ? 12.086 36.719 11.25 1 96.81 280 LEU B O 1
ATOM 4846 N N . GLY B 1 281 ? 12.711 35.688 13.164 1 96.25 281 GLY B N 1
ATOM 4847 C CA . GLY B 1 281 ? 11.352 35.531 13.672 1 96.25 281 GLY B CA 1
ATOM 4848 C C . GLY B 1 281 ? 10.578 34.438 12.945 1 96.25 281 GLY B C 1
ATOM 4849 O O . GLY B 1 281 ? 9.344 34.469 12.922 1 96.25 281 GLY B O 1
ATOM 4850 N N . SER B 1 282 ? 11.273 33.562 12.305 1 96.94 282 SER B N 1
ATOM 4851 C CA . SER B 1 282 ? 10.641 32.562 11.469 1 96.94 282 SER B CA 1
ATOM 4852 C C . SER B 1 282 ? 9.906 31.531 12.305 1 96.94 282 SER B C 1
ATOM 4854 O O . SER B 1 282 ? 8.844 31.031 11.906 1 96.94 282 SER B O 1
ATOM 4856 N N . LEU B 1 283 ? 10.445 31.156 13.422 1 95.06 283 LEU B N 1
ATOM 4857 C CA . LEU B 1 283 ? 9.797 30.203 14.32 1 95.06 283 LEU B CA 1
ATOM 4858 C C . LEU B 1 283 ? 8.523 30.797 14.906 1 95.06 283 LEU B C 1
ATOM 4860 O O . LEU B 1 283 ? 7.488 30.141 14.961 1 95.06 283 LEU B O 1
ATOM 4864 N N . GLU B 1 284 ? 8.594 32.031 15.281 1 95.19 284 GLU B N 1
ATOM 4865 C CA . GLU B 1 284 ? 7.426 32.75 15.82 1 95.19 284 GLU B CA 1
ATOM 4866 C C . GLU B 1 284 ? 6.336 32.906 14.758 1 95.19 284 GLU B C 1
ATOM 4868 O O . GLU B 1 284 ? 5.152 32.719 15.047 1 95.19 284 GLU B O 1
ATOM 4873 N N . TYR B 1 285 ? 6.781 33.25 13.617 1 96.94 285 TYR B N 1
ATOM 4874 C CA . TYR B 1 285 ? 5.848 33.375 12.5 1 96.94 285 TYR B CA 1
ATOM 4875 C C . TYR B 1 285 ? 5.086 32.062 12.289 1 96.94 285 TYR B C 1
ATOM 4877 O O . TYR B 1 285 ? 3.855 32.062 12.203 1 96.94 285 TYR B O 1
ATOM 4885 N N . SER B 1 286 ? 5.805 30.953 12.203 1 97.19 286 SER B N 1
ATOM 4886 C CA . SER B 1 286 ? 5.207 29.641 11.992 1 97.19 286 SER B CA 1
ATOM 4887 C C . SER B 1 286 ? 4.281 29.266 13.141 1 97.19 286 SER B C 1
ATOM 4889 O O . SER B 1 286 ? 3.203 28.703 12.922 1 97.19 286 SER B O 1
ATOM 4891 N N . PHE B 1 287 ? 4.711 29.547 14.32 1 95.88 287 PHE B N 1
ATOM 4892 C CA . PHE B 1 287 ? 3.912 29.266 15.508 1 95.88 287 PHE B CA 1
ATOM 4893 C C . PHE B 1 287 ? 2.586 30.016 15.453 1 95.88 287 PHE B C 1
ATOM 4895 O O . PHE B 1 287 ? 1.54 29.453 15.797 1 95.88 287 PHE B O 1
ATOM 4902 N N . ASN B 1 288 ? 2.627 31.25 15.086 1 97 288 ASN B N 1
ATOM 4903 C CA . ASN B 1 288 ? 1.411 32.062 15.008 1 97 288 ASN B CA 1
ATOM 4904 C C . ASN B 1 288 ? 0.44 31.5 13.969 1 97 288 ASN B C 1
ATOM 4906 O O . ASN B 1 288 ? -0.776 31.547 14.164 1 97 288 ASN B O 1
ATOM 4910 N N . ILE B 1 289 ? 0.971 31 12.891 1 97.94 289 ILE B N 1
ATOM 4911 C CA . ILE B 1 289 ? 0.117 30.359 11.891 1 97.94 289 ILE B CA 1
ATOM 4912 C C . ILE B 1 289 ? -0.534 29.109 12.477 1 97.94 289 ILE B C 1
ATOM 4914 O O . ILE B 1 289 ? -1.727 28.875 12.273 1 97.94 289 ILE B O 1
ATOM 4918 N N . ALA B 1 290 ? 0.264 28.266 13.18 1 97.69 290 ALA B N 1
ATOM 4919 C CA . ALA B 1 290 ? -0.289 27.094 13.852 1 97.69 290 ALA B CA 1
ATOM 4920 C C . ALA B 1 290 ? -1.392 27.5 14.828 1 97.69 290 ALA B C 1
ATOM 4922 O O . ALA B 1 290 ? -2.438 26.844 14.891 1 97.69 290 ALA B O 1
ATOM 4923 N N . LYS B 1 291 ? -1.181 28.578 15.562 1 96.88 291 LYS B N 1
ATOM 4924 C CA . LYS B 1 291 ? -2.156 29.078 16.516 1 96.88 291 LYS B CA 1
ATOM 4925 C C . LYS B 1 291 ? -3.447 29.5 15.828 1 96.88 291 LYS B C 1
ATOM 4927 O O . LYS B 1 291 ? -4.543 29.281 16.344 1 96.88 291 LYS B O 1
ATOM 4932 N N . ASP B 1 292 ? -3.285 30.172 14.711 1 98.12 292 ASP B N 1
ATOM 4933 C CA . ASP B 1 292 ? -4.457 30.578 13.938 1 98.12 292 ASP B CA 1
ATOM 4934 C C . ASP B 1 292 ? -5.289 29.359 13.539 1 98.12 292 ASP B C 1
ATOM 4936 O O . ASP B 1 292 ? -6.52 29.391 13.609 1 98.12 292 ASP B O 1
ATOM 4940 N N . TYR B 1 293 ? -4.648 28.312 13.086 1 98.5 293 TYR B N 1
ATOM 4941 C CA . TYR B 1 293 ? -5.355 27.078 12.727 1 98.5 293 TYR B CA 1
ATOM 4942 C C . TYR B 1 293 ? -6.043 26.469 13.938 1 98.5 293 TYR B C 1
ATOM 4944 O O . TYR B 1 293 ? -7.164 25.969 13.836 1 98.5 293 TYR B O 1
ATOM 4952 N N . ILE B 1 294 ? -5.395 26.5 15.094 1 97.75 294 ILE B N 1
ATOM 4953 C CA . ILE B 1 294 ? -6 25.953 16.297 1 97.75 294 ILE B CA 1
ATOM 4954 C C . ILE B 1 294 ? -7.223 26.781 16.688 1 97.75 294 ILE B C 1
ATOM 4956 O O . ILE B 1 294 ? -8.234 26.234 17.125 1 97.75 294 ILE B O 1
ATOM 4960 N N . THR B 1 295 ? -7.098 28.094 16.578 1 97.81 295 THR B N 1
ATOM 4961 C CA . THR B 1 295 ? -8.234 28.969 16.859 1 97.81 295 THR B CA 1
ATOM 4962 C C . THR B 1 295 ? -9.43 28.609 15.984 1 97.81 295 THR B C 1
ATOM 4964 O O . THR B 1 295 ? -10.555 28.5 16.469 1 97.81 295 THR B O 1
ATOM 4967 N N . LYS B 1 296 ? -9.164 28.406 14.695 1 98.12 296 LYS B N 1
ATOM 4968 C CA . LYS B 1 296 ? -10.211 27.969 13.773 1 98.12 296 LYS B CA 1
ATOM 4969 C C . LYS B 1 296 ? -10.766 26.609 14.188 1 98.12 296 LYS B C 1
ATOM 4971 O O . LYS B 1 296 ? -11.977 26.391 14.125 1 98.12 296 LYS B O 1
ATOM 4976 N N . SER B 1 297 ? -9.852 25.703 14.539 1 98.19 297 SER B N 1
ATOM 4977 C CA . SER B 1 297 ? -10.25 24.375 14.992 1 98.19 297 SER B CA 1
ATOM 4978 C C . SER B 1 297 ? -11.234 24.453 16.156 1 98.19 297 SER B C 1
ATOM 4980 O O . SER B 1 297 ? -12.32 23.891 16.094 1 98.19 297 SER B O 1
ATOM 4982 N N . VAL B 1 298 ? -10.891 25.234 17.156 1 96.75 298 VAL B N 1
ATOM 4983 C CA . VAL B 1 298 ? -11.672 25.359 18.391 1 96.75 298 VAL B CA 1
ATOM 4984 C C . VAL B 1 298 ? -13 26.047 18.078 1 96.75 298 VAL B C 1
ATOM 4986 O O . VAL B 1 298 ? -14.023 25.719 18.688 1 96.75 298 VAL B O 1
ATOM 4989 N N . SER B 1 299 ? -13.016 27.031 17.219 1 97.81 299 SER B N 1
ATOM 4990 C CA . SER B 1 299 ? -14.242 27.719 16.828 1 97.81 299 SER B CA 1
ATOM 4991 C C . SER B 1 299 ? -15.273 26.75 16.25 1 97.81 299 SER B C 1
ATOM 4993 O O . SER B 1 299 ? -16.469 26.906 16.484 1 97.81 299 SER B O 1
ATOM 4995 N N . ASN B 1 300 ? -14.852 25.75 15.484 1 97.19 300 ASN B N 1
ATOM 4996 C CA . ASN B 1 300 ? -15.75 24.734 14.945 1 97.19 300 ASN B CA 1
ATOM 4997 C C . ASN B 1 300 ? -16.266 23.797 16.031 1 97.19 300 ASN B C 1
ATOM 4999 O O . ASN B 1 300 ? -17.422 23.375 16 1 97.19 300 ASN B O 1
ATOM 5003 N N . LEU B 1 301 ? -15.43 23.5 16.953 1 96.62 301 LEU B N 1
ATOM 5004 C CA . LEU B 1 301 ? -15.812 22.625 18.047 1 96.62 301 LEU B CA 1
ATOM 5005 C C . LEU B 1 301 ? -16.859 23.297 18.938 1 96.62 301 LEU B C 1
ATOM 5007 O O . LEU B 1 301 ? -17.734 22.625 19.484 1 96.62 301 LEU B O 1
ATOM 5011 N N . ASN B 1 302 ? -16.828 24.609 19.078 1 95.25 302 ASN B N 1
ATOM 5012 C CA . ASN B 1 302 ? -17.719 25.391 19.922 1 95.25 302 ASN B CA 1
ATOM 5013 C C . ASN B 1 302 ? -19.141 25.391 19.375 1 95.25 302 ASN B C 1
ATOM 5015 O O . ASN B 1 302 ? -20.094 25.75 20.078 1 95.25 302 ASN B O 1
ATOM 5019 N N . LYS B 1 303 ? -19.312 24.969 18.141 1 95.88 303 LYS B N 1
ATOM 5020 C CA . LYS B 1 303 ? -20.625 24.922 17.516 1 95.88 303 LYS B CA 1
ATOM 5021 C C . LYS B 1 303 ? -21.344 23.609 17.875 1 95.88 303 LYS B C 1
ATOM 5023 O O . LYS B 1 303 ? -22.516 23.422 17.5 1 95.88 303 LYS B O 1
ATOM 5028 N N . ILE B 1 304 ? -20.703 22.766 18.562 1 96 304 ILE B N 1
ATOM 5029 C CA . ILE B 1 304 ? -21.266 21.484 18.984 1 96 304 ILE B CA 1
ATOM 5030 C C . ILE B 1 304 ? -21.625 21.547 20.469 1 96 304 ILE B C 1
ATOM 5032 O O . ILE B 1 304 ? -20.938 22.203 21.25 1 96 304 ILE B O 1
ATOM 5036 N N . LYS B 1 305 ? -22.766 20.891 20.797 1 94 305 LYS B N 1
ATOM 5037 C CA . LYS B 1 305 ? -23.188 20.859 22.203 1 94 305 LYS B CA 1
ATOM 5038 C C . LYS B 1 305 ? -22.047 20.359 23.094 1 94 305 LYS B C 1
ATOM 5040 O O . LYS B 1 305 ? -21.406 19.359 22.797 1 94 305 LYS B O 1
ATOM 5045 N N . ARG B 1 306 ? -21.891 21.031 24.203 1 93.31 306 ARG B N 1
ATOM 5046 C CA . ARG B 1 306 ? -20.812 20.703 25.125 1 93.31 306 ARG B CA 1
ATOM 5047 C C . ARG B 1 306 ? -21 19.312 25.734 1 93.31 306 ARG B C 1
ATOM 5049 O O . ARG B 1 306 ? -22.125 18.922 26.062 1 93.31 306 ARG B O 1
ATOM 5056 N N . SER B 1 307 ? -19.938 18.594 25.859 1 94.19 307 SER B N 1
ATOM 5057 C CA . SER B 1 307 ? -19.875 17.281 26.469 1 94.19 307 SER B CA 1
ATOM 5058 C C . SER B 1 307 ? -18.453 16.938 26.906 1 94.19 307 SER B C 1
ATOM 5060 O O . SER B 1 307 ? -17.516 17.672 26.609 1 94.19 307 SER B O 1
ATOM 5062 N N . GLY B 1 308 ? -18.328 15.891 27.656 1 94.31 308 GLY B N 1
ATOM 5063 C CA . GLY B 1 308 ? -17 15.445 28.062 1 94.31 308 GLY B CA 1
ATOM 5064 C C . GLY B 1 308 ? -16.094 15.148 26.891 1 94.31 308 GLY B C 1
ATOM 5065 O O . GLY B 1 308 ? -14.898 15.461 26.922 1 94.31 308 GLY B O 1
ATOM 5066 N N . ASP B 1 309 ? -16.688 14.547 25.922 1 95.25 309 ASP B N 1
ATOM 5067 C CA . ASP B 1 309 ? -15.914 14.203 24.734 1 95.25 309 ASP B CA 1
ATOM 5068 C C . ASP B 1 309 ? -15.477 15.461 23.984 1 95.25 309 ASP B C 1
ATOM 5070 O O . ASP B 1 309 ? -14.367 15.516 23.438 1 95.25 309 ASP B O 1
ATOM 5074 N N . VAL B 1 310 ? -16.297 16.438 23.906 1 96.38 310 VAL B N 1
ATOM 5075 C CA . VAL B 1 310 ? -15.945 17.703 23.281 1 96.38 310 VAL B CA 1
ATOM 5076 C C . VAL B 1 310 ? -14.797 18.359 24.062 1 96.38 310 VAL B C 1
ATOM 5078 O O . VAL B 1 310 ? -13.867 18.906 23.469 1 96.38 310 VAL B O 1
ATOM 5081 N N . ASP B 1 311 ? -14.859 18.266 25.359 1 95.62 311 ASP B N 1
ATOM 5082 C CA . ASP B 1 311 ? -13.789 18.797 26.203 1 95.62 311 ASP B CA 1
ATOM 5083 C C . ASP B 1 311 ? -12.461 18.094 25.922 1 95.62 311 ASP B C 1
ATOM 5085 O O . ASP B 1 311 ? -11.406 18.719 25.922 1 95.62 311 ASP B O 1
ATOM 5089 N N . LEU B 1 312 ? -12.547 16.859 25.781 1 95.31 312 LEU B N 1
ATOM 5090 C CA . LEU B 1 312 ? -11.344 16.078 25.484 1 95.31 312 LEU B CA 1
ATOM 5091 C C . LEU B 1 312 ? -10.742 16.5 24.156 1 95.31 312 LEU B C 1
ATOM 5093 O O . LEU B 1 312 ? -9.523 16.578 24.016 1 95.31 312 LEU B O 1
ATOM 5097 N N . LEU B 1 313 ? -11.57 16.766 23.141 1 96.88 313 LEU B N 1
ATOM 5098 C CA . LEU B 1 313 ? -11.078 17.234 21.844 1 96.88 313 LEU B CA 1
ATOM 5099 C C . LEU B 1 313 ? -10.461 18.625 21.969 1 96.88 313 LEU B C 1
ATOM 5101 O O . LEU B 1 313 ? -9.469 18.938 21.312 1 96.88 313 LEU B O 1
ATOM 5105 N N . MET B 1 314 ? -11.062 19.422 22.797 1 95.5 314 MET B N 1
ATOM 5106 C CA . MET B 1 314 ? -10.492 20.734 23.078 1 95.5 314 MET B CA 1
ATOM 5107 C C . MET B 1 314 ? -9.094 20.609 23.672 1 95.5 314 MET B C 1
ATOM 5109 O O . MET B 1 314 ? -8.172 21.312 23.266 1 95.5 314 MET B O 1
ATOM 5113 N N . ASP B 1 315 ? -9 19.734 24.594 1 94.69 315 ASP B N 1
ATOM 5114 C CA . ASP B 1 315 ? -7.703 19.484 25.203 1 94.69 315 ASP B CA 1
ATOM 5115 C C . ASP B 1 315 ? -6.684 19.031 24.156 1 94.69 315 ASP B C 1
ATOM 5117 O O . ASP B 1 315 ? -5.523 19.438 24.203 1 94.69 315 ASP B O 1
ATOM 5121 N N . LEU B 1 316 ? -7.09 18.188 23.297 1 93.44 316 LEU B N 1
ATOM 5122 C CA . LEU B 1 316 ? -6.203 17.688 22.25 1 93.44 316 LEU B CA 1
ATOM 5123 C C . LEU B 1 316 ? -5.684 18.828 21.375 1 93.44 316 LEU B C 1
ATOM 5125 O O . LEU B 1 316 ? -4.496 18.891 21.047 1 93.44 316 LEU B O 1
ATOM 5129 N N . ALA B 1 317 ? -6.574 19.703 20.969 1 94.69 317 ALA B N 1
ATOM 5130 C CA . ALA B 1 317 ? -6.191 20.859 20.156 1 94.69 317 ALA B CA 1
ATOM 5131 C C . ALA B 1 317 ? -5.16 21.719 20.891 1 94.69 317 ALA B C 1
ATOM 5133 O O . ALA B 1 317 ? -4.188 22.172 20.281 1 94.69 317 ALA B O 1
ATOM 5134 N N . LEU B 1 318 ? -5.332 21.859 22.125 1 92 318 LEU B N 1
ATOM 5135 C CA . LEU B 1 318 ? -4.434 22.688 22.922 1 92 318 LEU B CA 1
ATOM 5136 C C . LEU B 1 318 ? -3.084 22.016 23.109 1 92 318 LEU B C 1
ATOM 5138 O O . LEU B 1 318 ? -2.049 22.672 23.156 1 92 318 LEU B O 1
ATOM 5142 N N . ILE B 1 319 ? -3.119 20.766 23.266 1 90.31 319 ILE B N 1
ATOM 5143 C CA . ILE B 1 319 ? -1.896 19.984 23.422 1 90.31 319 ILE B CA 1
ATOM 5144 C C . ILE B 1 319 ? -1.013 20.156 22.188 1 90.31 319 ILE B C 1
ATOM 5146 O O . ILE B 1 319 ? 0.215 20.203 22.297 1 90.31 319 ILE B O 1
ATOM 5150 N N . VAL B 1 320 ? -1.581 20.266 21 1 90.75 320 VAL B N 1
ATOM 5151 C CA . VAL B 1 320 ? -0.847 20.406 19.734 1 90.75 320 VAL B CA 1
ATOM 5152 C C . VAL B 1 320 ? 0.049 21.641 19.781 1 90.75 320 VAL B C 1
ATOM 5154 O O . VAL B 1 320 ? 1.198 21.594 19.344 1 90.75 320 VAL B O 1
ATOM 5157 N N . ILE B 1 321 ? -0.406 22.703 20.391 1 88.69 321 ILE B N 1
ATOM 5158 C CA . ILE B 1 321 ? 0.354 23.953 20.422 1 88.69 321 ILE B CA 1
ATOM 5159 C C . ILE B 1 321 ? 1.276 23.969 21.641 1 88.69 321 ILE B C 1
ATOM 5161 O O . ILE B 1 321 ? 2.352 24.578 21.594 1 88.69 321 ILE B O 1
ATOM 5165 N N . ASP B 1 322 ? 0.817 23.344 22.656 1 86.94 322 ASP B N 1
ATOM 5166 C CA . ASP B 1 322 ? 1.566 23.375 23.906 1 86.94 322 ASP B CA 1
ATOM 5167 C C . ASP B 1 322 ? 2.889 22.625 23.781 1 86.94 322 ASP B C 1
ATOM 5169 O O . ASP B 1 322 ? 3.824 22.859 24.547 1 86.94 322 ASP B O 1
ATOM 5173 N N . ARG B 1 323 ? 2.988 21.766 22.828 1 79.06 323 ARG B N 1
ATOM 5174 C CA . ARG B 1 323 ? 4.219 21.016 22.594 1 79.06 323 ARG B CA 1
ATOM 5175 C C . ARG B 1 323 ? 5.375 21.969 22.281 1 79.06 323 ARG B C 1
ATOM 5177 O O . ARG B 1 323 ? 6.531 21.656 22.594 1 79.06 323 ARG B O 1
ATOM 5184 N N . ILE B 1 324 ? 5.082 23 21.641 1 78.38 324 ILE B N 1
ATOM 5185 C CA . ILE B 1 324 ? 6.105 23.984 21.281 1 78.38 324 ILE B CA 1
ATOM 5186 C C . ILE B 1 324 ? 6.543 24.75 22.516 1 78.38 324 ILE B C 1
ATOM 5188 O O . ILE B 1 324 ? 7.73 25.031 22.688 1 78.38 324 ILE B O 1
ATOM 5192 N N . ASN B 1 325 ? 5.582 25.062 23.281 1 72.31 325 ASN B N 1
ATOM 5193 C CA . ASN B 1 325 ? 5.898 25.812 24.5 1 72.31 325 ASN B CA 1
ATOM 5194 C C . ASN B 1 325 ? 6.824 25.031 25.422 1 72.31 325 ASN B C 1
ATOM 5196 O O . ASN B 1 325 ? 7.707 25.594 26.062 1 72.31 325 ASN B O 1
ATOM 5200 N N . GLU B 1 326 ? 6.707 23.844 25.406 1 67.75 326 GLU B N 1
ATOM 5201 C CA . GLU B 1 326 ? 7.547 22.984 26.234 1 67.75 326 GLU B CA 1
ATOM 5202 C C . GLU B 1 326 ? 8.984 22.969 25.734 1 67.75 326 GLU B C 1
ATOM 5204 O O . GLU B 1 326 ? 9.914 22.672 26.484 1 67.75 326 GLU B O 1
ATOM 5209 N N . SER B 1 327 ? 9.156 23.297 24.469 1 66.44 327 SER B N 1
ATOM 5210 C CA . SER B 1 327 ? 10.492 23.328 23.891 1 66.44 327 SER B CA 1
ATOM 5211 C C . SER B 1 327 ? 11.203 24.641 24.219 1 66.44 327 SER B C 1
ATOM 5213 O O . SER B 1 327 ? 12.43 24.734 24.094 1 66.44 327 SER B O 1
ATOM 5215 N N . GLY B 1 328 ? 10.547 25.562 24.781 1 60.94 328 GLY B N 1
ATOM 5216 C CA . GLY B 1 328 ? 11.094 26.828 25.25 1 60.94 328 GLY B CA 1
ATOM 5217 C C . GLY B 1 328 ? 11.383 27.797 24.125 1 60.94 328 GLY B C 1
ATOM 5218 O O . GLY B 1 328 ? 12 28.844 24.359 1 60.94 328 GLY B O 1
ATOM 5219 N N . VAL B 1 329 ? 11.094 27.406 22.969 1 58.88 329 VAL B N 1
ATOM 5220 C CA . VAL B 1 329 ? 11.547 28.266 21.875 1 58.88 329 VAL B CA 1
ATOM 5221 C C . VAL B 1 329 ? 10.57 29.422 21.688 1 58.88 329 VAL B C 1
ATOM 5223 O O . VAL B 1 329 ? 10.977 30.516 21.281 1 58.88 329 VAL B O 1
ATOM 5226 N N . VAL B 1 330 ? 9.297 29.125 21.906 1 60.12 330 VAL B N 1
ATOM 5227 C CA . VAL B 1 330 ? 8.352 30.219 21.766 1 60.12 330 VAL B CA 1
ATOM 5228 C C . VAL B 1 330 ? 7.688 30.516 23.109 1 60.12 330 VAL B C 1
ATOM 5230 O O . VAL B 1 330 ? 7.508 29.609 23.938 1 60.12 330 VAL B O 1
#

Secondary structure (DSSP, 8-state):
---HHHHHHHTHHHHHHHHHHHHHHT--S-HHHHHHHHHHHHT----HHHHHHHHHHHHH-SS-GGGGHHHHHHHHHHHHHHHHHHHHHTT-SEETTEE-HHHHH-HHHHHHHHHHHHHHHHHHHHTT-HHHHHHHHHHHHHHHHHHHHHHHTTT-TT--HHHHHHHHIIIIIHHHHHHHHHHHHHHT--HHHHHHHHHHHHHHHHHHHHHHHHHHHHS-HHHHTS-TTHHHHTT---HHHHHHHHH--HHHHHHHHHHHHT----TTHHHHHHHHHHHTTHHHHHHHHHHHHHHHHHHHHTTS---HHHHHHHHHHHHHHHHHHHHT--/---HHHHHHHTHHHHHHHHHHHHHHT--S-HHHHHHHHHHHHT----HHHHHHHHHHHHH-SS-GGGGHHHHHHHHHHHHHHHHHHHHHTT-SEETTEE-HHHHH-HHHHHHHHHHHHHHHHHHHHTT-HHHHHHHHHHHHHHHHHHHHHHHTTT-TT--HHHHHHHHIIIIIHHHHHHHHHHHHHHT--HHHHHHHHHHHHHHHHHHHHHHHHHHHHS-HHHHTS-TTHHHHTT---HHHHHHHHH--HHHHHHHHHHHHT----TTHHHHHHHHHHHTTHHHHHHHHHHHHHHHHHHHHTTS---HHHHHHHHHHHHHHHHHHTTT--

Radius of gyration: 26.85 Å; Cα contacts (8 Å, |Δi|>4): 1024; chains: 2; bounding box: 60×75×62 Å

Organism: NCBI:txid312540

Solvent-accessible surface area (backbone atoms only — not comparable to full-atom values): 32622 Å² total; per-residue (Å²): 130,70,47,65,65,55,51,48,58,74,40,40,68,61,50,52,51,42,53,51,50,45,57,61,66,56,62,59,93,45,61,67,61,32,50,56,48,45,54,60,57,69,52,58,75,86,57,57,57,27,49,45,14,41,42,36,23,45,72,40,31,89,63,66,56,76,80,45,45,52,44,20,34,14,54,41,30,40,52,50,19,51,48,49,48,44,33,54,62,66,67,36,58,46,45,63,71,32,69,22,57,35,66,70,64,31,59,56,52,28,51,38,46,22,52,30,33,39,23,52,15,52,32,35,27,15,72,56,35,40,69,34,19,37,43,52,22,50,27,49,33,30,31,32,48,14,50,53,53,46,62,74,39,48,65,43,84,78,56,49,68,67,58,48,49,51,26,45,35,25,57,38,5,44,43,39,14,30,32,20,36,32,24,11,58,65,43,65,35,55,69,66,60,31,51,27,44,19,48,19,30,26,25,34,23,42,20,37,51,48,41,48,57,50,41,34,67,68,39,54,38,82,79,63,23,29,77,46,50,52,38,37,82,48,31,58,72,48,67,38,53,44,48,29,55,74,71,43,52,74,66,54,35,49,51,51,51,26,46,40,71,62,66,48,81,59,90,59,49,64,59,54,50,49,48,51,29,54,75,67,40,11,56,58,52,41,48,50,53,24,48,52,27,34,52,54,11,50,57,32,51,68,75,45,82,85,44,73,54,53,50,52,52,51,48,51,50,50,39,48,57,46,57,48,47,74,59,64,78,99,131,72,50,67,65,55,51,48,60,74,40,42,69,60,50,50,50,43,53,51,49,45,56,60,65,55,62,58,93,46,60,68,61,32,51,56,49,48,54,59,59,68,48,57,75,87,56,57,56,28,49,46,15,44,42,37,24,44,73,42,31,89,64,66,56,77,80,45,47,51,44,21,34,14,54,42,30,41,52,51,20,51,49,47,49,45,32,55,63,64,66,37,57,46,46,61,71,32,68,22,56,35,67,70,65,31,59,57,54,28,50,40,44,21,52,29,32,39,24,52,14,52,33,35,27,16,72,58,35,39,69,34,20,36,41,53,21,50,26,49,32,31,31,32,49,14,52,53,56,45,62,74,40,50,65,44,83,78,56,50,69,66,58,49,49,50,28,44,35,24,59,37,5,44,42,40,14,31,33,21,36,32,24,12,56,65,43,66,34,57,68,66,59,32,50,27,45,20,48,19,30,25,25,33,23,44,18,38,53,48,42,49,57,49,39,34,66,69,40,54,37,81,79,63,22,28,77,46,50,50,38,39,83,52,32,58,70,48,66,38,52,44,49,30,55,72,70,42,51,73,68,55,35,48,50,52,49,27,46,41,72,62,66,49,80,59,90,59,48,66,58,53,50,49,49,52,30,54,74,67,39,12,57,58,52,42,49,51,52,24,48,52,28,35,51,54,11,50,58,33,50,67,75,46,82,86,46,74,53,54,50,52,51,51,47,51,51,48,39,48,58,46,57,47,46,74,60,64,77,99

Nearest PDB structures (foldseek):
  3oyr-assembly1_B  TM=9.477E-01  e=3.316E-19  Caulobacter vibrioides
  3mzv-assembly1_B  TM=9.152E-01  e=1.656E-18  Rhodobacter capsulatus
  4jyx-assembly2_B  TM=9.283E-01  e=2.348E-17  Paraglaciecola sp. T6c
  3aqb-assembly2_D  TM=8.918E-01  e=6.119E-16  Micrococcus luteus
  3nf2-assembly1_A-2  TM=8.859E-01  e=2.572E-14  Streptomyces coelicolor

pLDDT: mean 92.85, std 9.49, range [52.56, 98.88]

InterPro domains:
  IPR000092 Polyprenyl synthetase-like [PF00348] (31-274)
  IPR000092 Polyprenyl synthetase-like [cd00685] (28-260)
  IPR008949 Isoprenoid synthase domain superfamily [G3DSA:1.10.600.10] (4-327)
  IPR008949 Isoprenoid synthase domain superfamily [SSF48576] (1-323)
  IPR033749 Polyprenyl synthetase, conserved site [PS00444] (204-216)
  IPR033749 Polyprenyl synthetase, conserved site [PS00723] (83-97)

Sequence (660 aa):
MKTFYEWQSGLSKKINEINNRLLKTIETDQDYLYTMAKYTIDAGGKRFRPLLTILSYEISTDKPYENILDLAAGYELIHTASLIHDDIIDNSPYRRGRKTLSYKEGINNAIVVGDYLFAKAYELGSRYGKDVSKIMADASSRLAEGQILEAMNIGNLNMDINTYELIIKNKTADFFAACAEGATLAAGADKNISENLKEFSFNMGMAFQITDDILDIVGNEKDMGKPTMVDLNHDVITLPIIHALRNASQEKRKIIKDILTGEYRDKDFKNVFKNILYELGSLEYSFNIAKDYITKSVSNLNKIKRSGDVDLLMDLALIVIDRINESGVVMKTFYEWQSGLSKKINEINNRLLKTIETDQDYLYTMAKYTIDAGGKRFRPLLTILSYEISTDKPYENILDLAAGYELIHTASLIHDDIIDNSPYRRGRKTLSYKEGINNAIVVGDYLFAKAYELGSRYGKDVSKIMADASSRLAEGQILEAMNIGNLNMDINTYELIIKNKTADFFAACAEGATLAAGADKNISENLKEFSFNMGMAFQITDDILDIVGNEKDMGKPTMVDLNHDVITLPIIHALRNASQEKRKIIKDILTGEYRDKDFKNVFKNILYELGSLEYSFNIAKDYITKSVSNLNKIKRSGDVDLLMDLALIVIDRINESGVV

Foldseek 3Di:
DDALVRLCVVCVVVVVLLLVVLLVLLDDPPVVLSVLLNVLSVLDDSLLLLLLLLLLLVLFAVDHSVVCSLLSNLLVLLVSLLVLLVCVVLVFQWDSLHGRSCNVPNPVSSNVSSVSSNVSSLVSQPVLHDVLSVLQVVLSVLLVVLVVLQVVCQLPLQDDPVSQLSSLLSNWLSSQLSSSLSSNVSSVGDPLSSVLSSLLRSLLRSLLVLLVLLCLQLNDCVVRRGHGPSCLQVRRQHQLSNLLCVQDDPVLNVLSSCSSPVNNDDPCSSVSNSVSSLVSCSSVVSLVSSVVSLVSSLVSLVVRDDDPSSVSSNVVSVNSSVVNVVSVSD/DDALVRLCVVCVVVQVLLLVVLLVLLDDPPVVLSVLLNVLSVLDDSLLLLLLLLLLLVLFAVDHSVVCSLLSNLLVLLVSLLVLLVCVVLVFQWDSLHGRSCNVPNPVSSNVSSVSSNVSSLVSQPVLHDVLSVLQVVLSVLLVVLVVLQVVCQLPLQDDPVSQLSSLLSNWLSSQLSSSLSSNVSSVGDPLSNVLSSLLRSLLRSLLVLLVLLCLQLNDCVVRRGHGPSCLQVRRQHQLSNLLCVQDDPVLNVLSSCSSPVNNDDPCSSVSNSVSSLVSCSSVVSLVSSVVSLVSSLVSLVVRDDDPSSVSSNVVSVNSSVVNVVSVSD